Protein AF-A0AAU3GK73-F1 (afdb_monomer)

Sequence (481 aa):
MVTTTEILADLVRQVGGDRVHVDSIVPSGGDPHSYEPTPADADAVSRADVTFTNHLLLEEHALIKTIDSNARKGTPNVSLAEASETYGANVIPLVEDIGLDVIWLGLRVKGEGEERGATRSSDVQLSATDLEGPGELKGYLTESLGRPNVYFDSADGFTAKDTTSLPPAAHTHLNWAFTKPGVYKLTLEAKLKNAGAKAEPVGEGTFTFAVGVDPHTVAESGDTVLDDGHSDLTVNIDSGRISVFTDSRTEGAEQEEIPPGDVVIDVPNRALDKVPSGKQFSFLGKQGAEIYQLPQAVLGKHVHGEIDPHLWQDAENAKAYVQLIRDTLTKEDPEGAETYGANSRSYEGELDDVDAYMESRIGRIPSERRQLVTTHDAFGYLKDAYGVSIAGFVVPNPAQEPSADDVRKLTRTISNLKIPAVFMEPNLVQRATVLNQVAEDQNVQVCTLYGDAFDDDVRHYTDMMRHNADELLSCLGGEKK

Secondary structure (DSSP, 8-state):
-EESSHHHHHHHHHHHGGG---EESSPTT--TTTPPPPHHHHHHHHH-S-EEE--TT-S-HHHHHHHHHHSPTT--EEEHHHHGGGGT----B-------SS-EEEEEEES--GGGT--TT-EEEEEEEEEESSS-EEEEEE-TTS-EEEEEETTT---TTSEEEE-TTEEEE-EEEESSSEEEEEEEEEEEE-TTSPPEEEEEEEEEEEESS-HHHHS-TTPEEE-SSEEEEEEETTTTEEEEEE--SSTTPPPEEE-GGGEEEEE-GGGEEE--SSGGGGGG-STT-EEEEE--SSSS--EE-SB-S-GGGSHHHHHHHHHHHHHHHHHH-GGGHHHHHHHHHHHHHHHHHHHHHHHHHHTTS-GGG-EEEESSS--HHHHHHHT-EEEEES-SSTTSPPPHHHHHHHHHHHHHHT-SEEEE-GGGTTT-HHHHHHHHHTT-EEEE--SS---SS--SHHHHHHHHHHHHHHHTT----

Organism: NCBI:txid2903854

Foldseek 3Di:
DEEQFLQLQQLLCLLCPPVDDYDHQQDFLGQQLADAGDPVSLVVLLPDLEYEYCDQNRGPLNSVLSNVVRHDVPRYYHNLNVVLVVVVFDWDFDDDWDPDQWEFEKAEEEDQLVVVVHHQNKKKKKAWADKDDPFWKWWWAQFQVRFIDTQATPPVHTDPSNIDIAGHQKMWTTKIKTQDFDKMKIKMWIWIGHPPRDTHTLEIAIAIEGAQHDQVVVADDQADEATYAYWYQYQYRNNSATFIWGDDPDVPDDIDTHGRNRYYYYLHPVQKDFQDPDPSSCSSPDGGRIIRMDHNPAHRTDMGHRTQSQSLLQLVSSLSSLVVSLVVCCVSPVVCNVVSVVSSVVVNVLSVVLLVLLQVLLVLQPLLQLEEEEQEDQCPNVCVSRPGHHLYYQGNGLSGQHDPVSLVVLLCSCQVSVHQEYEYEPSSPVRVVSVVVSCVVSVHHYFYQHGRRDHPPGSHSSSNSNRNSNRSNVRSPGDPD

Structure (mmCIF, N/CA/C/O backbone):
data_AF-A0AAU3GK73-F1
#
_entry.id   AF-A0AAU3GK73-F1
#
loop_
_atom_site.group_PDB
_atom_site.id
_atom_site.type_symbol
_atom_site.label_atom_id
_atom_site.label_alt_id
_atom_site.label_comp_id
_atom_site.label_asym_id
_atom_site.label_entity_id
_atom_site.label_seq_id
_atom_site.pdbx_PDB_ins_code
_atom_site.Cartn_x
_atom_site.Cartn_y
_atom_site.Cartn_z
_atom_site.occupancy
_atom_site.B_iso_or_equiv
_atom_site.auth_seq_id
_atom_site.auth_comp_id
_atom_site.auth_asym_id
_atom_site.auth_atom_id
_atom_site.pdbx_PDB_model_num
ATOM 1 N N . MET A 1 1 ? -20.382 9.600 10.632 1.00 94.56 1 MET A N 1
ATOM 2 C CA . MET A 1 1 ? -18.933 9.365 10.446 1.00 94.56 1 MET A CA 1
ATOM 3 C C . MET A 1 1 ? -18.761 8.412 9.288 1.00 94.56 1 MET A C 1
ATOM 5 O O . MET A 1 1 ? -19.700 7.684 8.987 1.00 94.56 1 MET A O 1
ATOM 9 N N . VAL A 1 2 ? -17.601 8.427 8.646 1.00 97.19 2 VAL A N 1
ATOM 10 C CA . VAL A 1 2 ? -17.300 7.515 7.539 1.00 97.19 2 VAL A CA 1
ATOM 11 C C . VAL A 1 2 ? -15.963 6.831 7.803 1.00 97.19 2 VAL A C 1
ATOM 13 O O . VAL A 1 2 ? -15.025 7.491 8.246 1.00 97.19 2 VAL A O 1
ATOM 16 N N . THR A 1 3 ? -15.866 5.531 7.546 1.00 97.81 3 THR A N 1
ATOM 17 C CA . THR A 1 3 ? -14.591 4.806 7.510 1.00 97.81 3 THR A CA 1
ATOM 18 C C . THR A 1 3 ? -14.298 4.291 6.111 1.00 97.81 3 THR A C 1
ATOM 20 O O . THR A 1 3 ? -15.197 4.192 5.276 1.00 97.81 3 THR A O 1
ATOM 23 N N . THR A 1 4 ? -13.040 3.964 5.829 1.00 96.31 4 THR A N 1
ATOM 24 C CA . THR A 1 4 ? -12.680 3.329 4.557 1.00 96.31 4 THR A CA 1
ATOM 25 C C . THR A 1 4 ? -13.094 1.871 4.520 1.00 96.31 4 THR A C 1
ATOM 27 O O . THR A 1 4 ? -13.715 1.470 3.544 1.00 96.31 4 THR A O 1
ATOM 30 N N . THR A 1 5 ? -12.812 1.112 5.581 1.00 95.88 5 THR A N 1
ATOM 31 C CA . THR A 1 5 ? -13.109 -0.325 5.665 1.00 95.88 5 THR A CA 1
ATOM 32 C C . THR A 1 5 ? -14.116 -0.648 6.766 1.00 95.88 5 THR A C 1
ATOM 34 O O . THR A 1 5 ? -14.333 0.132 7.705 1.00 95.88 5 THR A O 1
ATOM 37 N N . GLU A 1 6 ? -14.732 -1.826 6.664 1.00 94.69 6 GLU A N 1
ATOM 38 C CA . GLU A 1 6 ? -15.705 -2.303 7.645 1.00 94.69 6 GLU A CA 1
ATOM 39 C C . GLU A 1 6 ? -15.070 -2.736 8.968 1.00 94.69 6 GLU A C 1
ATOM 41 O O . GLU A 1 6 ? -15.709 -2.583 10.007 1.00 94.69 6 GLU A O 1
ATOM 46 N N . ILE A 1 7 ? -13.806 -3.175 8.947 1.00 96.62 7 ILE A N 1
ATOM 47 C CA . ILE A 1 7 ? -13.021 -3.449 10.157 1.00 96.62 7 ILE A CA 1
ATOM 48 C C . ILE A 1 7 ? -12.905 -2.163 10.976 1.00 96.62 7 ILE A C 1
ATOM 50 O O . ILE A 1 7 ? -13.280 -2.131 12.146 1.00 96.62 7 ILE A O 1
ATOM 54 N N . LEU A 1 8 ? -12.494 -1.059 10.343 1.00 97.56 8 LEU A N 1
ATOM 55 C CA . LEU A 1 8 ? -12.432 0.238 11.019 1.00 97.56 8 LEU A CA 1
ATOM 56 C C . LEU A 1 8 ? -13.817 0.714 11.464 1.00 97.56 8 LEU A C 1
ATOM 58 O O . LEU A 1 8 ? -13.952 1.289 12.544 1.00 97.56 8 LEU A O 1
ATOM 62 N N . ALA A 1 9 ? -14.856 0.463 10.660 1.00 97.75 9 ALA A N 1
ATOM 63 C CA . ALA A 1 9 ? -16.225 0.795 11.036 1.00 97.75 9 ALA A CA 1
ATOM 64 C C . ALA A 1 9 ? -16.651 0.056 12.311 1.00 97.75 9 ALA A C 1
ATOM 66 O O . ALA A 1 9 ? -17.274 0.667 13.177 1.00 97.75 9 ALA A O 1
ATOM 67 N N . ASP A 1 10 ? -16.334 -1.236 12.434 1.00 98.00 10 ASP A N 1
ATOM 68 C CA . ASP A 1 10 ? -16.614 -2.031 13.631 1.00 98.00 10 ASP A CA 1
ATOM 69 C C . ASP A 1 10 ? -15.888 -1.461 14.850 1.00 98.00 10 ASP A C 1
ATOM 71 O O . ASP A 1 10 ? -16.556 -1.096 15.814 1.00 98.00 10 ASP A O 1
ATOM 75 N N . LEU A 1 11 ? -14.571 -1.236 14.774 1.00 98.50 11 LEU A N 1
ATOM 76 C CA . LEU A 1 11 ? -13.805 -0.634 15.876 1.00 98.50 11 LEU A CA 1
ATOM 77 C C . LEU A 1 11 ? -14.406 0.714 16.324 1.00 98.50 11 LEU A C 1
ATOM 79 O O . LEU A 1 11 ? -14.581 0.963 17.519 1.00 98.50 11 LEU A O 1
ATOM 83 N N . VAL A 1 12 ? -14.808 1.570 15.375 1.00 98.44 12 VAL A N 1
ATOM 84 C CA . VAL A 1 12 ? -15.477 2.847 15.679 1.00 98.44 12 VAL A CA 1
ATOM 85 C C . VAL A 1 12 ? -16.837 2.641 16.352 1.00 98.44 12 VAL A C 1
ATOM 87 O O . VAL A 1 12 ? -17.167 3.397 17.268 1.00 98.44 12 VAL A O 1
ATOM 90 N N . ARG A 1 13 ? -17.627 1.631 15.958 1.00 98.38 13 ARG A N 1
ATOM 91 C CA . ARG A 1 13 ? -18.902 1.300 16.630 1.00 98.38 13 ARG A CA 1
ATOM 92 C C . ARG A 1 13 ? -18.677 0.824 18.056 1.00 98.38 13 ARG A C 1
ATOM 94 O O . ARG A 1 13 ? -19.420 1.251 18.936 1.00 98.38 13 ARG A O 1
ATOM 101 N N . GLN A 1 14 ? -17.660 -0.004 18.288 1.00 98.50 14 GLN A N 1
ATOM 102 C CA . GLN A 1 14 ? -17.349 -0.526 19.621 1.00 98.50 14 GLN A CA 1
ATOM 103 C C . GLN A 1 14 ? -16.991 0.606 20.584 1.00 98.50 14 GLN A C 1
ATOM 105 O O . GLN A 1 14 ? -17.490 0.643 21.705 1.00 98.50 14 GLN A O 1
ATOM 110 N N . VAL A 1 15 ? -16.215 1.598 20.133 1.00 98.69 15 VAL A N 1
ATOM 111 C CA . VAL A 1 15 ? -15.881 2.772 20.955 1.00 98.69 15 VAL A CA 1
ATOM 112 C C . VAL A 1 15 ? -17.055 3.746 21.068 1.00 98.69 15 VAL A C 1
ATOM 114 O O . VAL A 1 15 ? -17.393 4.202 22.163 1.00 98.69 15 VAL A O 1
ATOM 117 N N . GLY A 1 16 ? -17.686 4.091 19.948 1.00 98.00 16 GLY A N 1
ATOM 118 C CA . GLY A 1 16 ? -18.682 5.157 19.879 1.00 98.00 16 GLY A CA 1
ATOM 119 C C . GLY A 1 16 ? -20.070 4.783 20.409 1.00 98.00 16 GLY A C 1
ATOM 120 O O . GLY A 1 16 ? -20.788 5.650 20.916 1.00 98.00 16 GLY A O 1
ATOM 121 N N . GLY A 1 17 ? -20.452 3.505 20.327 1.00 97.19 17 GLY A N 1
ATOM 122 C CA . GLY A 1 17 ? -21.776 3.008 20.709 1.00 97.19 17 GLY A CA 1
ATOM 123 C C . GLY A 1 17 ? -22.923 3.783 20.049 1.00 97.19 17 GLY A C 1
ATOM 124 O O . GLY A 1 17 ? -22.804 4.281 18.932 1.00 97.19 17 GLY A O 1
ATOM 125 N N . ASP A 1 18 ? -24.027 3.959 20.778 1.00 96.62 18 ASP A N 1
ATOM 126 C CA . ASP A 1 18 ? -25.231 4.655 20.290 1.00 96.62 18 ASP A CA 1
ATOM 127 C C . ASP A 1 18 ? -25.027 6.156 19.998 1.00 96.62 18 ASP A C 1
ATOM 129 O O . ASP A 1 18 ? -25.922 6.813 19.461 1.00 96.62 18 ASP A O 1
ATOM 133 N N . ARG A 1 19 ? -23.875 6.734 20.370 1.00 97.00 19 ARG A N 1
ATOM 134 C CA . ARG A 1 19 ? -23.575 8.151 20.111 1.00 97.00 19 ARG A CA 1
ATOM 135 C C . ARG A 1 19 ? -23.072 8.401 18.696 1.00 97.00 19 ARG A C 1
ATOM 137 O O . ARG A 1 19 ? -23.090 9.548 18.251 1.00 97.00 19 ARG A O 1
ATOM 144 N N . VAL A 1 20 ? -22.631 7.360 17.990 1.00 97.00 20 VAL A N 1
ATOM 145 C CA . VAL A 1 20 ? -22.072 7.494 16.646 1.00 97.00 20 VAL A CA 1
ATOM 146 C C . VAL A 1 20 ? -22.899 6.724 15.630 1.00 97.00 20 VAL A C 1
ATOM 148 O O . VAL A 1 20 ? -23.410 5.638 15.879 1.00 97.00 20 VAL A O 1
ATOM 151 N N . HIS A 1 21 ? -22.991 7.289 14.434 1.00 97.06 21 HIS A N 1
ATOM 152 C CA . HIS A 1 21 ? -23.411 6.564 13.247 1.00 97.06 21 HIS A CA 1
ATOM 153 C C . HIS A 1 21 ? -22.217 6.508 12.301 1.00 97.06 21 HIS A C 1
ATOM 155 O O . HIS A 1 21 ? -21.622 7.551 12.000 1.00 97.06 21 HIS A O 1
ATOM 161 N N . VAL A 1 22 ? -21.844 5.304 11.876 1.00 96.62 22 VAL A N 1
ATOM 162 C CA . VAL A 1 22 ? -20.654 5.072 11.060 1.00 96.62 22 VAL A CA 1
ATOM 163 C C . VAL A 1 22 ? -20.964 4.149 9.890 1.00 96.62 22 VAL A C 1
ATOM 165 O O . VAL A 1 22 ? -21.464 3.033 10.075 1.00 96.62 22 VAL A O 1
ATOM 168 N N . ASP A 1 23 ? -20.629 4.643 8.703 1.00 95.31 23 ASP A N 1
ATOM 169 C CA . ASP A 1 23 ? -20.749 3.947 7.427 1.00 95.31 23 ASP A CA 1
ATOM 170 C C . ASP A 1 23 ? -19.349 3.652 6.876 1.00 95.31 23 ASP A C 1
ATOM 172 O O . ASP A 1 23 ? -18.462 4.501 6.964 1.00 95.31 23 ASP A O 1
ATOM 176 N N . SER A 1 24 ? -19.155 2.465 6.301 1.00 96.31 24 SER A N 1
ATOM 177 C CA . SER A 1 24 ? -17.931 2.123 5.569 1.00 96.31 24 SER A CA 1
ATOM 178 C C . SER A 1 24 ? -18.104 2.458 4.090 1.00 96.31 24 SER A C 1
ATOM 180 O O . SER A 1 24 ? -19.154 2.148 3.526 1.00 96.31 24 SER A O 1
ATOM 182 N N . ILE A 1 25 ? -17.090 3.066 3.467 1.00 96.75 25 ILE A N 1
ATOM 183 C CA . ILE A 1 25 ? -17.058 3.316 2.016 1.00 96.75 25 ILE A CA 1
ATOM 184 C C . ILE A 1 25 ? -16.899 2.002 1.261 1.00 96.75 25 ILE A C 1
ATOM 186 O O . ILE A 1 25 ? -17.662 1.727 0.339 1.00 96.75 25 ILE A O 1
ATOM 190 N N . VAL A 1 26 ? -15.916 1.186 1.649 1.00 94.75 26 VAL A N 1
ATOM 191 C CA . VAL A 1 26 ? -15.781 -0.161 1.098 1.00 94.75 26 VAL A CA 1
ATOM 192 C C . VAL A 1 26 ? -16.933 -0.989 1.673 1.00 94.75 26 VAL A C 1
ATOM 194 O O . VAL A 1 26 ? -17.068 -1.071 2.901 1.00 94.75 26 VAL A O 1
ATOM 197 N N . PRO A 1 27 ? -17.812 -1.550 0.826 1.00 89.75 27 PRO A N 1
ATOM 198 C CA . PRO A 1 27 ? -18.947 -2.335 1.286 1.00 89.75 27 PRO A CA 1
ATOM 199 C C . PRO A 1 27 ? -18.472 -3.631 1.944 1.00 89.75 27 PRO A C 1
ATOM 201 O O . PRO A 1 27 ? -17.325 -4.037 1.782 1.00 89.75 27 PRO A O 1
ATOM 204 N N . SER A 1 28 ? -19.379 -4.302 2.652 1.00 85.94 28 SER A N 1
ATOM 205 C CA . SER A 1 28 ? -19.056 -5.569 3.308 1.00 85.94 28 SER A CA 1
ATOM 206 C C . SER A 1 28 ? -18.595 -6.635 2.314 1.00 85.94 28 SER A C 1
ATOM 208 O O . SER A 1 28 ? -19.201 -6.785 1.245 1.00 85.94 28 SER A O 1
ATOM 210 N N . GLY A 1 29 ? -17.499 -7.324 2.640 1.00 85.44 29 GLY A N 1
ATOM 211 C CA . GLY A 1 29 ? -16.817 -8.251 1.732 1.00 85.44 29 GLY A CA 1
ATOM 212 C C . GLY A 1 29 ? -16.122 -7.571 0.546 1.00 85.44 29 GLY A C 1
ATOM 213 O O . GLY A 1 29 ? -15.704 -8.246 -0.395 1.00 85.44 29 GLY A O 1
ATOM 214 N N . GLY A 1 30 ? -16.035 -6.240 0.538 1.00 87.94 30 GLY A N 1
ATOM 215 C CA . GLY A 1 30 ? -15.306 -5.469 -0.461 1.00 87.94 30 GLY A CA 1
ATOM 216 C C . GLY A 1 30 ? -13.803 -5.471 -0.194 1.00 87.94 30 GLY A C 1
ATOM 217 O O . GLY A 1 30 ? -13.357 -5.564 0.942 1.00 87.94 30 GLY A O 1
ATOM 218 N N . ASP A 1 31 ? -13.017 -5.355 -1.259 1.00 88.06 31 ASP A N 1
ATOM 219 C CA . ASP A 1 31 ? -11.556 -5.304 -1.199 1.00 88.06 31 ASP A CA 1
ATOM 220 C C . ASP A 1 31 ? -11.072 -3.836 -1.212 1.00 88.06 31 ASP A C 1
ATOM 222 O O . ASP A 1 31 ? -11.300 -3.142 -2.213 1.00 88.06 31 ASP A O 1
ATOM 226 N N . PRO A 1 32 ? -10.425 -3.338 -0.137 1.00 90.19 32 PRO A N 1
ATOM 227 C CA . PRO A 1 32 ? -9.965 -1.952 -0.064 1.00 90.19 32 PRO A CA 1
ATOM 228 C C . PRO A 1 32 ? -8.856 -1.622 -1.071 1.00 90.19 32 PRO A C 1
ATOM 230 O O . PRO A 1 32 ? -8.757 -0.464 -1.493 1.00 90.19 32 PRO A O 1
ATOM 233 N N . HIS A 1 33 ? -8.088 -2.621 -1.518 1.00 86.19 33 HIS A N 1
ATOM 234 C CA . HIS A 1 33 ? -6.985 -2.452 -2.468 1.00 86.19 33 HIS A CA 1
ATOM 235 C C . HIS A 1 33 ? -7.468 -2.155 -3.890 1.00 86.19 33 HIS A C 1
ATOM 237 O O . HIS A 1 33 ? -6.706 -1.661 -4.718 1.00 86.19 33 HIS A O 1
ATOM 243 N N . SER A 1 34 ? -8.730 -2.473 -4.203 1.00 83.06 34 SER A N 1
ATOM 244 C CA . SER A 1 34 ? -9.298 -2.322 -5.552 1.00 83.06 34 SER A CA 1
ATOM 245 C C . SER A 1 34 ? -10.604 -1.531 -5.620 1.00 83.06 34 SER A C 1
ATOM 247 O O . SER A 1 34 ? -11.157 -1.362 -6.710 1.00 83.06 34 SER A O 1
ATOM 249 N N . TYR A 1 35 ? -11.128 -1.044 -4.492 1.00 89.25 35 TYR A N 1
ATOM 250 C CA . TYR A 1 35 ? -12.422 -0.368 -4.476 1.00 89.25 35 TYR A CA 1
ATOM 251 C C . TYR A 1 35 ? -12.380 1.004 -5.167 1.00 89.25 35 TYR A C 1
ATOM 253 O O . TYR A 1 35 ? -11.657 1.914 -4.758 1.00 89.25 35 TYR A O 1
ATOM 261 N N . GLU A 1 36 ? -13.229 1.180 -6.182 1.00 89.62 36 GLU A N 1
ATOM 262 C CA . GLU A 1 36 ? -13.449 2.467 -6.841 1.00 89.62 36 GLU A CA 1
ATOM 263 C C . GLU A 1 36 ? -14.619 3.226 -6.185 1.00 89.62 36 GLU A C 1
ATOM 265 O O . GLU A 1 36 ? -15.759 2.755 -6.236 1.00 89.62 36 GLU A O 1
ATOM 270 N N . PRO A 1 37 ? -14.387 4.422 -5.612 1.00 93.00 37 PRO A N 1
ATOM 271 C CA . PRO A 1 37 ? -15.439 5.195 -4.960 1.00 93.00 37 PRO A CA 1
ATOM 272 C C . PRO A 1 37 ? -16.541 5.660 -5.911 1.00 93.00 37 PRO A C 1
ATOM 274 O O . PRO A 1 37 ? -16.298 6.126 -7.027 1.00 93.00 37 PRO A O 1
ATOM 277 N N . THR A 1 38 ? -17.774 5.629 -5.420 1.00 94.88 38 THR A N 1
ATOM 278 C CA . THR A 1 38 ? -18.965 6.085 -6.135 1.00 94.88 38 THR A CA 1
ATOM 279 C C . THR A 1 38 ? -19.319 7.542 -5.797 1.00 94.88 38 THR A C 1
ATOM 281 O O . THR A 1 38 ? -18.893 8.086 -4.775 1.00 94.88 38 THR A O 1
ATOM 284 N N . PRO A 1 39 ? -20.182 8.205 -6.594 1.00 95.38 39 PRO A N 1
ATOM 285 C CA . PRO A 1 39 ? -20.731 9.509 -6.217 1.00 95.38 39 PRO A CA 1
ATOM 286 C C . PRO A 1 39 ? -21.503 9.501 -4.888 1.00 95.38 39 PRO A C 1
ATOM 288 O O . PRO A 1 39 ? -21.573 10.533 -4.225 1.00 95.38 39 PRO A O 1
ATOM 291 N N . ALA A 1 40 ? -22.087 8.361 -4.501 1.00 95.25 40 ALA A N 1
ATOM 292 C CA . ALA A 1 40 ? -22.762 8.216 -3.213 1.00 95.25 40 ALA A CA 1
ATOM 293 C C . ALA A 1 40 ? -21.759 8.213 -2.050 1.00 95.25 40 ALA A C 1
ATOM 295 O O . ALA A 1 40 ? -22.039 8.809 -1.012 1.00 95.25 40 ALA A O 1
ATOM 296 N N . ASP A 1 41 ? -20.573 7.633 -2.252 1.00 96.44 41 ASP A N 1
ATOM 297 C CA . ASP A 1 41 ? -19.497 7.641 -1.256 1.00 96.44 41 ASP A CA 1
ATOM 298 C C . ASP A 1 41 ? -18.975 9.064 -1.036 1.00 96.44 41 ASP A C 1
ATOM 300 O O . ASP A 1 41 ? -18.861 9.521 0.100 1.00 96.44 41 ASP A O 1
ATOM 304 N N . ALA A 1 42 ? -18.757 9.819 -2.118 1.00 95.56 42 ALA A N 1
ATOM 305 C CA . ALA A 1 42 ? -18.387 11.234 -2.040 1.00 95.56 42 ALA A CA 1
ATOM 306 C C . ALA A 1 42 ? -19.434 12.071 -1.275 1.00 95.56 42 ALA A C 1
ATOM 308 O O . ALA A 1 42 ? -19.098 12.916 -0.442 1.00 95.56 42 ALA A O 1
ATOM 309 N N . ASP A 1 43 ? -20.717 11.810 -1.526 1.00 96.06 43 ASP A N 1
ATOM 310 C CA . ASP A 1 43 ? -21.837 12.452 -0.841 1.00 96.06 43 ASP A CA 1
ATOM 311 C C . ASP A 1 43 ? -21.909 12.065 0.652 1.00 96.06 43 ASP A C 1
ATOM 313 O O . ASP A 1 43 ? -22.129 12.934 1.502 1.00 96.06 43 ASP A O 1
ATOM 317 N N . ALA A 1 44 ? -21.640 10.803 0.999 1.00 96.12 44 ALA A N 1
ATOM 318 C CA . ALA A 1 44 ? -21.525 10.347 2.385 1.00 96.12 44 ALA A CA 1
ATOM 319 C C . ALA A 1 44 ? -20.366 11.037 3.123 1.00 96.12 44 ALA A C 1
ATOM 321 O O . ALA A 1 44 ? -20.574 11.592 4.206 1.00 96.12 44 ALA A O 1
ATOM 322 N N . VAL A 1 45 ? -19.180 11.100 2.507 1.00 96.88 45 VAL A N 1
ATOM 323 C CA . VAL A 1 45 ? -18.011 11.824 3.037 1.00 96.88 45 VAL A CA 1
ATOM 324 C C . VAL A 1 45 ? -18.345 13.298 3.281 1.00 96.88 45 VAL A C 1
ATOM 326 O O . VAL A 1 45 ? -18.015 13.838 4.336 1.00 96.88 45 VAL A O 1
ATOM 329 N N . SER A 1 46 ? -19.060 13.952 2.360 1.00 96.31 46 SER A N 1
ATOM 330 C CA . SER A 1 46 ? -19.414 15.375 2.495 1.00 96.31 46 SER A CA 1
ATOM 331 C C . SER A 1 46 ? -20.305 15.690 3.705 1.00 96.31 46 SER A C 1
ATOM 333 O O . SER A 1 46 ? -20.331 16.823 4.195 1.00 96.31 46 SER A O 1
ATOM 335 N N . ARG A 1 47 ? -21.024 14.684 4.214 1.00 95.50 47 ARG A N 1
ATOM 336 C CA . ARG A 1 47 ? -21.855 14.775 5.421 1.00 95.50 47 ARG A CA 1
ATOM 337 C C . ARG A 1 47 ? -21.144 14.320 6.689 1.00 95.50 47 ARG A C 1
ATOM 339 O O . ARG A 1 47 ? -21.686 14.529 7.770 1.00 95.50 47 ARG A O 1
ATOM 346 N N . ALA A 1 48 ? -19.975 13.695 6.583 1.00 96.88 48 ALA A N 1
ATOM 347 C CA . ALA A 1 48 ? -19.276 13.140 7.729 1.00 96.88 48 ALA A CA 1
ATOM 348 C C . ALA A 1 48 ? -18.762 14.246 8.664 1.00 96.88 48 ALA A C 1
ATOM 350 O O . ALA A 1 48 ? -18.296 15.302 8.225 1.00 96.88 48 ALA A O 1
ATOM 351 N N . ASP A 1 49 ? -18.862 14.006 9.969 1.00 95.88 49 ASP A N 1
ATOM 352 C CA . ASP A 1 49 ? -18.259 14.862 10.998 1.00 95.88 49 ASP A CA 1
ATOM 353 C C . ASP A 1 49 ? -16.811 14.454 11.303 1.00 95.88 49 ASP A C 1
ATOM 355 O O . ASP A 1 49 ? -16.007 15.307 11.652 1.00 95.88 49 ASP A O 1
ATOM 359 N N . VAL A 1 50 ? -16.477 13.175 11.089 1.00 97.19 50 VAL A N 1
ATOM 360 C CA . VAL A 1 50 ? -15.135 12.579 11.186 1.00 97.19 50 VAL A CA 1
ATOM 361 C C . VAL A 1 50 ? -15.010 11.502 10.110 1.00 97.19 50 VAL A C 1
ATOM 363 O O . VAL A 1 50 ? -15.983 10.770 9.863 1.00 97.19 50 VAL A O 1
ATOM 366 N N . THR A 1 51 ? -13.830 11.397 9.499 1.00 97.56 51 THR A N 1
ATOM 367 C CA . THR A 1 51 ? -13.451 10.282 8.626 1.00 97.56 51 THR A CA 1
ATOM 368 C C . THR A 1 51 ? -12.275 9.510 9.224 1.00 97.56 51 THR A C 1
ATOM 370 O O . THR A 1 51 ? -11.321 10.121 9.701 1.00 97.56 51 THR A O 1
ATOM 373 N N . PHE A 1 52 ? -12.338 8.178 9.206 1.00 97.62 52 PHE A N 1
ATOM 374 C CA . PHE A 1 52 ? -11.224 7.308 9.596 1.00 97.62 52 PHE A CA 1
ATOM 375 C C . PHE A 1 52 ? -10.768 6.479 8.399 1.00 97.62 52 PHE A C 1
ATOM 377 O O . PHE A 1 52 ? -11.577 5.846 7.722 1.00 97.62 52 PHE A O 1
ATOM 384 N N . THR A 1 53 ? -9.471 6.463 8.143 1.00 96.00 53 THR A N 1
ATOM 385 C CA . THR A 1 53 ? -8.852 5.663 7.082 1.00 96.00 53 THR A CA 1
ATOM 386 C C . THR A 1 53 ? -7.761 4.803 7.682 1.00 96.00 53 THR A C 1
ATOM 388 O O . THR A 1 53 ? -7.147 5.241 8.650 1.00 96.00 53 THR A O 1
ATOM 391 N N . ASN A 1 54 ? -7.457 3.649 7.102 1.00 93.69 54 ASN A N 1
ATOM 392 C CA . ASN A 1 54 ? -6.269 2.908 7.500 1.00 93.69 54 ASN A CA 1
ATOM 393 C C . ASN A 1 54 ? -5.026 3.683 7.069 1.00 93.69 54 ASN A C 1
ATOM 395 O O . ASN A 1 54 ? -4.191 4.004 7.907 1.00 93.69 54 ASN A O 1
ATOM 399 N N . HIS A 1 55 ? -5.012 4.103 5.800 1.00 86.75 55 HIS A N 1
ATOM 400 C CA . HIS A 1 55 ? -3.871 4.705 5.130 1.00 86.75 55 HIS A CA 1
ATOM 401 C C . HIS A 1 55 ? -2.689 3.730 4.990 1.00 86.75 55 HIS A C 1
ATOM 403 O O . HIS A 1 55 ? -2.904 2.518 4.964 1.00 86.75 55 HIS A O 1
ATOM 409 N N . LEU A 1 56 ? -1.470 4.256 4.800 1.00 83.56 56 LEU A N 1
ATOM 410 C CA . LEU A 1 56 ? -0.266 3.480 4.459 1.00 83.56 56 LEU A CA 1
ATOM 411 C C . LEU A 1 56 ? -0.432 2.670 3.163 1.00 83.56 56 LEU A C 1
ATOM 413 O O . LEU A 1 56 ? 0.079 1.568 3.018 1.00 83.56 56 LEU A O 1
ATOM 417 N N . LEU A 1 57 ? -1.168 3.251 2.209 1.00 84.56 57 LEU A N 1
ATOM 418 C CA . LEU A 1 57 ? -1.454 2.677 0.890 1.00 84.56 57 LEU A CA 1
ATOM 419 C C . LEU A 1 57 ? -2.230 1.350 0.904 1.00 84.56 57 LEU A C 1
ATOM 421 O O . LEU A 1 57 ? -2.222 0.647 -0.100 1.00 84.56 57 LEU A O 1
ATOM 425 N N . LEU A 1 58 ? -2.973 1.060 1.980 1.00 89.00 58 LEU A N 1
ATOM 426 C CA . LEU A 1 58 ? -3.988 0.002 1.957 1.00 89.00 58 LEU A CA 1
ATOM 427 C C . LEU A 1 58 ? -5.079 0.297 0.924 1.00 89.00 58 LEU A C 1
ATOM 429 O O . LEU A 1 58 ? -5.428 -0.529 0.089 1.00 89.00 58 LEU A O 1
ATOM 433 N N . GLU A 1 59 ? -5.684 1.479 1.032 1.00 91.00 59 GLU A N 1
ATOM 434 C CA . GLU A 1 59 ? -6.787 1.854 0.165 1.00 91.00 59 GLU A CA 1
ATOM 435 C C . GLU A 1 59 ? -6.278 2.333 -1.188 1.00 91.00 59 GLU A C 1
ATOM 437 O O . GLU A 1 59 ? -5.336 3.133 -1.252 1.00 91.00 59 GLU A O 1
ATOM 442 N N . GLU A 1 60 ? -6.972 1.955 -2.268 1.00 86.38 60 GLU A N 1
ATOM 443 C CA . GLU A 1 60 ? -6.617 2.486 -3.583 1.00 86.38 60 GLU A CA 1
ATOM 444 C C . GLU A 1 60 ? -6.655 4.019 -3.566 1.00 86.38 60 GLU A C 1
ATOM 446 O O . GLU A 1 60 ? -7.551 4.659 -3.003 1.00 86.38 60 GLU A O 1
ATOM 451 N N . HIS A 1 61 ? -5.672 4.642 -4.209 1.00 86.12 61 HIS A N 1
ATOM 452 C CA . HIS A 1 61 ? -5.402 6.071 -4.033 1.00 86.12 61 HIS A CA 1
ATOM 453 C C . HIS A 1 61 ? -6.595 6.980 -4.409 1.00 86.12 61 HIS A C 1
ATOM 455 O O . HIS A 1 61 ? -6.765 8.078 -3.868 1.00 86.12 61 HIS A O 1
ATOM 461 N N . ALA A 1 62 ? -7.473 6.519 -5.308 1.00 87.44 62 ALA A N 1
ATOM 462 C CA . ALA A 1 62 ? -8.722 7.199 -5.654 1.00 87.44 62 ALA A CA 1
ATOM 463 C C . ALA A 1 62 ? -9.686 7.344 -4.458 1.00 87.44 62 ALA A C 1
ATOM 465 O O . ALA A 1 62 ? -10.398 8.349 -4.353 1.00 87.44 62 ALA A O 1
ATOM 466 N N . LEU A 1 63 ? -9.688 6.376 -3.540 1.00 91.88 63 LEU A N 1
ATOM 467 C CA . LEU A 1 63 ? -10.467 6.388 -2.305 1.00 91.88 63 LEU A CA 1
ATOM 468 C C . LEU A 1 63 ? -9.969 7.473 -1.356 1.00 91.88 63 LEU A C 1
ATOM 470 O O . LEU A 1 63 ? -10.758 8.320 -0.928 1.00 91.88 63 LEU A O 1
ATOM 474 N N . ILE A 1 64 ? -8.656 7.540 -1.132 1.00 91.25 64 ILE A N 1
ATOM 475 C CA . ILE A 1 64 ? -8.036 8.596 -0.319 1.00 91.25 64 ILE A CA 1
ATOM 476 C C . ILE A 1 64 ? -8.338 9.984 -0.898 1.00 91.25 64 ILE A C 1
ATOM 478 O O . ILE A 1 64 ? -8.776 10.878 -0.171 1.00 91.25 64 ILE A O 1
ATOM 482 N N . LYS A 1 65 ? -8.216 10.156 -2.221 1.00 90.31 65 LYS A N 1
ATOM 483 C CA . LYS A 1 65 ? -8.594 11.405 -2.907 1.00 90.31 65 LYS A CA 1
ATOM 484 C C . LYS A 1 65 ? -10.061 11.762 -2.732 1.00 90.31 65 LYS A C 1
ATOM 486 O O . LYS A 1 65 ? -10.381 12.941 -2.577 1.00 90.31 65 LYS A O 1
ATOM 491 N N . THR A 1 66 ? -10.947 10.771 -2.780 1.00 93.75 66 THR A N 1
ATOM 492 C CA . THR A 1 66 ? -12.386 10.988 -2.605 1.00 93.75 66 THR A CA 1
ATOM 493 C C . THR A 1 66 ? -12.687 11.502 -1.206 1.00 93.75 66 THR A C 1
ATOM 495 O O . THR A 1 66 ? -13.448 12.461 -1.080 1.00 93.75 66 THR A O 1
ATOM 498 N N . ILE A 1 67 ? -12.051 10.943 -0.174 1.00 93.25 67 ILE A N 1
ATOM 499 C CA . ILE A 1 67 ? -12.200 11.431 1.199 1.00 93.25 67 ILE A CA 1
ATOM 500 C C . ILE A 1 67 ? -11.684 12.869 1.316 1.00 93.25 67 ILE A C 1
ATOM 502 O O . ILE A 1 67 ? -12.449 13.768 1.666 1.00 93.25 67 ILE A O 1
ATOM 506 N N . ASP A 1 68 ? -10.428 13.109 0.941 1.00 90.19 68 ASP A N 1
ATOM 507 C CA . ASP A 1 68 ? -9.775 14.412 1.123 1.00 90.19 68 ASP A CA 1
ATOM 508 C C . ASP A 1 68 ? -10.451 15.538 0.320 1.00 90.19 68 ASP A C 1
ATOM 510 O O . ASP A 1 68 ? -10.499 16.684 0.767 1.00 90.19 68 ASP A O 1
ATOM 514 N N . SER A 1 69 ? -11.000 15.226 -0.859 1.00 90.81 69 SER A N 1
ATOM 515 C CA . SER A 1 69 ? -11.634 16.227 -1.730 1.00 90.81 69 SER A CA 1
ATOM 516 C C . SER A 1 69 ? -13.068 16.574 -1.331 1.00 90.81 69 SER A C 1
ATOM 518 O O . SER A 1 69 ? -13.554 17.643 -1.703 1.00 90.81 69 SER A O 1
ATOM 520 N N . ASN A 1 70 ? -13.767 15.674 -0.631 1.00 94.25 70 ASN A N 1
ATOM 521 C CA . ASN A 1 70 ? -15.188 15.844 -0.307 1.00 94.25 70 ASN A CA 1
ATOM 522 C C . ASN A 1 70 ? -15.443 16.119 1.177 1.00 94.25 70 ASN A C 1
ATOM 524 O O . ASN A 1 70 ? -16.505 16.650 1.507 1.00 94.25 70 ASN A O 1
ATOM 528 N N . ALA A 1 71 ? -14.499 15.800 2.068 1.00 93.19 71 ALA A N 1
ATOM 529 C CA . ALA A 1 71 ? -14.622 16.120 3.483 1.00 93.19 71 ALA A CA 1
ATOM 530 C C . ALA A 1 71 ? -14.763 17.638 3.676 1.00 93.19 71 ALA A C 1
ATOM 532 O O . ALA A 1 71 ? -14.102 18.452 3.022 1.00 93.19 71 ALA A O 1
ATOM 533 N N . ARG A 1 72 ? -15.658 18.050 4.582 1.00 93.31 72 ARG A N 1
ATOM 534 C CA . ARG A 1 72 ? -15.850 19.475 4.874 1.00 93.31 72 ARG A CA 1
ATOM 535 C C . ARG A 1 72 ? -14.570 20.031 5.492 1.00 93.31 72 ARG A C 1
ATOM 537 O O . ARG A 1 72 ? -13.884 19.371 6.263 1.00 93.31 72 ARG A O 1
ATOM 544 N N . LYS A 1 73 ? -14.251 21.290 5.190 1.00 87.81 73 LYS A N 1
ATOM 545 C CA . LYS A 1 73 ? -13.075 21.944 5.775 1.00 87.81 73 LYS A CA 1
ATOM 546 C C . LYS A 1 73 ? -13.153 21.906 7.306 1.00 87.81 73 LYS A C 1
ATOM 548 O O . LYS A 1 73 ? -14.099 22.439 7.880 1.00 87.81 73 LYS A O 1
ATOM 553 N N . GLY A 1 74 ? -12.123 21.348 7.938 1.00 87.12 74 GLY A N 1
ATOM 554 C CA . GLY A 1 74 ? -12.045 21.196 9.392 1.00 87.12 74 GLY A CA 1
ATOM 555 C C . GLY A 1 74 ? -12.609 19.877 9.924 1.00 87.12 74 GLY A C 1
ATOM 556 O O . GLY A 1 74 ? -12.423 19.618 11.105 1.00 87.12 74 GLY A O 1
ATOM 557 N N . THR A 1 75 ? -13.235 19.044 9.085 1.00 92.94 75 THR A N 1
ATOM 558 C CA . THR A 1 75 ? -13.538 17.646 9.421 1.00 92.94 75 THR A CA 1
ATOM 559 C C . THR A 1 75 ? -12.223 16.897 9.650 1.00 92.94 75 THR A C 1
ATOM 561 O O . THR A 1 75 ? -11.382 16.895 8.745 1.00 92.94 75 THR A O 1
ATOM 564 N N . PRO A 1 76 ? -12.009 16.273 10.822 1.00 92.50 76 PRO A N 1
ATOM 565 C CA . PRO A 1 76 ? -10.843 15.432 11.040 1.00 92.50 76 PRO A CA 1
ATOM 566 C C . PRO A 1 76 ? -10.868 14.231 10.102 1.00 92.50 76 PRO A C 1
ATOM 568 O O . PRO A 1 76 ? -11.884 13.538 10.001 1.00 92.50 76 PRO A O 1
ATOM 571 N N . ASN A 1 77 ? -9.730 13.988 9.457 1.00 91.25 77 ASN A N 1
ATOM 572 C CA . ASN A 1 77 ? -9.478 12.790 8.678 1.00 91.25 77 ASN A CA 1
ATOM 573 C C . ASN A 1 77 ? -8.306 12.029 9.300 1.00 91.25 77 ASN A C 1
ATOM 575 O O . ASN A 1 77 ? -7.160 12.453 9.171 1.00 91.25 77 ASN A O 1
ATOM 579 N N . VAL A 1 78 ? -8.609 10.966 10.042 1.00 93.75 78 VAL A N 1
ATOM 580 C CA . VAL A 1 78 ? -7.644 10.271 10.899 1.00 93.75 78 VAL A CA 1
ATOM 581 C C . VAL A 1 78 ? -7.122 9.015 10.206 1.00 93.75 78 VAL A C 1
ATOM 583 O O . VAL A 1 78 ? -7.886 8.105 9.889 1.00 93.75 78 VAL A O 1
ATOM 586 N N . SER A 1 79 ? -5.808 8.987 9.995 1.00 91.56 79 SER A N 1
ATOM 587 C CA . SER A 1 79 ? -5.018 7.857 9.501 1.00 91.56 79 SER A CA 1
ATOM 588 C C . SER A 1 79 ? -4.720 6.905 10.662 1.00 91.56 79 SER A C 1
ATOM 590 O O . SER A 1 79 ? -3.861 7.201 11.487 1.00 91.56 79 SER A O 1
ATOM 592 N N . LEU A 1 80 ? -5.492 5.826 10.810 1.00 94.62 80 LEU A N 1
ATOM 593 C CA . LEU A 1 80 ? -5.398 4.951 11.979 1.00 94.62 80 LEU A CA 1
ATOM 594 C C . LEU A 1 80 ? -4.080 4.183 12.016 1.00 94.62 80 LEU A C 1
ATOM 596 O O . LEU A 1 80 ? -3.465 4.165 13.075 1.00 94.62 80 LEU A O 1
ATOM 600 N N . ALA A 1 81 ? -3.619 3.622 10.894 1.00 89.38 81 ALA A N 1
ATOM 601 C CA . ALA A 1 81 ? -2.387 2.838 10.881 1.00 89.38 81 ALA A CA 1
ATOM 602 C C . ALA A 1 81 ? -1.178 3.686 11.273 1.00 89.38 81 ALA A C 1
ATOM 604 O O . ALA A 1 81 ? -0.503 3.404 12.256 1.00 89.38 81 ALA A O 1
ATOM 605 N N . GLU A 1 82 ? -0.994 4.798 10.573 1.00 82.50 82 GLU A N 1
ATOM 606 C CA . GLU A 1 82 ? 0.109 5.733 10.780 1.00 82.50 82 GLU A CA 1
ATOM 607 C C . GLU A 1 82 ? 0.085 6.373 12.177 1.00 82.50 82 GLU A C 1
ATOM 609 O O . GLU A 1 82 ? 1.078 6.368 12.899 1.00 82.50 82 GLU A O 1
ATOM 614 N N . ALA A 1 83 ? -1.065 6.900 12.615 1.00 87.38 83 ALA A N 1
ATOM 615 C CA . ALA A 1 83 ? -1.121 7.625 13.883 1.00 87.38 83 ALA A CA 1
ATOM 616 C C . ALA A 1 83 ? -1.118 6.699 15.112 1.00 87.38 83 ALA A C 1
ATOM 618 O O . ALA A 1 83 ? -0.840 7.163 16.225 1.00 87.38 83 ALA A O 1
ATOM 619 N N . SER A 1 84 ? -1.405 5.404 14.940 1.00 90.31 84 SER A N 1
ATOM 620 C CA . SER A 1 84 ? -1.422 4.430 16.038 1.00 90.31 84 SER A CA 1
ATOM 621 C C . SER A 1 84 ? -0.048 4.168 16.658 1.00 90.31 84 SER A C 1
ATOM 623 O O . SER A 1 84 ? 0.015 3.774 17.823 1.00 90.31 84 SER A O 1
ATOM 625 N N . GLU A 1 85 ? 1.053 4.484 15.968 1.00 83.50 85 GLU A N 1
ATOM 626 C CA . GLU A 1 85 ? 2.406 4.429 16.543 1.00 83.50 85 GLU A CA 1
ATOM 627 C C . GLU A 1 85 ? 2.516 5.272 17.822 1.00 83.50 85 GLU A C 1
ATOM 629 O O . GLU A 1 85 ? 3.122 4.864 18.814 1.00 83.50 85 GLU A O 1
ATOM 634 N N . THR A 1 86 ? 1.844 6.429 17.853 1.00 85.00 86 THR A N 1
ATOM 635 C CA . THR A 1 86 ? 1.818 7.311 19.036 1.00 85.00 86 THR A CA 1
ATOM 636 C C . THR A 1 86 ? 1.073 6.706 20.230 1.00 85.00 86 THR A C 1
ATOM 638 O O . THR A 1 86 ? 1.226 7.176 21.360 1.00 85.00 86 THR A O 1
ATOM 641 N N . TYR A 1 87 ? 0.316 5.637 19.985 1.00 91.62 87 TYR A N 1
ATOM 642 C CA . TYR A 1 87 ? -0.401 4.825 20.963 1.00 91.62 87 TYR A CA 1
ATOM 643 C C . TYR A 1 87 ? 0.292 3.477 21.225 1.00 91.62 87 TYR A C 1
ATOM 645 O O . TYR A 1 87 ? -0.251 2.637 21.938 1.00 91.62 87 TYR A O 1
ATOM 653 N N . GLY A 1 88 ? 1.513 3.291 20.712 1.00 86.94 88 GLY A N 1
ATOM 654 C CA . GLY A 1 88 ? 2.339 2.112 20.956 1.00 86.94 88 GLY A CA 1
ATOM 655 C C . GLY A 1 88 ? 2.115 0.957 19.985 1.00 86.94 88 GLY A C 1
ATOM 656 O O . GLY A 1 88 ? 2.562 -0.145 20.294 1.00 86.94 88 GLY A O 1
ATOM 657 N N . ALA A 1 89 ? 1.455 1.189 18.843 1.00 90.69 89 ALA A N 1
ATOM 658 C CA . ALA A 1 89 ? 1.379 0.179 17.794 1.00 90.69 89 ALA A CA 1
ATOM 659 C C . ALA A 1 89 ? 2.785 -0.222 17.324 1.00 90.69 89 ALA A C 1
ATOM 661 O O . ALA A 1 89 ? 3.652 0.627 17.100 1.00 90.69 89 ALA A O 1
ATOM 662 N N . ASN A 1 90 ? 2.999 -1.525 17.179 1.00 90.50 90 ASN A N 1
ATOM 663 C CA . ASN A 1 90 ? 4.164 -2.078 16.514 1.00 90.50 90 ASN A CA 1
ATOM 664 C C . ASN A 1 90 ? 4.006 -1.914 15.000 1.00 90.50 90 ASN A C 1
ATOM 666 O O . ASN A 1 90 ? 2.911 -2.103 14.468 1.00 90.50 90 ASN A O 1
ATOM 670 N N . VAL A 1 91 ? 5.100 -1.610 14.303 1.00 85.38 91 VAL A N 1
ATOM 671 C CA . VAL A 1 91 ? 5.098 -1.352 12.861 1.00 85.38 91 VAL A CA 1
ATOM 672 C C . VAL A 1 91 ? 6.175 -2.170 12.164 1.00 85.38 91 VAL A C 1
ATOM 674 O O . VAL A 1 91 ? 7.330 -2.181 12.589 1.00 85.38 91 VAL A O 1
ATOM 677 N N . ILE A 1 92 ? 5.780 -2.873 11.100 1.00 80.19 92 ILE A N 1
ATOM 678 C CA . ILE A 1 92 ? 6.653 -3.741 10.315 1.00 80.19 92 ILE A CA 1
ATOM 679 C C . ILE A 1 92 ? 6.998 -3.015 9.008 1.00 80.19 92 ILE A C 1
ATOM 681 O O . ILE A 1 92 ? 6.089 -2.682 8.240 1.00 80.19 92 ILE A O 1
ATOM 685 N N . PRO A 1 93 ? 8.289 -2.761 8.726 1.00 70.44 93 PRO A N 1
ATOM 686 C CA . PRO A 1 93 ? 8.693 -2.239 7.431 1.00 70.44 93 PRO A CA 1
ATOM 687 C C . PRO A 1 93 ? 8.481 -3.303 6.349 1.00 70.44 93 PRO A C 1
ATOM 689 O O . PRO A 1 93 ? 8.761 -4.486 6.566 1.00 70.44 93 PRO A O 1
ATOM 692 N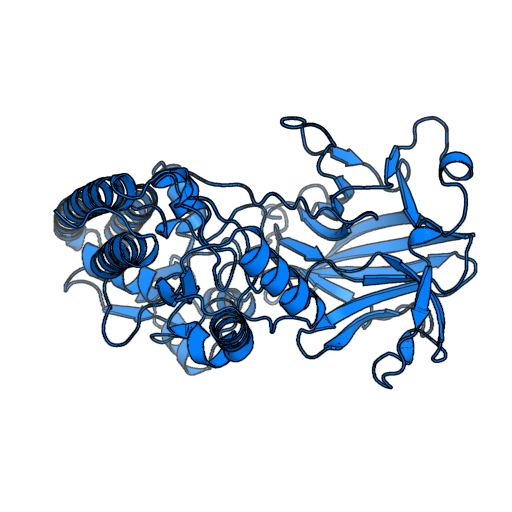 N . LEU A 1 94 ? 8.036 -2.884 5.166 1.00 65.44 94 LEU A N 1
ATOM 693 C CA . LEU A 1 94 ? 7.970 -3.765 4.002 1.00 65.44 94 LEU A CA 1
ATOM 694 C C . LEU A 1 94 ? 9.392 -4.034 3.503 1.00 65.44 94 LEU A C 1
ATOM 696 O O . LEU A 1 94 ? 10.089 -3.123 3.060 1.00 65.44 94 LEU A O 1
ATOM 700 N N . VAL A 1 95 ? 9.828 -5.293 3.598 1.00 60.50 95 VAL A N 1
ATOM 701 C CA . VAL A 1 95 ? 11.126 -5.744 3.081 1.00 60.50 95 VAL A CA 1
ATOM 702 C C . VAL A 1 95 ? 10.914 -6.458 1.755 1.00 60.50 95 VAL A C 1
ATOM 704 O O . VAL A 1 95 ? 10.263 -7.498 1.680 1.00 60.50 95 VAL A O 1
ATOM 707 N N . GLU A 1 96 ? 11.517 -5.902 0.715 1.00 59.50 96 GLU A N 1
ATOM 708 C CA . GLU A 1 96 ? 11.340 -6.300 -0.675 1.00 59.50 96 GLU A CA 1
ATOM 709 C C . GLU A 1 96 ? 12.531 -7.127 -1.194 1.00 59.50 96 GLU A C 1
ATOM 711 O O . GLU A 1 96 ? 13.196 -6.770 -2.162 1.00 59.50 96 GLU A O 1
ATOM 716 N N . ASP A 1 97 ? 12.819 -8.267 -0.556 1.00 55.69 97 ASP A N 1
ATOM 717 C CA . ASP A 1 97 ? 13.847 -9.202 -1.040 1.00 55.69 97 ASP A CA 1
ATOM 718 C C . ASP A 1 97 ? 13.234 -10.241 -1.984 1.00 55.69 97 ASP A C 1
ATOM 720 O O . ASP A 1 97 ? 12.795 -11.330 -1.594 1.00 55.69 97 ASP A O 1
ATOM 724 N N . ILE A 1 98 ? 13.183 -9.888 -3.264 1.00 55.38 98 ILE A N 1
ATOM 725 C CA . ILE A 1 98 ? 12.852 -10.844 -4.309 1.00 55.38 98 ILE A CA 1
ATOM 726 C C . ILE A 1 98 ? 14.170 -11.364 -4.853 1.00 55.38 98 ILE A C 1
ATOM 728 O O . ILE A 1 98 ? 14.900 -10.620 -5.497 1.00 55.38 98 ILE A O 1
ATOM 732 N N . GLY A 1 99 ? 14.441 -12.656 -4.635 1.00 52.28 99 GLY A N 1
ATOM 733 C CA . GLY A 1 99 ? 15.603 -13.384 -5.163 1.00 52.28 99 GLY A CA 1
ATOM 734 C C . GLY A 1 99 ? 15.608 -13.504 -6.693 1.00 52.28 99 GLY A C 1
ATOM 735 O O . GLY A 1 99 ? 15.620 -14.609 -7.243 1.00 52.28 99 GLY A O 1
ATOM 736 N N . LEU A 1 100 ? 15.525 -12.370 -7.383 1.00 59.38 100 LEU A N 1
ATOM 737 C CA . LEU A 1 100 ? 15.763 -12.223 -8.799 1.00 59.38 100 LEU A CA 1
ATOM 738 C C . LEU A 1 100 ? 17.252 -12.367 -9.041 1.00 59.38 100 LEU A C 1
ATOM 740 O O . LEU A 1 100 ? 18.087 -11.888 -8.278 1.00 59.38 100 LEU A O 1
ATOM 744 N N . ASP A 1 101 ? 17.584 -12.978 -10.171 1.00 66.25 101 ASP A N 1
ATOM 745 C CA . ASP A 1 101 ? 18.973 -12.994 -10.572 1.00 66.25 101 ASP A CA 1
ATOM 746 C C . ASP A 1 101 ? 19.423 -11.559 -10.896 1.00 66.25 101 ASP A C 1
ATOM 748 O O . ASP A 1 101 ? 20.582 -11.240 -10.674 1.00 66.25 101 ASP A O 1
ATOM 752 N N . VAL A 1 102 ? 18.589 -10.705 -11.520 1.00 81.75 102 VAL A N 1
ATOM 753 C CA . VAL A 1 102 ? 18.889 -9.302 -11.935 1.00 81.75 102 VAL A CA 1
ATOM 754 C C . VAL A 1 102 ? 18.370 -8.286 -10.919 1.00 81.75 102 VAL A C 1
ATOM 756 O O . VAL A 1 102 ? 17.460 -8.615 -10.168 1.00 81.75 102 VAL A O 1
ATOM 759 N N . ILE A 1 103 ? 18.890 -7.054 -10.955 1.00 86.38 103 ILE A N 1
ATOM 760 C CA . ILE A 1 103 ? 18.349 -5.950 -10.155 1.00 86.38 103 ILE A CA 1
ATOM 761 C C . ILE A 1 103 ? 16.842 -5.777 -10.389 1.00 86.38 103 ILE A C 1
ATOM 763 O O . ILE A 1 103 ? 16.359 -5.772 -11.530 1.00 86.38 103 ILE A O 1
ATOM 767 N N . TRP A 1 104 ? 16.108 -5.633 -9.291 1.00 86.44 104 TRP A N 1
ATOM 768 C CA . TRP A 1 104 ? 14.703 -5.280 -9.286 1.00 86.44 104 TRP A CA 1
ATOM 769 C C . TRP A 1 104 ? 14.578 -3.761 -9.177 1.00 86.44 104 TRP A C 1
ATOM 771 O O . TRP A 1 104 ? 14.832 -3.185 -8.120 1.00 86.44 104 TRP A O 1
ATOM 781 N N . LEU A 1 105 ? 14.270 -3.116 -10.307 1.00 91.19 105 LEU A N 1
ATOM 782 C CA . LEU A 1 105 ? 14.311 -1.662 -10.433 1.00 91.19 105 LEU A CA 1
ATOM 783 C C . LEU A 1 105 ? 12.908 -1.040 -10.477 1.00 91.19 105 LEU A C 1
ATOM 785 O O . LEU A 1 105 ? 12.140 -1.292 -11.414 1.00 91.19 105 LEU A O 1
ATOM 789 N N . GLY A 1 106 ? 12.632 -0.145 -9.533 1.00 92.31 106 GLY A N 1
ATOM 790 C CA . GLY A 1 106 ? 11.377 0.590 -9.422 1.00 92.31 106 GLY A CA 1
ATOM 791 C C . GLY A 1 106 ? 11.505 2.108 -9.566 1.00 92.31 106 GLY A C 1
ATOM 792 O O . GLY A 1 106 ? 12.532 2.664 -9.971 1.00 92.31 106 GLY A O 1
ATOM 793 N N . LEU A 1 107 ? 10.399 2.783 -9.268 1.00 94.38 107 LEU A N 1
ATOM 794 C CA . LEU A 1 107 ? 10.269 4.230 -9.122 1.00 94.38 107 LEU A CA 1
ATOM 795 C C . LEU A 1 107 ? 9.765 4.525 -7.712 1.00 94.38 107 LEU A C 1
ATOM 797 O O . LEU A 1 107 ? 8.784 3.914 -7.295 1.00 94.38 107 LEU A O 1
ATOM 801 N N . ARG A 1 108 ? 10.341 5.519 -7.032 1.00 93.12 108 ARG A N 1
ATOM 802 C CA . ARG A 1 108 ? 9.959 5.902 -5.663 1.00 93.12 108 ARG A CA 1
ATOM 803 C C . ARG A 1 108 ? 9.733 7.397 -5.511 1.00 93.12 108 ARG A C 1
ATOM 805 O O . ARG A 1 108 ? 10.414 8.233 -6.108 1.00 93.12 108 ARG A O 1
ATOM 812 N N . VAL A 1 109 ? 8.803 7.722 -4.628 1.00 94.38 109 VAL A N 1
ATOM 813 C CA . VAL A 1 109 ? 8.603 9.038 -4.037 1.00 94.38 109 VAL A CA 1
ATOM 814 C C . VAL A 1 109 ? 8.916 8.923 -2.554 1.00 94.38 109 VAL A C 1
ATOM 816 O O . VAL A 1 109 ? 8.209 8.241 -1.821 1.00 94.38 109 VAL A O 1
ATOM 819 N N . LYS A 1 110 ? 9.969 9.604 -2.111 1.00 91.94 110 LYS A N 1
ATOM 820 C CA . LYS A 1 110 ? 10.361 9.674 -0.705 1.00 91.94 110 LYS A CA 1
ATOM 821 C C . LYS A 1 110 ? 9.949 11.007 -0.093 1.00 91.94 110 LYS A C 1
ATOM 823 O O . LYS A 1 110 ? 10.101 12.051 -0.731 1.00 91.94 110 LYS A O 1
ATOM 828 N N . GLY A 1 111 ? 9.517 10.963 1.161 1.00 88.56 111 GLY A N 1
ATOM 829 C CA . GLY A 1 111 ? 9.099 12.139 1.914 1.00 88.56 111 GLY A CA 1
ATOM 830 C C . GLY A 1 111 ? 7.615 12.454 1.767 1.00 88.56 111 GLY A C 1
ATOM 831 O O . GLY A 1 111 ? 6.949 11.990 0.835 1.00 88.56 111 GLY A O 1
ATOM 832 N N . GLU A 1 112 ? 7.116 13.258 2.701 1.00 85.50 112 GLU A N 1
ATOM 833 C CA . GLU A 1 112 ? 5.699 13.628 2.802 1.00 85.50 112 GLU A CA 1
ATOM 834 C C . GLU A 1 112 ? 5.386 14.940 2.080 1.00 85.50 112 GLU A C 1
ATOM 836 O O . GLU A 1 112 ? 4.259 15.147 1.633 1.00 85.50 112 GLU A O 1
ATOM 841 N N . GLY A 1 113 ? 6.383 15.811 1.894 1.00 88.75 113 GLY A N 1
ATOM 842 C CA . GLY A 1 113 ? 6.272 17.060 1.146 1.00 88.75 113 GLY A CA 1
ATOM 843 C C . GLY A 1 113 ? 5.484 18.152 1.869 1.00 88.75 113 GLY A C 1
ATOM 844 O O . GLY A 1 113 ? 4.979 19.063 1.203 1.00 88.75 113 GLY A O 1
ATOM 845 N N . GLU A 1 114 ? 5.364 18.091 3.200 1.00 89.12 114 GLU A N 1
ATOM 846 C CA . GLU A 1 114 ? 4.540 19.014 3.995 1.00 89.12 114 GLU A CA 1
ATOM 847 C C . GLU A 1 114 ? 4.890 20.490 3.735 1.00 89.12 114 GLU A C 1
ATOM 849 O O . GLU A 1 114 ? 4.004 21.328 3.543 1.00 89.12 114 GLU A O 1
ATOM 854 N N . GLU A 1 115 ? 6.185 20.821 3.633 1.00 90.31 115 GLU A N 1
ATOM 855 C CA . GLU A 1 115 ? 6.654 22.188 3.346 1.00 90.31 115 GLU A CA 1
ATOM 856 C C . GLU A 1 115 ? 6.225 22.695 1.958 1.00 90.31 115 GLU A C 1
ATOM 858 O O . GLU A 1 115 ? 6.145 23.903 1.719 1.00 90.31 115 GLU A O 1
ATOM 863 N N . ARG A 1 116 ? 5.905 21.776 1.041 1.00 89.69 116 ARG A N 1
ATOM 864 C CA . ARG A 1 116 ? 5.380 22.057 -0.304 1.00 89.69 116 ARG A CA 1
ATOM 865 C C . ARG A 1 116 ? 3.852 21.977 -0.361 1.00 89.69 116 ARG A C 1
ATOM 867 O O . ARG A 1 116 ? 3.265 22.013 -1.444 1.00 89.69 116 ARG A O 1
ATOM 874 N N . GLY A 1 117 ? 3.200 21.869 0.798 1.00 90.12 117 GLY A N 1
ATOM 875 C CA . GLY A 1 117 ? 1.756 21.702 0.920 1.00 90.12 117 GLY A CA 1
ATOM 876 C C . GLY A 1 117 ? 1.250 20.387 0.335 1.00 90.12 117 GLY A C 1
ATOM 877 O O . GLY A 1 117 ? 0.067 20.312 -0.008 1.00 90.12 117 GLY A O 1
ATOM 878 N N . ALA A 1 118 ? 2.135 19.398 0.169 1.00 91.06 118 ALA A N 1
ATOM 879 C CA . ALA A 1 118 ? 1.720 18.063 -0.203 1.00 91.06 118 ALA A CA 1
ATOM 880 C C . ALA A 1 118 ? 0.866 17.467 0.913 1.00 91.06 118 ALA A C 1
ATOM 882 O O . ALA A 1 118 ? 0.982 17.790 2.094 1.00 91.06 118 ALA A O 1
ATOM 883 N N . THR A 1 119 ? -0.036 16.607 0.488 1.00 88.81 119 THR A N 1
ATOM 884 C CA . THR A 1 119 ? -0.906 15.816 1.343 1.00 88.81 119 THR A CA 1
ATOM 885 C C . THR A 1 119 ? -0.893 14.399 0.809 1.00 88.81 119 THR A C 1
ATOM 887 O O . THR A 1 119 ? -0.581 14.163 -0.360 1.00 88.81 119 THR A O 1
ATOM 890 N N . ARG A 1 120 ? -1.369 13.458 1.610 1.00 84.44 120 ARG A N 1
ATOM 891 C CA . ARG A 1 120 ? -1.586 12.068 1.204 1.00 84.44 120 ARG A CA 1
ATOM 892 C C . ARG A 1 120 ? -2.472 11.837 -0.038 1.00 84.44 120 ARG A C 1
ATOM 894 O O . ARG A 1 120 ? -2.517 10.731 -0.565 1.00 84.44 120 ARG A O 1
ATOM 901 N N . SER A 1 121 ? -3.191 12.856 -0.512 1.00 88.06 121 SER A N 1
ATOM 902 C CA . SER A 1 121 ? -3.987 12.850 -1.755 1.00 88.06 121 SER A CA 1
ATOM 903 C C . SER A 1 121 ? -3.290 13.508 -2.952 1.00 88.06 121 SER A C 1
ATOM 905 O O . SER A 1 121 ? -3.879 13.605 -4.033 1.00 88.06 121 SER A O 1
ATOM 907 N N . SER A 1 122 ? -2.063 13.992 -2.769 1.00 93.12 122 SER A N 1
ATOM 908 C CA . SER A 1 122 ? -1.271 14.623 -3.824 1.00 93.12 122 SER A CA 1
ATOM 909 C C . SER A 1 122 ? -0.717 13.587 -4.801 1.00 93.12 122 SER A C 1
ATOM 911 O O . SER A 1 122 ? -0.513 12.432 -4.445 1.00 93.12 122 SER A O 1
ATOM 913 N N . ASP A 1 123 ? -0.466 14.008 -6.041 1.00 94.00 123 ASP A N 1
ATOM 914 C CA . ASP A 1 123 ? 0.205 13.190 -7.053 1.00 94.00 123 ASP A CA 1
ATOM 915 C C . ASP A 1 123 ? 1.629 13.699 -7.265 1.00 94.00 123 ASP A C 1
ATOM 917 O O . ASP A 1 123 ? 1.828 14.884 -7.539 1.00 94.00 123 ASP A O 1
ATOM 921 N N . VAL A 1 124 ? 2.615 12.810 -7.246 1.00 96.19 124 VAL A N 1
ATOM 922 C CA . VAL A 1 124 ? 3.969 13.106 -7.714 1.00 96.19 124 VAL A CA 1
ATOM 923 C C . VAL A 1 124 ? 4.144 12.481 -9.089 1.00 96.19 124 VAL A C 1
ATOM 925 O O . VAL A 1 124 ? 4.146 11.265 -9.264 1.00 96.19 124 VAL A O 1
ATOM 928 N N . GLN A 1 125 ? 4.226 13.347 -10.090 1.00 96.75 125 GLN A N 1
ATOM 929 C CA . GLN A 1 125 ? 4.351 12.995 -11.494 1.00 96.75 125 GLN A CA 1
ATOM 930 C C . GLN A 1 125 ? 5.817 12.762 -11.835 1.00 96.75 125 GLN A C 1
ATOM 932 O O . GLN A 1 125 ? 6.606 13.702 -11.777 1.00 96.75 125 GLN A O 1
ATOM 937 N N . LEU A 1 126 ? 6.162 11.542 -12.232 1.00 97.06 126 LEU A N 1
ATOM 938 C CA . LEU A 1 126 ? 7.489 11.160 -12.707 1.00 97.06 126 LEU A CA 1
ATOM 939 C C . LEU A 1 126 ? 7.441 11.038 -14.225 1.00 97.06 126 LEU A C 1
ATOM 941 O O . LEU A 1 126 ? 6.694 10.213 -14.751 1.00 97.06 126 LEU A O 1
ATOM 945 N N . SER A 1 127 ? 8.196 11.886 -14.920 1.00 97.69 127 SER A N 1
ATOM 946 C CA . SER A 1 127 ? 8.214 11.949 -16.383 1.00 97.69 127 SER A CA 1
ATOM 947 C C . SER A 1 127 ? 9.593 11.619 -16.923 1.00 97.69 127 SER A C 1
ATOM 949 O O . SER A 1 127 ? 10.570 12.209 -16.468 1.00 97.69 127 SER A O 1
ATOM 951 N N . ALA A 1 128 ? 9.672 10.746 -17.923 1.00 97.62 128 ALA A N 1
ATOM 952 C CA . ALA A 1 128 ? 10.871 10.652 -18.746 1.00 97.62 128 ALA A CA 1
ATOM 953 C C . ALA A 1 128 ? 10.904 11.845 -19.707 1.00 97.62 128 ALA A C 1
ATOM 955 O O . ALA A 1 128 ? 9.895 12.151 -20.343 1.00 97.62 128 ALA A O 1
ATOM 956 N N . THR A 1 129 ? 12.030 12.554 -19.774 1.00 97.44 129 THR A N 1
ATOM 957 C CA . THR A 1 129 ? 12.144 13.807 -20.542 1.00 97.44 129 THR A CA 1
ATOM 958 C C . THR A 1 129 ? 13.243 13.777 -21.594 1.00 97.44 129 THR A C 1
ATOM 960 O O . THR A 1 129 ? 13.115 14.472 -22.603 1.00 97.44 129 THR A O 1
ATOM 963 N N . ASP A 1 130 ? 14.280 12.960 -21.406 1.00 97.81 130 ASP A N 1
ATOM 964 C CA . ASP A 1 130 ? 15.355 12.776 -22.379 1.00 97.81 130 ASP A CA 1
ATOM 965 C C . ASP A 1 130 ? 15.994 11.383 -22.284 1.00 97.81 130 ASP A C 1
ATOM 967 O O . ASP A 1 130 ? 15.955 10.733 -21.236 1.00 97.81 130 ASP A O 1
ATOM 971 N N . LEU A 1 131 ? 16.562 10.914 -23.398 1.00 98.31 131 LEU A N 1
ATOM 972 C CA . LEU A 1 131 ? 17.291 9.649 -23.473 1.00 98.31 131 LEU A CA 1
ATOM 973 C C . LEU A 1 131 ? 18.442 9.762 -24.471 1.00 98.31 131 LEU A C 1
ATOM 975 O O . LEU A 1 131 ? 18.228 9.884 -25.679 1.00 98.31 131 LEU A O 1
ATOM 979 N N . GLU A 1 132 ? 19.662 9.579 -23.979 1.00 98.12 132 GLU A N 1
ATOM 980 C CA . GLU A 1 132 ? 20.827 9.306 -24.816 1.00 98.12 132 GLU A CA 1
ATOM 981 C C . GLU A 1 132 ? 21.119 7.803 -24.801 1.00 98.12 132 GLU A C 1
ATOM 983 O O . GLU A 1 132 ? 21.128 7.178 -23.743 1.00 98.12 132 GLU A O 1
ATOM 988 N N . GLY A 1 133 ? 21.389 7.196 -25.957 1.00 97.44 133 GLY A N 1
ATOM 989 C CA . GLY A 1 133 ? 21.755 5.783 -26.010 1.00 97.44 133 GLY A CA 1
ATOM 990 C C . GLY A 1 133 ? 21.776 5.192 -27.421 1.00 97.44 133 GLY A C 1
ATOM 991 O O . GLY A 1 133 ? 21.392 5.844 -28.394 1.00 97.44 133 GLY A O 1
ATOM 992 N N . PRO A 1 134 ? 22.247 3.942 -27.572 1.00 97.31 134 PRO A N 1
ATOM 993 C CA . PRO A 1 134 ? 22.357 3.271 -28.869 1.00 97.31 134 PRO A CA 1
ATOM 994 C C . PRO A 1 134 ? 21.012 2.778 -29.434 1.00 97.31 134 PRO A C 1
ATOM 996 O O . PRO A 1 134 ? 20.932 2.435 -30.625 1.00 97.31 134 PRO A O 1
ATOM 999 N N . GLY A 1 135 ? 19.968 2.704 -28.609 1.00 96.62 135 GLY A N 1
ATOM 1000 C CA . GLY A 1 135 ? 18.652 2.178 -28.958 1.00 96.62 135 GLY A CA 1
ATOM 1001 C C . GLY A 1 135 ? 17.517 2.879 -28.215 1.00 96.62 135 GLY A C 1
ATOM 1002 O O . GLY A 1 135 ? 17.684 3.964 -27.674 1.00 96.62 135 GLY A O 1
ATOM 1003 N N . GLU A 1 136 ? 16.358 2.238 -28.225 1.00 97.81 136 GLU A N 1
ATOM 1004 C CA . GLU A 1 136 ? 15.146 2.646 -27.513 1.00 97.81 136 GLU A CA 1
ATOM 1005 C C . GLU A 1 136 ? 15.072 2.018 -26.111 1.00 97.81 136 GLU A C 1
ATOM 1007 O O . GLU A 1 136 ? 15.535 0.883 -25.928 1.00 97.81 136 GLU A O 1
ATOM 1012 N N . LEU A 1 137 ? 14.439 2.742 -25.181 1.00 97.81 137 LEU A N 1
ATOM 1013 C CA . LEU A 1 137 ? 14.073 2.340 -23.821 1.00 97.81 137 LEU A CA 1
ATOM 1014 C C . LEU A 1 137 ? 12.547 2.342 -23.681 1.00 97.81 137 LEU A C 1
ATOM 1016 O O . LEU A 1 137 ? 11.887 3.300 -24.095 1.00 97.81 137 LEU A O 1
ATOM 1020 N N . LYS A 1 138 ? 11.994 1.297 -23.059 1.00 97.50 138 LYS A N 1
ATOM 1021 C CA . LYS A 1 138 ? 10.588 1.234 -22.638 1.00 97.50 138 LYS A CA 1
ATOM 1022 C C . LYS A 1 138 ? 10.498 0.941 -21.146 1.00 97.50 138 LYS A C 1
ATOM 1024 O O . LYS A 1 138 ? 11.064 -0.050 -20.693 1.00 97.50 138 LYS A O 1
ATOM 1029 N N . GLY A 1 139 ? 9.755 1.763 -20.417 1.00 96.25 139 GLY A N 1
ATOM 1030 C CA . GLY A 1 139 ? 9.318 1.476 -19.053 1.00 96.25 139 GLY A CA 1
ATOM 1031 C C . GLY A 1 139 ? 7.846 1.093 -19.084 1.00 96.25 139 GLY A C 1
ATOM 1032 O O . GLY A 1 139 ? 7.030 1.875 -19.571 1.00 96.25 139 GLY A O 1
ATOM 1033 N N . TYR A 1 140 ? 7.483 -0.105 -18.637 1.00 93.00 140 TYR A N 1
ATOM 1034 C CA . TYR A 1 140 ? 6.091 -0.546 -18.692 1.00 93.00 140 TYR A CA 1
ATOM 1035 C C . TYR A 1 140 ? 5.743 -1.538 -17.595 1.00 93.00 140 TYR A C 1
ATOM 1037 O O . TYR A 1 140 ? 6.538 -2.392 -17.203 1.00 93.00 140 TYR A O 1
ATOM 1045 N N . LEU A 1 141 ? 4.495 -1.471 -17.164 1.00 84.69 141 LEU A N 1
ATOM 1046 C CA . LEU A 1 141 ? 3.923 -2.426 -16.243 1.00 84.69 141 LEU A CA 1
ATOM 1047 C C . LEU A 1 141 ? 3.145 -3.482 -17.024 1.00 84.69 141 LEU A C 1
ATOM 1049 O O . LEU A 1 141 ? 2.397 -3.152 -17.939 1.00 84.69 141 LEU A O 1
ATOM 1053 N N . THR A 1 142 ? 3.288 -4.755 -16.683 1.00 72.75 142 THR A N 1
ATOM 1054 C CA . THR A 1 142 ? 2.374 -5.791 -17.178 1.00 72.75 142 THR A CA 1
ATOM 1055 C C . THR A 1 142 ? 1.254 -5.954 -16.165 1.00 72.75 142 THR A C 1
ATOM 1057 O O . THR A 1 142 ? 1.498 -6.401 -15.047 1.00 72.75 142 THR A O 1
ATOM 1060 N N . GLU A 1 143 ? 0.039 -5.559 -16.544 1.00 63.59 143 GLU A N 1
ATOM 1061 C CA . GLU A 1 143 ? -1.164 -5.819 -15.760 1.00 63.59 143 GLU A CA 1
ATOM 1062 C C . GLU A 1 143 ? -1.373 -7.327 -15.631 1.00 63.59 143 GLU A C 1
ATOM 1064 O O . GLU A 1 143 ? -0.941 -8.119 -16.471 1.00 63.59 143 GLU A O 1
ATOM 1069 N N . SER A 1 144 ? -2.118 -7.723 -14.618 1.00 50.56 144 SER A N 1
ATOM 1070 C CA . SER A 1 144 ? -2.302 -9.114 -14.235 1.00 50.56 144 SER A CA 1
ATOM 1071 C C . SER A 1 144 ? -2.903 -10.019 -15.323 1.00 50.56 144 SER A C 1
ATOM 1073 O O . SER A 1 144 ? -2.543 -11.186 -15.438 1.00 50.56 144 SER A O 1
ATOM 1075 N N . LEU A 1 145 ? -3.732 -9.472 -16.223 1.00 51.47 145 LEU A N 1
ATOM 1076 C CA . LEU A 1 145 ? -4.237 -10.185 -17.413 1.00 51.47 145 LEU A CA 1
ATOM 1077 C C . LEU A 1 145 ? -3.225 -10.237 -18.580 1.00 51.47 145 LEU A C 1
ATOM 1079 O O . LEU A 1 145 ? -3.588 -10.522 -19.725 1.00 51.47 145 LEU A O 1
ATOM 1083 N N . GLY A 1 146 ? -1.955 -9.921 -18.319 1.00 60.78 146 GLY A N 1
ATOM 1084 C CA . GLY A 1 146 ? -0.873 -9.883 -19.300 1.00 60.78 146 GLY A CA 1
ATOM 1085 C C . GLY A 1 146 ? -0.938 -8.688 -20.255 1.00 60.78 146 GLY A C 1
ATOM 1086 O O . GLY A 1 146 ? -0.301 -8.714 -21.315 1.00 60.78 146 GLY A O 1
ATOM 1087 N N . ARG A 1 147 ? -1.741 -7.663 -19.933 1.00 73.25 147 ARG A N 1
ATOM 1088 C CA . ARG A 1 147 ? -1.867 -6.451 -20.748 1.00 73.25 147 ARG A CA 1
ATOM 1089 C C . ARG A 1 147 ? -0.808 -5.430 -20.317 1.00 73.25 147 ARG A C 1
ATOM 1091 O O . ARG A 1 147 ? -0.799 -5.036 -19.159 1.00 73.25 147 ARG A O 1
ATOM 1098 N N . PRO A 1 148 ? 0.062 -4.969 -21.220 1.00 83.88 148 PRO A N 1
ATOM 1099 C CA . PRO A 1 148 ? 1.055 -3.964 -20.886 1.00 83.88 148 PRO A CA 1
ATOM 1100 C C . PRO A 1 148 ? 0.416 -2.575 -20.776 1.00 83.88 148 PRO A C 1
ATOM 1102 O O . PRO A 1 148 ? -0.385 -2.179 -21.626 1.00 83.88 148 PRO A O 1
ATOM 1105 N N . ASN A 1 149 ? 0.817 -1.837 -19.750 1.00 87.88 149 ASN A N 1
ATOM 1106 C CA . ASN A 1 149 ? 0.576 -0.420 -19.550 1.00 87.88 149 ASN A CA 1
ATOM 1107 C C . ASN A 1 149 ? 1.924 0.310 -19.639 1.00 87.88 149 ASN A C 1
ATOM 1109 O O . ASN A 1 149 ? 2.792 0.140 -18.784 1.00 87.88 149 ASN A O 1
ATOM 1113 N N . VAL A 1 150 ? 2.130 1.057 -20.721 1.00 93.31 150 VAL A N 1
ATOM 1114 C CA . VAL A 1 150 ? 3.414 1.701 -21.026 1.00 93.31 150 VAL A CA 1
ATOM 1115 C C . VAL A 1 150 ? 3.503 3.028 -20.283 1.00 93.31 150 VAL A C 1
ATOM 1117 O O . VAL A 1 150 ? 2.621 3.869 -20.435 1.00 93.31 150 VAL A O 1
ATOM 1120 N N . TYR A 1 151 ? 4.557 3.199 -19.487 1.00 93.56 151 TYR A N 1
ATOM 1121 C CA . TYR A 1 151 ? 4.833 4.431 -18.747 1.00 93.56 151 TYR A CA 1
ATOM 1122 C C . TYR A 1 151 ? 5.806 5.331 -19.488 1.00 93.56 151 TYR A C 1
ATOM 1124 O O . TYR A 1 151 ? 5.599 6.535 -19.496 1.00 93.56 151 TYR A O 1
ATOM 1132 N N . PHE A 1 152 ? 6.842 4.756 -20.101 1.00 96.81 152 PHE A N 1
ATOM 1133 C CA . PHE A 1 152 ? 7.855 5.489 -20.855 1.00 96.81 152 PHE A CA 1
ATOM 1134 C C . PHE A 1 152 ? 8.089 4.802 -22.194 1.00 96.81 152 PHE A C 1
ATOM 1136 O O . PHE A 1 152 ? 8.355 3.595 -22.233 1.00 96.81 152 PHE A O 1
ATOM 1143 N N . ASP A 1 153 ? 8.029 5.568 -23.276 1.00 96.56 153 ASP A N 1
ATOM 1144 C CA . ASP A 1 153 ? 8.324 5.121 -24.626 1.00 96.56 153 ASP A CA 1
ATOM 1145 C C . ASP A 1 153 ? 9.292 6.103 -25.305 1.00 96.56 153 ASP A C 1
ATOM 1147 O O . ASP A 1 153 ? 8.933 7.164 -25.799 1.00 96.56 153 ASP A O 1
ATOM 1151 N N . SER A 1 154 ? 10.573 5.741 -25.386 1.00 97.00 154 SER A N 1
ATOM 1152 C CA . SER A 1 154 ? 11.548 6.633 -26.023 1.00 97.00 154 SER A CA 1
ATOM 1153 C C . SER A 1 154 ? 11.463 6.660 -27.559 1.00 97.00 154 SER A C 1
ATOM 1155 O O . SER A 1 154 ? 12.207 7.404 -28.196 1.00 97.00 154 SER A O 1
ATOM 1157 N N . ALA A 1 155 ? 10.656 5.798 -28.186 1.00 94.00 155 ALA A N 1
ATOM 1158 C CA . ALA A 1 155 ? 10.611 5.625 -29.640 1.00 94.00 155 ALA A CA 1
ATOM 1159 C C . ALA A 1 155 ? 9.614 6.566 -30.321 1.00 94.00 155 ALA A C 1
ATOM 1161 O O . ALA A 1 155 ? 9.808 6.911 -31.490 1.00 94.00 155 ALA A O 1
ATOM 1162 N N . ASP A 1 156 ? 8.557 6.978 -29.617 1.00 91.00 156 ASP A N 1
ATOM 1163 C CA . ASP A 1 156 ? 7.649 8.036 -30.073 1.00 91.00 156 ASP A CA 1
ATOM 1164 C C . ASP A 1 156 ? 8.027 9.433 -29.544 1.00 91.00 156 ASP A C 1
ATOM 1166 O O . ASP A 1 156 ? 7.454 10.433 -29.989 1.00 91.00 156 ASP A O 1
ATOM 1170 N N . GLY A 1 157 ? 9.085 9.495 -28.729 1.00 91.31 157 GLY A N 1
ATOM 1171 C CA . GLY A 1 157 ? 9.656 10.707 -28.155 1.00 91.31 157 GLY A CA 1
ATOM 1172 C C . GLY A 1 157 ? 8.900 11.149 -26.906 1.00 91.31 157 GLY A C 1
ATOM 1173 O O . GLY A 1 157 ? 7.693 10.973 -26.807 1.00 91.31 157 GLY A O 1
ATOM 1174 N N . PHE A 1 158 ? 9.601 11.781 -25.964 1.00 94.25 158 PHE A N 1
ATOM 1175 C CA . PHE A 1 158 ? 9.008 12.088 -24.666 1.00 94.25 158 PHE A CA 1
ATOM 1176 C C . PHE A 1 158 ? 7.975 13.216 -24.723 1.00 94.25 158 PHE A C 1
ATOM 1178 O O . PHE A 1 158 ? 8.239 14.344 -25.154 1.00 94.25 158 PHE A O 1
ATOM 1185 N N . THR A 1 159 ? 6.771 12.900 -24.258 1.00 92.44 159 THR A N 1
ATOM 1186 C CA . THR A 1 159 ? 5.626 13.804 -24.155 1.00 92.44 159 THR A CA 1
ATOM 1187 C C . THR A 1 159 ? 4.956 13.669 -22.786 1.00 92.44 159 THR A C 1
ATOM 1189 O O . THR A 1 159 ? 5.393 12.920 -21.926 1.00 92.44 159 THR A O 1
ATOM 1192 N N . ALA A 1 160 ? 3.826 14.350 -22.575 1.00 87.75 160 ALA A N 1
ATOM 1193 C CA . ALA A 1 160 ? 3.028 14.186 -21.355 1.00 87.75 160 ALA A CA 1
ATOM 1194 C C . ALA A 1 160 ? 2.417 12.776 -21.176 1.00 87.75 160 ALA A C 1
ATOM 1196 O O . ALA A 1 160 ? 1.759 12.532 -20.168 1.00 87.75 160 ALA A O 1
ATOM 1197 N N . LYS A 1 161 ? 2.548 11.879 -22.167 1.00 90.56 161 LYS A N 1
ATOM 1198 C CA . LYS A 1 161 ? 2.167 10.465 -22.029 1.00 90.56 161 LYS A CA 1
ATOM 1199 C C . LYS A 1 161 ? 3.230 9.651 -21.301 1.00 90.56 161 LYS A C 1
ATOM 1201 O O . LYS A 1 161 ? 2.885 8.629 -20.724 1.00 90.56 161 LYS A O 1
ATOM 1206 N N . ASP A 1 162 ? 4.469 10.131 -21.297 1.00 95.06 162 ASP A N 1
ATOM 1207 C CA . ASP A 1 162 ? 5.624 9.485 -20.678 1.00 95.06 162 ASP A CA 1
ATOM 1208 C C . ASP A 1 162 ? 5.742 9.858 -19.199 1.00 95.06 162 ASP A C 1
ATOM 1210 O O . ASP A 1 162 ? 6.827 10.109 -18.674 1.00 95.06 162 ASP A O 1
ATOM 1214 N N . THR A 1 163 ? 4.585 9.975 -18.550 1.00 94.94 163 THR A N 1
ATOM 1215 C CA . THR A 1 163 ? 4.423 10.440 -17.182 1.00 94.94 163 THR A CA 1
ATOM 1216 C C . THR A 1 163 ? 3.595 9.420 -16.422 1.00 94.94 163 THR A C 1
ATOM 1218 O O . THR A 1 163 ? 2.441 9.161 -16.766 1.00 94.94 163 THR A O 1
ATOM 1221 N N . THR A 1 164 ? 4.154 8.902 -15.335 1.00 93.75 164 THR A N 1
ATOM 1222 C CA . THR A 1 164 ? 3.412 8.133 -14.333 1.00 93.75 164 THR A CA 1
ATOM 1223 C C . THR A 1 164 ? 3.207 8.971 -13.073 1.00 93.75 164 THR A C 1
ATOM 1225 O O . THR A 1 164 ? 3.803 10.039 -12.919 1.00 93.75 164 THR A O 1
ATOM 1228 N N . SER A 1 165 ? 2.309 8.552 -12.186 1.00 92.50 165 SER A N 1
ATOM 1229 C CA . SER A 1 165 ? 2.041 9.248 -10.924 1.00 92.50 165 SER A CA 1
ATOM 1230 C C . SER A 1 165 ? 2.075 8.278 -9.758 1.00 92.50 165 SER A C 1
ATOM 1232 O O . SER A 1 165 ? 1.474 7.206 -9.823 1.00 92.50 165 SER A O 1
ATOM 1234 N N . LEU A 1 166 ? 2.758 8.696 -8.698 1.00 91.81 166 LEU A N 1
ATOM 1235 C CA . LEU A 1 166 ? 2.822 8.002 -7.422 1.00 91.81 166 LEU A CA 1
ATOM 1236 C C . LEU A 1 166 ? 2.345 8.937 -6.302 1.00 91.81 166 LEU A C 1
ATOM 1238 O O . LEU A 1 166 ? 2.591 10.145 -6.379 1.00 91.81 166 LEU A O 1
ATOM 1242 N N . PRO A 1 167 ? 1.662 8.413 -5.273 1.00 90.69 167 PRO A N 1
ATOM 1243 C CA . PRO A 1 167 ? 1.426 9.156 -4.038 1.00 90.69 167 PRO A CA 1
ATOM 1244 C C . PRO A 1 167 ? 2.753 9.535 -3.343 1.00 90.69 167 PRO A C 1
ATOM 1246 O O . PRO A 1 167 ? 3.788 8.934 -3.640 1.00 90.69 167 PRO A O 1
ATOM 1249 N N . PRO A 1 168 ? 2.753 10.505 -2.410 1.00 90.75 168 PRO A N 1
ATOM 1250 C CA . PRO A 1 168 ? 3.839 10.665 -1.443 1.00 90.75 168 PRO A CA 1
ATOM 1251 C C . PRO A 1 168 ? 4.142 9.361 -0.696 1.00 90.75 168 PRO A C 1
ATOM 1253 O O . PRO A 1 168 ? 3.230 8.564 -0.479 1.00 90.75 168 PRO A O 1
ATOM 1256 N N . ALA A 1 169 ? 5.408 9.172 -0.307 1.00 86.88 169 ALA A N 1
ATOM 1257 C CA . ALA A 1 169 ? 5.892 7.988 0.416 1.00 86.88 169 ALA A CA 1
ATOM 1258 C C . ALA A 1 169 ? 5.491 6.641 -0.229 1.00 86.88 169 ALA A C 1
ATOM 1260 O O . ALA A 1 169 ? 5.114 5.694 0.460 1.00 86.88 169 ALA A O 1
ATOM 1261 N N . ALA A 1 170 ? 5.543 6.569 -1.560 1.00 87.44 170 ALA A N 1
ATOM 1262 C CA . ALA A 1 170 ? 5.116 5.411 -2.335 1.00 87.44 170 ALA A CA 1
ATOM 1263 C C . ALA A 1 170 ? 6.183 5.003 -3.343 1.00 87.44 170 ALA A C 1
ATOM 1265 O O . ALA A 1 170 ? 6.875 5.856 -3.909 1.00 87.44 170 ALA A O 1
ATOM 1266 N N . HIS A 1 171 ? 6.236 3.722 -3.677 1.00 89.00 171 HIS A N 1
ATOM 1267 C CA . HIS A 1 171 ? 7.034 3.245 -4.800 1.00 89.00 171 HIS A CA 1
ATOM 1268 C C . HIS A 1 171 ? 6.300 2.187 -5.614 1.00 89.00 171 HIS A C 1
ATOM 1270 O O . HIS A 1 171 ? 5.227 1.714 -5.244 1.00 89.00 171 HIS A O 1
ATOM 1276 N N . THR A 1 172 ? 6.823 1.903 -6.803 1.00 86.44 172 THR A N 1
ATOM 1277 C CA . THR A 1 172 ? 6.265 0.910 -7.719 1.00 86.44 172 THR A CA 1
ATOM 1278 C C . THR A 1 172 ? 7.341 0.286 -8.578 1.00 86.44 172 THR A C 1
ATOM 1280 O O . THR A 1 172 ? 8.296 0.945 -8.984 1.00 86.44 172 THR A O 1
ATOM 1283 N N . HIS A 1 173 ? 7.110 -0.962 -8.959 1.00 84.88 173 HIS A N 1
ATOM 1284 C CA . HIS A 1 173 ? 8.018 -1.734 -9.788 1.00 84.88 173 HIS A CA 1
ATOM 1285 C C . HIS A 1 173 ? 7.475 -1.931 -11.197 1.00 84.88 173 HIS A C 1
ATOM 1287 O O . HIS A 1 173 ? 6.280 -2.152 -11.398 1.00 84.88 173 HIS A O 1
ATOM 1293 N N . LEU A 1 174 ? 8.358 -1.866 -12.192 1.00 88.19 174 LEU A N 1
ATOM 1294 C CA . LEU A 1 174 ? 7.995 -2.011 -13.602 1.00 88.19 174 LEU A CA 1
ATOM 1295 C C . LEU A 1 174 ? 9.070 -2.768 -14.389 1.00 88.19 174 LEU A C 1
ATOM 1297 O O . LEU A 1 174 ? 10.171 -3.014 -13.907 1.00 88.19 174 LEU A O 1
ATOM 1301 N N . ASN A 1 175 ? 8.744 -3.142 -15.625 1.00 90.62 175 ASN A N 1
ATOM 1302 C CA . ASN A 1 175 ? 9.716 -3.689 -16.562 1.00 90.62 175 ASN A CA 1
ATOM 1303 C C . ASN A 1 175 ? 10.472 -2.551 -17.247 1.00 90.62 175 ASN A C 1
ATOM 1305 O O . ASN A 1 175 ? 9.852 -1.617 -17.765 1.00 90.62 175 ASN A O 1
ATOM 1309 N N . TRP A 1 176 ? 11.787 -2.702 -17.359 1.00 96.62 176 TRP A N 1
ATOM 1310 C CA . TRP A 1 176 ? 12.654 -1.814 -18.129 1.00 96.62 176 TRP A CA 1
ATOM 1311 C C . TRP A 1 176 ? 13.252 -2.585 -19.295 1.00 96.62 176 TRP A C 1
ATOM 1313 O O . TRP A 1 176 ? 14.023 -3.515 -19.076 1.00 96.62 176 TRP A O 1
ATOM 1323 N N . ALA A 1 177 ? 12.903 -2.221 -20.528 1.00 97.00 177 ALA A N 1
ATOM 1324 C CA . ALA A 1 177 ? 13.360 -2.901 -21.735 1.00 97.00 177 ALA A CA 1
ATOM 1325 C C . ALA A 1 177 ? 14.223 -1.989 -22.614 1.00 97.00 177 ALA A C 1
ATOM 1327 O O . ALA A 1 177 ? 13.835 -0.865 -22.929 1.00 97.00 177 ALA A O 1
ATOM 1328 N N . PHE A 1 178 ? 15.359 -2.514 -23.071 1.00 98.31 178 PHE A N 1
ATOM 1329 C CA . PHE A 1 178 ? 16.332 -1.829 -23.918 1.00 98.31 178 PHE A CA 1
ATOM 1330 C C . PHE A 1 178 ? 16.566 -2.626 -25.199 1.00 98.31 178 PHE A C 1
ATOM 1332 O O . PHE A 1 178 ? 16.755 -3.842 -25.179 1.00 98.31 178 PHE A O 1
ATOM 1339 N N . THR A 1 179 ? 16.588 -1.944 -26.339 1.00 97.00 179 THR A N 1
ATOM 1340 C CA . THR A 1 179 ? 16.622 -2.622 -27.653 1.00 97.00 179 THR A CA 1
ATOM 1341 C C . THR A 1 179 ? 18.025 -2.938 -28.177 1.00 97.00 179 THR A C 1
ATOM 1343 O O . THR A 1 179 ? 18.160 -3.709 -29.128 1.00 97.00 179 THR A O 1
ATOM 1346 N N . LYS A 1 180 ? 19.081 -2.338 -27.611 1.00 97.38 180 LYS A N 1
ATOM 1347 C CA . LYS A 1 180 ? 20.483 -2.569 -28.015 1.00 97.38 180 LYS A CA 1
ATOM 1348 C C . LYS A 1 180 ? 21.440 -2.497 -26.825 1.00 97.38 180 LYS A C 1
ATOM 1350 O O . LYS A 1 180 ? 21.170 -1.712 -25.918 1.00 97.38 180 LYS A O 1
ATOM 1355 N N . PRO A 1 181 ? 22.581 -3.204 -26.864 1.00 97.62 181 PRO A N 1
ATOM 1356 C CA . PRO A 1 181 ? 23.622 -3.037 -25.860 1.00 97.62 181 PRO A CA 1
ATOM 1357 C C . PRO A 1 181 ? 24.359 -1.698 -26.017 1.00 97.62 181 PRO A C 1
ATOM 1359 O O . PRO A 1 181 ? 24.528 -1.191 -27.130 1.00 97.62 181 PRO A O 1
ATOM 1362 N N . GLY A 1 182 ? 24.832 -1.159 -24.898 1.00 98.12 182 GLY A N 1
ATOM 1363 C CA . GLY A 1 182 ? 25.640 0.050 -24.764 1.00 98.12 182 GLY A CA 1
ATOM 1364 C C . GLY A 1 182 ? 25.223 0.881 -23.551 1.00 98.12 182 GLY A C 1
ATOM 1365 O O . GLY A 1 182 ? 24.493 0.409 -22.684 1.00 98.12 182 GLY A O 1
ATOM 1366 N N . VAL A 1 183 ? 25.710 2.119 -23.483 1.00 98.62 183 VAL A N 1
ATOM 1367 C CA . VAL A 1 183 ? 25.427 3.030 -22.366 1.00 98.62 183 VAL A CA 1
ATOM 1368 C C . VAL A 1 183 ? 24.198 3.870 -22.688 1.00 98.62 183 VAL A C 1
ATOM 1370 O O . VAL A 1 183 ? 24.153 4.488 -23.755 1.00 98.62 183 VAL A O 1
ATOM 1373 N N . TYR A 1 184 ? 23.235 3.897 -21.770 1.00 98.69 184 TYR A N 1
ATOM 1374 C CA . TYR A 1 184 ? 22.065 4.769 -21.840 1.00 98.69 184 TYR A CA 1
ATOM 1375 C C . TYR A 1 184 ? 22.101 5.791 -20.708 1.00 98.69 184 TYR A C 1
ATOM 1377 O O . TYR A 1 184 ? 22.538 5.474 -19.604 1.00 98.69 184 TYR A O 1
ATOM 1385 N N . LYS A 1 185 ? 21.609 6.998 -20.980 1.00 98.50 185 LYS A N 1
ATOM 1386 C CA . LYS A 1 185 ? 21.385 8.052 -19.992 1.00 98.50 185 LYS A CA 1
ATOM 1387 C C . LYS A 1 185 ? 19.938 8.505 -20.084 1.00 98.50 185 LYS A C 1
ATOM 1389 O O . LYS A 1 185 ? 19.564 9.110 -21.083 1.00 98.50 185 LYS A O 1
ATOM 1394 N N . LEU A 1 186 ? 19.135 8.167 -19.080 1.00 98.44 186 LEU A N 1
ATOM 1395 C CA . LEU A 1 186 ? 17.715 8.511 -19.002 1.00 98.44 186 LEU A CA 1
ATOM 1396 C C . LEU A 1 186 ? 17.529 9.684 -18.044 1.00 98.44 186 LEU A C 1
ATOM 1398 O O . LEU A 1 186 ? 17.871 9.562 -16.868 1.00 98.44 186 LEU A O 1
ATOM 1402 N N . THR A 1 187 ? 16.952 10.785 -18.519 1.00 98.38 187 THR A N 1
ATOM 1403 C CA . THR A 1 187 ? 16.571 11.915 -17.666 1.00 98.38 187 THR A CA 1
ATOM 1404 C C . THR A 1 187 ? 15.129 11.769 -17.207 1.00 98.38 187 THR A C 1
ATOM 1406 O O . THR A 1 187 ? 14.217 11.612 -18.024 1.00 98.38 187 THR A O 1
ATOM 1409 N N . LEU A 1 188 ? 14.934 11.835 -15.890 1.00 97.88 188 LEU A N 1
ATOM 1410 C CA . LEU A 1 188 ? 13.629 11.886 -15.245 1.00 97.88 188 LEU A CA 1
ATOM 1411 C C . LEU A 1 188 ? 13.418 13.255 -14.592 1.00 97.88 188 LEU A C 1
ATOM 1413 O O . LEU A 1 188 ? 14.308 13.778 -13.921 1.00 97.88 188 LEU A O 1
ATOM 1417 N N . GLU A 1 189 ? 12.217 13.802 -14.748 1.00 97.62 189 GLU A N 1
ATOM 1418 C CA . GLU A 1 189 ? 11.740 14.999 -14.055 1.00 97.62 189 GLU A CA 1
ATOM 1419 C C . GLU A 1 189 ? 10.563 14.630 -13.144 1.00 97.62 189 GLU A C 1
ATOM 1421 O O . GLU A 1 189 ? 9.639 13.921 -13.553 1.00 97.62 189 GLU A O 1
ATOM 1426 N N . ALA A 1 190 ? 10.567 15.158 -11.923 1.00 97.69 190 ALA A N 1
ATOM 1427 C CA . ALA A 1 190 ? 9.490 15.005 -10.961 1.00 97.69 190 ALA A CA 1
ATOM 1428 C C . ALA A 1 190 ? 8.728 16.319 -10.749 1.00 97.69 190 ALA A C 1
ATOM 1430 O O . ALA A 1 190 ? 9.330 17.378 -10.540 1.00 97.69 190 ALA A O 1
ATOM 1431 N N . LYS A 1 191 ? 7.394 16.250 -10.733 1.00 97.31 191 LYS A N 1
ATOM 1432 C CA . LYS A 1 191 ? 6.508 17.374 -10.393 1.00 97.31 191 LYS A CA 1
ATOM 1433 C C . LYS A 1 191 ? 5.497 16.978 -9.319 1.00 97.31 191 LYS A C 1
ATOM 1435 O O . LYS A 1 191 ? 4.832 15.960 -9.455 1.00 97.31 191 LYS A O 1
ATOM 1440 N N . LEU A 1 192 ? 5.317 17.806 -8.296 1.00 96.75 192 LEU A N 1
ATOM 1441 C CA . LEU A 1 192 ? 4.290 17.641 -7.268 1.00 96.75 192 LEU A CA 1
ATOM 1442 C C . LEU A 1 192 ? 3.002 18.332 -7.716 1.00 96.75 192 LEU A C 1
ATOM 1444 O O . LEU A 1 192 ? 3.010 19.508 -8.077 1.00 96.75 192 LEU A O 1
ATOM 1448 N N . LYS A 1 193 ? 1.881 17.623 -7.671 1.00 94.81 193 LYS A N 1
ATOM 1449 C CA . LYS A 1 193 ? 0.555 18.130 -8.009 1.00 94.81 193 LYS A CA 1
ATOM 1450 C C . LYS A 1 193 ? -0.389 17.936 -6.825 1.00 94.81 193 LYS A C 1
ATOM 1452 O O . LYS A 1 193 ? -1.014 16.889 -6.670 1.00 94.81 193 LYS A O 1
ATOM 1457 N N . ASN A 1 194 ? -0.536 18.997 -6.038 1.00 91.56 194 ASN A N 1
ATOM 1458 C CA . ASN A 1 194 ? -1.503 19.051 -4.944 1.00 91.56 194 ASN A CA 1
ATOM 1459 C C . ASN A 1 194 ? -2.941 19.149 -5.486 1.00 91.56 194 ASN A C 1
ATOM 1461 O O . ASN A 1 194 ? -3.182 19.631 -6.603 1.00 91.56 194 ASN A O 1
ATOM 1465 N N . ALA A 1 195 ? -3.919 18.718 -4.686 1.00 81.75 195 ALA A N 1
ATOM 1466 C CA . ALA A 1 195 ? -5.330 18.729 -5.069 1.00 81.75 195 ALA A CA 1
ATOM 1467 C C . ALA A 1 195 ? -5.801 20.134 -5.503 1.00 81.75 195 ALA A C 1
ATOM 1469 O O . ALA A 1 195 ? -5.646 21.122 -4.788 1.00 81.75 195 ALA A O 1
ATOM 1470 N N . GLY A 1 196 ? -6.372 20.235 -6.710 1.00 77.94 196 GLY A N 1
ATOM 1471 C CA . GLY A 1 196 ? -6.859 21.503 -7.273 1.00 77.94 196 GLY A CA 1
ATOM 1472 C C . GLY A 1 196 ? -5.772 22.506 -7.695 1.00 77.94 196 GLY A C 1
ATOM 1473 O O . GLY A 1 196 ? -6.113 23.598 -8.157 1.00 77.94 196 GLY A O 1
ATOM 1474 N N . ALA A 1 197 ? -4.487 22.154 -7.581 1.00 87.38 197 ALA A N 1
ATOM 1475 C CA . ALA A 1 197 ? -3.353 22.995 -7.955 1.00 87.38 197 ALA A CA 1
ATOM 1476 C C . ALA A 1 197 ? -2.730 22.585 -9.304 1.00 87.38 197 ALA A C 1
ATOM 1478 O O . ALA A 1 197 ? -3.040 21.543 -9.891 1.00 87.38 197 ALA A O 1
ATOM 1479 N N . LYS A 1 198 ? -1.844 23.443 -9.823 1.00 90.12 198 LYS A N 1
ATOM 1480 C CA . LYS A 1 198 ? -0.974 23.093 -10.954 1.00 90.12 198 LYS A CA 1
ATOM 1481 C C . LYS A 1 198 ? 0.202 22.261 -10.447 1.00 90.12 198 LYS A C 1
ATOM 1483 O O . LYS A 1 198 ? 0.615 22.434 -9.310 1.00 90.12 198 LYS A O 1
ATOM 1488 N N . ALA A 1 199 ? 0.734 21.396 -11.306 1.00 94.12 199 ALA A N 1
ATOM 1489 C CA . ALA A 1 199 ? 1.934 20.632 -10.992 1.00 94.12 199 ALA A CA 1
ATOM 1490 C C . ALA A 1 199 ? 3.162 21.561 -10.925 1.00 94.12 199 ALA A C 1
ATOM 1492 O O . ALA A 1 199 ? 3.371 22.369 -11.836 1.00 94.12 199 ALA A O 1
ATOM 1493 N N . GLU A 1 200 ? 3.960 21.436 -9.868 1.00 95.25 200 GLU A N 1
ATOM 1494 C CA . GLU A 1 200 ? 5.153 22.239 -9.594 1.00 95.25 200 GLU A CA 1
ATOM 1495 C C . GLU A 1 200 ? 6.420 21.369 -9.649 1.00 95.25 200 GLU A C 1
ATOM 1497 O O . GLU A 1 200 ? 6.403 20.259 -9.119 1.00 95.25 200 GLU A O 1
ATOM 1502 N N . PRO A 1 201 ? 7.521 21.832 -10.270 1.00 95.88 201 PRO A N 1
ATOM 1503 C CA . PRO A 1 201 ? 8.776 21.081 -10.313 1.00 95.88 201 PRO A CA 1
ATOM 1504 C C . PRO A 1 201 ? 9.329 20.763 -8.922 1.00 95.88 201 PRO A C 1
ATOM 1506 O O . PRO A 1 201 ? 9.399 21.633 -8.051 1.00 95.88 201 PRO A O 1
ATOM 1509 N N . VAL A 1 202 ? 9.766 19.519 -8.743 1.00 95.38 202 VAL A N 1
ATOM 1510 C CA . VAL A 1 202 ? 10.416 19.039 -7.520 1.00 95.38 202 VAL A CA 1
ATOM 1511 C C . VAL A 1 202 ? 11.903 18.826 -7.756 1.00 95.38 202 VAL A C 1
ATOM 1513 O O . VAL A 1 202 ? 12.706 19.377 -7.008 1.00 95.38 202 VAL A O 1
ATOM 1516 N N . GLY A 1 203 ? 12.257 18.060 -8.788 1.00 94.12 203 GLY A N 1
ATOM 1517 C CA . GLY A 1 203 ? 13.635 17.678 -9.074 1.00 94.12 203 GLY A CA 1
ATOM 1518 C C . GLY A 1 203 ? 13.790 17.059 -10.460 1.00 94.12 203 GLY A C 1
ATOM 1519 O O . GLY A 1 203 ? 12.808 16.674 -11.093 1.00 94.12 203 GLY A O 1
ATOM 1520 N N . GLU A 1 204 ? 15.033 16.976 -10.919 1.00 96.75 204 GLU A N 1
ATOM 1521 C CA . GLU A 1 204 ? 15.427 16.376 -12.194 1.00 96.75 204 GLU A CA 1
ATOM 1522 C C . GLU A 1 204 ? 16.756 15.634 -11.999 1.00 96.75 204 GLU A C 1
ATOM 1524 O O . GLU A 1 204 ? 17.607 16.074 -11.219 1.00 96.75 204 GLU A O 1
ATOM 1529 N N . GLY A 1 205 ? 16.930 14.503 -12.679 1.00 96.75 205 GLY A N 1
ATOM 1530 C CA . GLY A 1 205 ? 18.135 13.689 -12.585 1.00 96.75 205 GLY A CA 1
ATOM 1531 C C . GLY A 1 205 ? 18.305 12.779 -13.794 1.00 96.75 205 GLY A C 1
ATOM 1532 O O . GLY A 1 205 ? 17.326 12.329 -14.384 1.00 96.75 205 GLY A O 1
ATOM 1533 N N . THR A 1 206 ? 19.560 12.508 -14.150 1.00 98.25 206 THR A N 1
ATOM 1534 C CA . THR A 1 206 ? 19.918 11.644 -15.280 1.00 98.25 206 THR A CA 1
ATOM 1535 C C . THR A 1 206 ? 20.603 10.387 -14.772 1.00 98.25 206 THR A C 1
ATOM 1537 O O . THR A 1 206 ? 21.678 10.473 -14.186 1.00 98.25 206 THR A O 1
ATOM 1540 N N . PHE A 1 207 ? 19.994 9.232 -15.022 1.00 98.06 207 PHE A N 1
ATOM 1541 C CA . PHE A 1 207 ? 20.473 7.924 -14.584 1.00 98.06 207 PHE A CA 1
ATOM 1542 C C . PHE A 1 207 ? 21.221 7.205 -15.701 1.00 98.06 207 PHE A C 1
ATOM 1544 O O . PHE A 1 207 ? 20.773 7.203 -16.851 1.00 98.06 207 PHE A O 1
ATOM 1551 N N . THR A 1 208 ? 22.340 6.568 -15.356 1.00 98.50 208 THR A N 1
ATOM 1552 C CA . THR A 1 208 ? 23.179 5.836 -16.311 1.00 98.50 208 THR A CA 1
ATOM 1553 C C . THR A 1 208 ? 22.922 4.333 -16.225 1.00 98.50 208 THR A C 1
ATOM 1555 O O . THR A 1 208 ? 23.039 3.740 -15.155 1.00 98.50 208 THR A O 1
ATOM 1558 N N . PHE A 1 209 ? 22.637 3.708 -17.368 1.00 98.50 209 PHE A N 1
ATOM 1559 C CA . PHE A 1 209 ? 22.473 2.260 -17.504 1.00 98.50 209 PHE A CA 1
ATOM 1560 C C . PHE A 1 209 ? 23.589 1.668 -18.368 1.00 98.50 209 PHE A C 1
ATOM 1562 O O . PHE A 1 209 ? 23.842 2.140 -19.483 1.00 98.50 209 PHE A O 1
ATOM 1569 N N . ALA A 1 210 ? 24.216 0.597 -17.888 1.00 98.12 210 ALA A N 1
ATOM 1570 C CA . ALA A 1 210 ? 25.177 -0.211 -18.629 1.00 98.12 210 ALA A CA 1
ATOM 1571 C C . ALA A 1 210 ? 24.476 -1.455 -19.199 1.00 98.12 210 ALA A C 1
ATOM 1573 O O . ALA A 1 210 ? 24.324 -2.466 -18.525 1.00 98.12 210 ALA A O 1
ATOM 1574 N N . VAL A 1 211 ? 24.026 -1.389 -20.455 1.00 98.38 211 VAL A N 1
ATOM 1575 C CA . VAL A 1 211 ? 23.218 -2.454 -21.066 1.00 98.38 211 VAL A CA 1
ATOM 1576 C C . VAL A 1 211 ? 24.083 -3.421 -21.860 1.00 98.38 211 VAL A C 1
ATOM 1578 O O . VAL A 1 211 ? 24.638 -3.060 -22.896 1.00 98.38 211 VAL A O 1
ATOM 1581 N N . GLY A 1 212 ? 24.199 -4.667 -21.405 1.00 93.25 212 GLY A N 1
ATOM 1582 C CA . GLY A 1 212 ? 24.956 -5.726 -22.082 1.00 93.25 212 GLY A CA 1
ATOM 1583 C C . GLY A 1 212 ? 26.464 -5.462 -22.209 1.00 93.25 212 GLY A C 1
ATOM 1584 O O . GLY A 1 212 ? 27.152 -6.186 -22.935 1.00 93.25 212 GLY A O 1
ATOM 1585 N N . VAL A 1 213 ? 26.973 -4.439 -21.521 1.00 96.62 213 VAL A N 1
ATOM 1586 C CA . VAL A 1 213 ? 28.382 -4.023 -21.467 1.00 96.62 213 VAL A CA 1
ATOM 1587 C C . VAL A 1 213 ? 28.894 -4.123 -20.032 1.00 96.62 213 VAL A C 1
ATOM 1589 O O . VAL A 1 213 ? 28.103 -4.270 -19.113 1.00 96.62 213 VAL A O 1
ATOM 1592 N N . ASP A 1 214 ? 30.211 -4.069 -19.834 1.00 94.31 214 ASP A N 1
ATOM 1593 C CA . ASP A 1 214 ? 30.805 -4.132 -18.494 1.00 94.31 214 ASP A CA 1
ATOM 1594 C C . ASP A 1 214 ? 30.538 -2.819 -17.725 1.00 94.31 214 ASP A C 1
ATOM 1596 O O . ASP A 1 214 ? 31.097 -1.782 -18.118 1.00 94.31 214 ASP A O 1
ATOM 1600 N N . PRO A 1 215 ? 29.725 -2.827 -16.648 1.00 93.88 215 PRO A N 1
ATOM 1601 C CA . PRO A 1 215 ? 29.390 -1.616 -15.901 1.00 93.88 215 PRO A CA 1
ATOM 1602 C C . PRO A 1 215 ? 30.623 -0.960 -15.272 1.00 93.88 215 PRO A C 1
ATOM 1604 O O . PRO A 1 215 ? 30.676 0.264 -15.180 1.00 93.88 215 PRO A O 1
ATOM 1607 N N . HIS A 1 216 ? 31.674 -1.719 -14.943 1.00 93.12 216 HIS A N 1
ATOM 1608 C CA . HIS A 1 216 ? 32.912 -1.174 -14.373 1.00 93.12 216 HIS A CA 1
ATOM 1609 C C . HIS A 1 216 ? 33.772 -0.412 -15.387 1.00 93.12 216 HIS A C 1
ATOM 1611 O O . HIS A 1 216 ? 34.712 0.281 -15.003 1.00 93.12 216 HIS A O 1
ATOM 1617 N N . THR A 1 217 ? 33.477 -0.538 -16.684 1.00 94.00 217 THR A N 1
ATOM 1618 C CA . THR A 1 217 ? 34.097 0.296 -17.728 1.00 94.00 217 THR A CA 1
ATOM 1619 C C . THR A 1 217 ? 33.331 1.590 -17.988 1.00 94.00 217 THR A C 1
ATOM 1621 O O . THR A 1 217 ? 33.862 2.487 -18.643 1.00 94.00 217 THR A O 1
ATOM 1624 N N . VAL A 1 218 ? 32.091 1.668 -17.499 1.00 94.12 218 VAL A N 1
ATOM 1625 C CA . VAL A 1 218 ? 31.213 2.841 -17.581 1.00 94.12 218 VAL A CA 1
ATOM 1626 C C . VAL A 1 218 ? 31.352 3.693 -16.322 1.00 94.12 218 VAL A C 1
ATOM 1628 O O . VAL A 1 218 ? 31.414 4.912 -16.433 1.00 94.12 218 VAL A O 1
ATOM 1631 N N . ALA A 1 219 ? 31.429 3.040 -15.161 1.00 92.44 219 ALA A N 1
ATOM 1632 C CA . ALA A 1 219 ? 31.616 3.651 -13.853 1.00 92.44 219 ALA A CA 1
ATOM 1633 C C . ALA A 1 219 ? 32.965 4.379 -13.737 1.00 92.44 219 ALA A C 1
ATOM 1635 O O . ALA A 1 219 ? 34.019 3.850 -14.114 1.00 92.44 219 ALA A O 1
ATOM 1636 N N . GLU A 1 220 ? 32.942 5.584 -13.175 1.00 91.12 220 GLU A N 1
ATOM 1637 C CA . GLU A 1 220 ? 34.129 6.314 -12.752 1.00 91.12 220 GLU A CA 1
ATOM 1638 C C . GLU A 1 220 ? 34.627 5.822 -11.379 1.00 91.12 220 GLU A C 1
ATOM 1640 O O . GLU A 1 220 ? 33.989 5.049 -10.662 1.00 91.12 220 GLU A O 1
ATOM 1645 N N . SER A 1 221 ? 35.842 6.230 -11.003 1.00 84.38 221 SER A N 1
ATOM 1646 C CA . SER A 1 221 ? 36.439 5.827 -9.727 1.00 84.38 221 SER A CA 1
ATOM 1647 C C . SER A 1 221 ? 35.672 6.435 -8.551 1.00 84.38 221 SER A C 1
ATOM 1649 O O . SER A 1 221 ? 35.907 7.593 -8.210 1.00 84.38 221 SER A O 1
ATOM 1651 N N . GLY A 1 222 ? 34.878 5.618 -7.865 1.00 83.88 222 GLY A N 1
ATOM 1652 C CA . GLY A 1 222 ? 34.058 6.032 -6.724 1.00 83.88 222 GLY A CA 1
ATOM 1653 C C . GLY A 1 222 ? 32.565 5.822 -6.956 1.00 83.88 222 GLY A C 1
ATOM 1654 O O . GLY A 1 222 ? 31.820 5.837 -5.981 1.00 83.88 222 GLY A O 1
ATOM 1655 N N . ASP A 1 223 ? 32.161 5.562 -8.201 1.00 91.25 223 ASP A N 1
ATOM 1656 C CA . ASP A 1 223 ? 30.777 5.253 -8.533 1.00 91.25 223 ASP A CA 1
ATOM 1657 C C . ASP A 1 223 ? 30.367 3.896 -7.962 1.00 91.25 223 ASP A C 1
ATOM 1659 O O . ASP A 1 223 ? 31.154 2.940 -7.902 1.00 91.25 223 ASP A O 1
ATOM 1663 N N . THR A 1 224 ? 29.094 3.800 -7.601 1.00 92.88 224 THR A N 1
ATOM 1664 C CA . THR A 1 224 ? 28.472 2.545 -7.190 1.00 92.88 224 THR A CA 1
ATOM 1665 C C . THR A 1 224 ? 27.885 1.835 -8.403 1.00 92.88 224 THR A C 1
ATOM 1667 O O . THR A 1 224 ? 27.113 2.412 -9.167 1.00 92.88 224 THR A O 1
ATOM 1670 N N . VAL A 1 225 ? 28.237 0.562 -8.581 1.00 93.38 225 VAL A N 1
ATOM 1671 C CA . VAL A 1 225 ? 27.592 -0.314 -9.566 1.00 93.38 225 VAL A CA 1
ATOM 1672 C C . VAL A 1 225 ? 26.480 -1.086 -8.869 1.00 93.38 225 VAL A C 1
ATOM 1674 O O . VAL A 1 225 ? 26.748 -1.766 -7.879 1.00 93.38 225 VAL A O 1
ATOM 1677 N N . LEU A 1 226 ? 25.260 -0.972 -9.393 1.00 91.56 226 LEU A N 1
ATOM 1678 C CA . LEU A 1 226 ? 24.087 -1.702 -8.916 1.00 91.56 226 LEU A CA 1
ATOM 1679 C C . LEU A 1 226 ? 23.778 -2.852 -9.880 1.00 91.56 226 LEU A C 1
ATOM 1681 O O . LEU A 1 226 ? 23.363 -2.606 -11.014 1.00 91.56 226 LEU A O 1
ATOM 1685 N N . ASP A 1 227 ? 24.014 -4.090 -9.447 1.00 86.69 227 ASP A N 1
ATOM 1686 C CA . ASP A 1 227 ? 23.939 -5.306 -10.270 1.00 86.69 227 ASP A CA 1
ATOM 1687 C C . ASP A 1 227 ? 23.011 -6.409 -9.721 1.00 86.69 227 ASP A C 1
ATOM 1689 O O . ASP A 1 227 ? 22.692 -7.370 -10.439 1.00 86.69 227 ASP A O 1
ATOM 1693 N N . ASP A 1 228 ? 22.533 -6.252 -8.488 1.00 80.06 228 ASP A N 1
ATOM 1694 C CA . ASP A 1 228 ? 21.594 -7.132 -7.798 1.00 80.06 228 ASP A CA 1
ATOM 1695 C C . ASP A 1 228 ? 20.696 -6.354 -6.816 1.00 8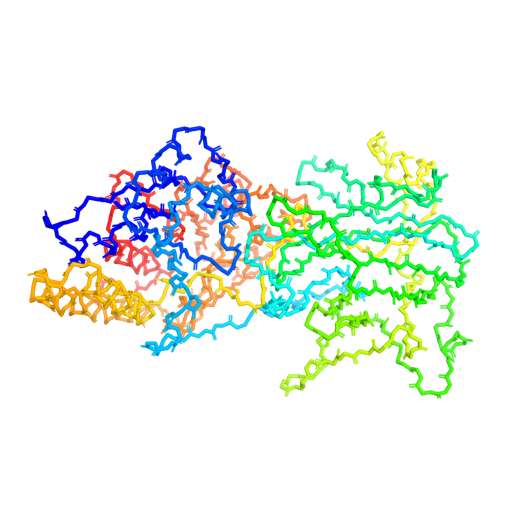0.06 228 ASP A C 1
ATOM 1697 O O . ASP A 1 228 ? 20.812 -5.137 -6.670 1.00 80.06 228 ASP A O 1
ATOM 1701 N N . GLY A 1 229 ? 19.761 -7.064 -6.179 1.00 79.06 229 GLY A N 1
ATOM 1702 C CA . GLY A 1 229 ? 18.917 -6.521 -5.116 1.00 79.06 229 GLY A CA 1
ATOM 1703 C C . GLY A 1 229 ? 17.759 -5.647 -5.596 1.00 79.06 229 GLY A C 1
ATOM 1704 O O . GLY A 1 229 ? 17.317 -5.729 -6.745 1.00 79.06 229 GLY A O 1
ATOM 1705 N N . HIS A 1 230 ? 17.254 -4.840 -4.667 1.00 85.06 230 HIS A N 1
ATOM 1706 C CA . HIS A 1 230 ? 16.104 -3.963 -4.829 1.00 85.06 230 HIS A CA 1
ATOM 1707 C C . HIS A 1 230 ? 16.560 -2.501 -4.839 1.00 85.06 230 HIS A C 1
ATOM 1709 O O . HIS A 1 230 ? 17.270 -2.043 -3.936 1.00 85.06 230 HIS A O 1
ATOM 1715 N N . SER A 1 231 ? 16.190 -1.765 -5.884 1.00 89.44 231 SER A N 1
ATOM 1716 C CA . SER A 1 231 ? 16.521 -0.349 -6.003 1.00 89.44 231 SER A CA 1
ATOM 1717 C C . SER A 1 231 ? 15.418 0.440 -6.693 1.00 89.44 231 SER A C 1
ATOM 1719 O O . SER A 1 231 ? 14.785 -0.039 -7.627 1.00 89.44 231 SER A O 1
ATOM 1721 N N . ASP A 1 232 ? 15.266 1.702 -6.312 1.00 93.25 232 ASP A N 1
ATOM 1722 C CA . ASP A 1 232 ? 14.279 2.610 -6.881 1.00 93.25 232 ASP A CA 1
ATOM 1723 C C . ASP A 1 232 ? 14.923 3.889 -7.415 1.00 93.25 232 ASP A C 1
ATOM 1725 O O . ASP A 1 232 ? 15.681 4.571 -6.714 1.00 93.25 232 ASP A O 1
ATOM 1729 N N . LEU A 1 233 ? 14.535 4.300 -8.625 1.00 96.19 233 LEU A N 1
ATOM 1730 C CA . LEU A 1 233 ? 14.787 5.666 -9.085 1.00 96.19 233 LEU A CA 1
ATOM 1731 C C . LEU A 1 233 ? 13.863 6.607 -8.306 1.00 96.19 233 LEU A C 1
ATOM 1733 O O . LEU A 1 233 ? 12.643 6.597 -8.478 1.00 96.19 233 LEU A O 1
ATOM 1737 N N . THR A 1 234 ? 14.450 7.402 -7.422 1.00 96.12 234 THR A N 1
ATOM 1738 C CA . THR A 1 234 ? 13.744 8.080 -6.337 1.00 96.12 234 THR A CA 1
ATOM 1739 C C . THR A 1 234 ? 13.720 9.584 -6.539 1.00 96.12 234 THR A C 1
ATOM 1741 O O . THR A 1 234 ? 14.756 10.202 -6.779 1.00 96.12 234 THR A O 1
ATOM 1744 N N . VAL A 1 235 ? 12.550 10.200 -6.364 1.00 96.75 235 VAL A N 1
ATOM 1745 C CA . VAL A 1 235 ? 12.444 11.626 -6.038 1.00 96.75 235 VAL A CA 1
ATOM 1746 C C . VAL A 1 235 ? 12.160 11.785 -4.552 1.00 96.75 235 VAL A C 1
ATOM 1748 O O . VAL A 1 235 ? 11.187 11.247 -4.036 1.00 96.75 235 VAL A O 1
ATOM 1751 N N . ASN A 1 236 ? 12.978 12.570 -3.861 1.00 95.12 236 ASN A N 1
ATOM 1752 C CA . ASN A 1 236 ? 12.714 12.997 -2.498 1.00 95.12 236 ASN A CA 1
ATOM 1753 C C . ASN A 1 236 ? 12.024 14.370 -2.536 1.00 95.12 236 ASN A C 1
ATOM 1755 O O . ASN A 1 236 ? 12.651 15.378 -2.880 1.00 95.12 236 ASN A O 1
ATOM 1759 N N . ILE A 1 237 ? 10.725 14.416 -2.227 1.00 94.75 237 ILE A N 1
ATOM 1760 C CA . ILE A 1 237 ? 9.914 15.634 -2.363 1.00 94.75 237 ILE A CA 1
ATOM 1761 C C . ILE A 1 237 ? 10.192 16.667 -1.268 1.00 94.75 237 ILE A C 1
ATOM 1763 O O . ILE A 1 237 ? 10.011 17.858 -1.517 1.00 94.75 237 ILE A O 1
ATOM 1767 N N . ASP A 1 238 ? 10.724 16.258 -0.117 1.00 92.25 238 ASP A N 1
ATOM 1768 C CA . ASP A 1 238 ? 11.131 17.186 0.943 1.00 92.25 238 ASP A CA 1
ATOM 1769 C C . ASP A 1 238 ? 12.396 17.950 0.536 1.00 92.25 238 ASP A C 1
ATOM 1771 O O . ASP A 1 238 ? 12.438 19.181 0.533 1.00 92.25 238 ASP A O 1
ATOM 1775 N N . SER A 1 239 ? 13.421 17.227 0.083 1.00 92.50 239 SER A N 1
ATOM 1776 C CA . SER A 1 239 ? 14.704 17.820 -0.314 1.00 92.50 239 SER A CA 1
ATOM 1777 C C . SER A 1 239 ? 14.733 18.360 -1.750 1.00 92.50 239 SER A C 1
ATOM 1779 O O . SER A 1 239 ? 15.600 19.168 -2.084 1.00 92.50 239 SER A O 1
ATOM 1781 N N . GLY A 1 240 ? 13.811 17.925 -2.615 1.00 92.38 240 GLY A N 1
ATOM 1782 C CA . GLY A 1 240 ? 13.824 18.219 -4.053 1.00 92.38 240 GLY A CA 1
ATOM 1783 C C . GLY A 1 240 ? 14.916 17.485 -4.840 1.00 92.38 240 GLY A C 1
ATOM 1784 O O . GLY A 1 240 ? 15.254 17.892 -5.952 1.00 92.38 240 GLY A O 1
ATOM 1785 N N . ARG A 1 241 ? 15.523 16.440 -4.267 1.00 93.50 241 ARG A N 1
ATOM 1786 C CA . ARG A 1 241 ? 16.610 15.683 -4.903 1.00 93.50 241 ARG A CA 1
ATOM 1787 C C . ARG A 1 241 ? 16.072 14.461 -5.637 1.00 93.50 241 ARG A C 1
ATOM 1789 O O . ARG A 1 241 ? 15.110 13.843 -5.195 1.00 93.50 241 ARG A O 1
ATOM 1796 N N . ILE A 1 242 ? 16.736 14.104 -6.733 1.00 95.94 242 ILE A N 1
ATOM 1797 C CA . ILE A 1 242 ? 16.593 12.801 -7.384 1.00 95.94 242 ILE A CA 1
ATOM 1798 C C . ILE A 1 242 ? 17.838 11.966 -7.064 1.00 95.94 242 ILE A C 1
ATOM 1800 O O . ILE A 1 242 ? 18.947 12.506 -7.064 1.00 95.94 242 ILE A O 1
ATOM 1804 N N . SER A 1 243 ? 17.649 10.684 -6.759 1.00 96.38 243 SER A N 1
ATOM 1805 C CA . SER A 1 243 ? 18.681 9.711 -6.369 1.00 96.38 243 SER A CA 1
ATOM 1806 C C . SER A 1 243 ? 18.255 8.291 -6.753 1.00 96.38 243 SER A C 1
ATOM 1808 O O . SER A 1 243 ? 17.126 8.072 -7.185 1.00 96.38 243 SER A O 1
ATOM 1810 N N . VAL A 1 244 ? 19.160 7.322 -6.636 1.00 94.81 244 VAL A N 1
ATOM 1811 C CA . VAL A 1 244 ? 18.792 5.909 -6.517 1.00 94.81 244 VAL A CA 1
ATOM 1812 C C . VAL A 1 244 ? 18.725 5.572 -5.034 1.00 94.81 244 VAL A C 1
ATOM 1814 O O . VAL A 1 244 ? 19.645 5.905 -4.289 1.00 94.81 244 VAL A O 1
ATOM 1817 N N . PHE A 1 245 ? 17.639 4.938 -4.616 1.00 90.50 245 PHE A N 1
ATOM 1818 C CA . PHE A 1 245 ? 17.474 4.398 -3.274 1.00 90.50 245 PHE A CA 1
ATOM 1819 C C . PHE A 1 245 ? 17.650 2.887 -3.339 1.00 90.50 245 PHE A C 1
ATOM 1821 O O . PHE A 1 245 ? 17.013 2.253 -4.175 1.00 90.50 245 PHE A O 1
ATOM 1828 N N . THR A 1 246 ? 18.522 2.316 -2.513 1.00 85.00 246 THR A N 1
ATOM 1829 C CA . THR A 1 246 ? 18.799 0.874 -2.524 1.00 85.00 246 THR A CA 1
ATOM 1830 C C . THR A 1 246 ? 18.794 0.306 -1.115 1.00 85.00 246 THR A C 1
ATOM 1832 O O . THR A 1 246 ? 19.356 0.899 -0.187 1.00 85.00 246 THR A O 1
ATOM 1835 N N . ASP A 1 247 ? 18.209 -0.882 -0.974 1.00 70.44 247 ASP A N 1
ATOM 1836 C CA . ASP A 1 247 ? 18.379 -1.694 0.225 1.00 70.44 247 ASP A CA 1
ATOM 1837 C C . ASP A 1 247 ? 19.793 -2.288 0.188 1.00 70.44 247 ASP A C 1
ATOM 1839 O O . ASP A 1 247 ? 20.230 -2.849 -0.821 1.00 70.44 247 ASP A O 1
ATOM 1843 N N . SER A 1 248 ? 20.576 -2.093 1.249 1.00 54.75 248 SER A N 1
ATOM 1844 C CA . SER A 1 248 ? 21.961 -2.563 1.250 1.00 54.75 248 SER A CA 1
ATOM 1845 C C . SER A 1 248 ? 22.031 -4.088 1.435 1.00 54.75 248 SER A C 1
ATOM 1847 O O . SER A 1 248 ? 21.236 -4.693 2.150 1.00 54.75 248 SER A O 1
ATOM 1849 N N . ARG A 1 249 ? 23.040 -4.723 0.821 1.00 49.34 249 ARG A N 1
ATOM 1850 C CA . ARG A 1 249 ? 23.260 -6.189 0.760 1.00 49.34 249 ARG A CA 1
ATOM 1851 C C . ARG A 1 249 ? 23.475 -6.909 2.108 1.00 49.34 249 ARG A C 1
ATOM 1853 O O . ARG A 1 249 ? 23.832 -8.085 2.116 1.00 49.34 249 ARG A O 1
ATOM 1860 N N . THR A 1 250 ? 23.352 -6.226 3.247 1.00 39.38 250 THR A N 1
ATOM 1861 C CA . THR A 1 250 ? 23.702 -6.777 4.567 1.00 39.38 250 THR A CA 1
ATOM 1862 C C . THR A 1 250 ? 22.518 -6.661 5.519 1.00 39.38 250 THR A C 1
ATOM 1864 O O . THR A 1 250 ? 22.025 -5.558 5.737 1.00 39.38 250 THR A O 1
ATOM 1867 N N . GLU A 1 251 ? 22.096 -7.775 6.131 1.00 36.06 251 GLU A N 1
ATOM 1868 C CA . GLU A 1 251 ? 21.115 -7.761 7.227 1.00 36.06 251 GLU A CA 1
ATOM 1869 C C . GLU A 1 251 ? 21.511 -6.707 8.278 1.00 36.06 251 GLU A C 1
ATOM 1871 O O . GLU A 1 251 ? 22.572 -6.801 8.904 1.00 36.06 251 GLU A O 1
ATOM 1876 N N . GLY A 1 252 ? 20.659 -5.693 8.452 1.00 40.31 252 GLY A N 1
ATOM 1877 C CA . GLY A 1 252 ? 20.849 -4.614 9.425 1.00 40.31 252 GLY A CA 1
ATOM 1878 C C . GLY A 1 252 ? 21.693 -3.418 8.966 1.00 40.31 252 GLY A C 1
ATOM 1879 O O . GLY A 1 252 ? 22.042 -2.597 9.813 1.00 40.31 252 GLY A O 1
ATOM 1880 N N . ALA A 1 253 ? 22.042 -3.296 7.681 1.00 46.44 253 ALA A N 1
ATOM 1881 C CA . ALA A 1 253 ? 22.721 -2.111 7.155 1.00 46.44 253 ALA A CA 1
ATOM 1882 C C . ALA A 1 253 ? 21.734 -1.076 6.572 1.00 46.44 253 ALA A C 1
ATOM 1884 O O . ALA A 1 253 ? 20.714 -1.426 5.983 1.00 46.44 253 ALA A O 1
ATOM 1885 N N . GLU A 1 254 ? 22.046 0.207 6.792 1.00 52.97 254 GLU A N 1
ATOM 1886 C CA . GLU A 1 254 ? 21.194 1.359 6.469 1.00 52.97 254 GLU A CA 1
ATOM 1887 C C . GLU A 1 254 ? 20.901 1.460 4.961 1.00 52.97 254 GLU A C 1
ATOM 1889 O O . GLU A 1 254 ? 21.756 1.169 4.125 1.00 52.97 254 GLU A O 1
ATOM 1894 N N . GLN A 1 255 ? 19.681 1.884 4.627 1.00 65.88 255 GLN A N 1
ATOM 1895 C CA . GLN A 1 255 ? 19.268 2.217 3.263 1.00 65.88 255 GLN A CA 1
ATOM 1896 C C . GLN A 1 255 ? 20.116 3.375 2.720 1.00 65.88 255 GLN A C 1
ATOM 1898 O O . GLN A 1 255 ? 20.339 4.364 3.425 1.00 65.88 255 GLN A O 1
ATOM 1903 N N . GLU A 1 256 ? 20.573 3.275 1.469 1.00 80.12 256 GLU A N 1
ATOM 1904 C CA . GLU A 1 256 ? 21.498 4.250 0.879 1.00 80.12 256 GLU A CA 1
ATOM 1905 C C . GLU A 1 256 ? 20.831 5.066 -0.240 1.00 80.12 256 GLU A C 1
ATOM 1907 O O . GLU A 1 256 ? 20.191 4.518 -1.138 1.00 80.12 256 GLU A O 1
ATOM 1912 N N . GLU A 1 257 ? 20.991 6.395 -0.193 1.00 89.19 257 GLU A N 1
ATOM 1913 C CA . GLU A 1 257 ? 20.615 7.311 -1.276 1.00 89.19 257 GLU A CA 1
ATOM 1914 C C . GLU A 1 257 ? 21.853 7.728 -2.074 1.00 89.19 257 GLU A C 1
ATOM 1916 O O . GLU A 1 257 ? 22.685 8.504 -1.593 1.00 89.19 257 GLU A O 1
ATOM 1921 N N . ILE A 1 258 ? 21.934 7.281 -3.324 1.00 93.31 258 ILE A N 1
ATOM 1922 C CA . ILE A 1 258 ? 23.076 7.527 -4.206 1.00 93.31 258 ILE A CA 1
ATOM 1923 C C . ILE A 1 258 ? 22.675 8.542 -5.288 1.00 93.31 258 ILE A C 1
ATOM 1925 O O . ILE A 1 258 ? 21.680 8.334 -5.988 1.00 93.31 258 ILE A O 1
ATOM 1929 N N . PRO A 1 259 ? 23.388 9.669 -5.458 1.00 95.00 259 PRO A N 1
ATOM 1930 C CA . PRO A 1 259 ? 23.096 10.622 -6.527 1.00 95.00 259 PRO A CA 1
ATOM 1931 C C . PRO A 1 259 ? 23.188 9.979 -7.926 1.00 95.00 259 PRO A C 1
ATOM 1933 O O . PRO A 1 259 ? 24.065 9.148 -8.144 1.00 95.00 259 PRO A O 1
ATOM 1936 N N . PRO A 1 260 ? 22.381 10.406 -8.921 1.00 94.62 260 PRO A N 1
ATOM 1937 C CA . PRO A 1 260 ? 22.368 9.787 -10.253 1.00 94.62 260 PRO A CA 1
ATOM 1938 C C . PRO A 1 260 ? 23.711 9.855 -10.999 1.00 94.62 260 PRO A C 1
ATOM 1940 O O . PRO A 1 260 ? 23.961 9.053 -11.893 1.00 94.62 260 PRO A O 1
ATOM 1943 N N . GLY A 1 261 ? 24.566 10.822 -10.644 1.00 92.69 261 GLY A N 1
ATOM 1944 C CA . GLY A 1 261 ? 25.905 10.978 -11.215 1.00 92.69 261 GLY A CA 1
ATOM 1945 C C . GLY A 1 261 ? 26.965 10.043 -10.631 1.00 92.69 261 GLY A C 1
ATOM 1946 O O . GLY A 1 261 ? 28.000 9.894 -11.264 1.00 92.69 261 GLY A O 1
ATOM 1947 N N . ASP A 1 262 ? 26.691 9.412 -9.486 1.00 95.00 262 ASP A N 1
ATOM 1948 C CA . ASP A 1 262 ? 27.641 8.570 -8.743 1.00 95.00 262 ASP A CA 1
ATOM 1949 C C . ASP A 1 262 ? 27.235 7.079 -8.809 1.00 95.00 262 ASP A C 1
ATOM 1951 O O . ASP A 1 262 ? 27.657 6.261 -7.987 1.00 95.00 262 ASP A O 1
ATOM 1955 N N . VAL A 1 263 ? 26.352 6.715 -9.748 1.00 95.69 263 VAL A N 1
ATOM 1956 C CA . VAL A 1 263 ? 25.760 5.376 -9.851 1.00 95.69 263 VAL A CA 1
ATOM 1957 C C . VAL A 1 263 ? 25.623 4.907 -11.297 1.00 95.69 263 VAL A C 1
ATOM 1959 O O . VAL A 1 263 ? 25.212 5.654 -12.189 1.00 95.69 263 VAL A O 1
ATOM 1962 N N . VAL A 1 264 ? 25.922 3.628 -11.518 1.00 97.44 264 VAL A N 1
ATOM 1963 C CA . VAL A 1 264 ? 25.695 2.922 -12.781 1.00 97.44 264 VAL A CA 1
ATOM 1964 C C . VAL A 1 264 ? 24.817 1.705 -12.519 1.00 97.44 264 VAL A C 1
ATOM 1966 O O . VAL A 1 264 ? 25.171 0.830 -11.731 1.00 97.44 264 VAL A O 1
ATOM 1969 N N . ILE A 1 265 ? 23.681 1.638 -13.210 1.00 97.25 265 ILE A N 1
ATOM 1970 C CA . ILE A 1 265 ? 22.731 0.526 -13.123 1.00 97.25 265 ILE A CA 1
ATOM 1971 C C . ILE A 1 265 ? 23.117 -0.523 -14.170 1.00 97.25 265 ILE A C 1
ATOM 1973 O O . ILE A 1 265 ? 23.122 -0.232 -15.372 1.00 97.25 265 ILE A O 1
ATOM 1977 N N . ASP A 1 266 ? 23.458 -1.734 -13.738 1.00 96.31 266 ASP A N 1
ATOM 1978 C CA . ASP A 1 266 ? 23.800 -2.836 -14.636 1.00 96.31 266 ASP A CA 1
ATOM 1979 C C . ASP A 1 266 ? 22.536 -3.473 -15.230 1.00 96.31 266 ASP A C 1
ATOM 1981 O O . ASP A 1 266 ? 21.591 -3.840 -14.530 1.00 96.31 266 ASP A O 1
ATOM 1985 N N . VAL A 1 267 ? 22.534 -3.644 -16.552 1.00 96.12 267 VAL A N 1
ATOM 1986 C CA . VAL A 1 267 ? 21.543 -4.449 -17.273 1.00 96.12 267 VAL A CA 1
ATOM 1987 C C . VAL A 1 267 ? 22.312 -5.559 -17.996 1.00 96.12 267 VAL A C 1
ATOM 1989 O O . VAL A 1 267 ? 22.661 -5.428 -19.177 1.00 96.12 267 VAL A O 1
ATOM 1992 N N . PRO A 1 268 ? 22.623 -6.662 -17.298 1.00 89.81 268 PRO A N 1
ATOM 1993 C CA . PRO A 1 268 ? 23.616 -7.625 -17.757 1.00 89.81 268 PRO A CA 1
ATOM 1994 C C . PRO A 1 268 ? 23.124 -8.459 -18.945 1.00 89.81 268 PRO A C 1
ATOM 1996 O O . PRO A 1 268 ? 21.933 -8.565 -19.218 1.00 89.81 268 PRO A O 1
ATOM 1999 N N . ASN A 1 269 ? 24.027 -9.173 -19.630 1.00 86.94 269 ASN A N 1
ATOM 2000 C CA . ASN A 1 269 ? 23.656 -10.062 -20.750 1.00 86.94 269 ASN A CA 1
ATOM 2001 C C . ASN A 1 269 ? 22.693 -11.204 -20.369 1.00 86.94 269 ASN A C 1
ATOM 2003 O O . ASN A 1 269 ? 22.062 -11.792 -21.239 1.00 86.94 269 ASN A O 1
ATOM 2007 N N . ARG A 1 270 ? 22.558 -11.520 -19.080 1.00 82.94 270 ARG A N 1
ATOM 2008 C CA . ARG A 1 270 ? 21.548 -12.461 -18.563 1.00 82.94 270 ARG A CA 1
ATOM 2009 C C . ARG A 1 270 ? 20.132 -11.871 -18.506 1.00 82.94 270 ARG A C 1
ATOM 2011 O O . ARG A 1 270 ? 19.184 -12.637 -18.428 1.00 82.94 270 ARG A O 1
ATOM 2018 N N . ALA A 1 271 ? 19.998 -10.547 -18.602 1.00 84.12 271 ALA A N 1
ATOM 2019 C CA . ALA A 1 271 ? 18.730 -9.852 -18.817 1.00 84.12 271 ALA A CA 1
ATOM 2020 C C . ALA A 1 271 ? 18.253 -9.943 -20.283 1.00 84.12 271 ALA A C 1
ATOM 2022 O O . ALA A 1 271 ? 17.209 -9.398 -20.625 1.00 84.12 271 ALA A O 1
ATOM 2023 N N . LEU A 1 272 ? 19.024 -10.577 -21.178 1.00 86.50 272 LEU A N 1
ATOM 2024 C CA . LEU A 1 272 ? 18.650 -10.734 -22.579 1.00 86.50 272 LEU A CA 1
ATOM 2025 C C . LEU A 1 272 ? 17.430 -11.656 -22.712 1.00 86.50 272 LEU A C 1
ATOM 2027 O O . LEU A 1 272 ? 17.481 -12.835 -22.362 1.00 86.50 272 LEU A O 1
ATOM 2031 N N . ASP A 1 273 ? 16.366 -11.126 -23.296 1.00 84.88 273 ASP A N 1
ATOM 2032 C CA . ASP A 1 273 ? 15.113 -11.815 -23.574 1.00 84.88 273 ASP A CA 1
ATOM 2033 C C . ASP A 1 273 ? 14.639 -11.506 -25.007 1.00 84.88 273 ASP A C 1
ATOM 2035 O O . ASP A 1 273 ? 15.312 -10.830 -25.795 1.00 84.88 273 ASP A O 1
ATOM 2039 N N . LYS A 1 274 ? 13.482 -12.041 -25.393 1.00 83.44 274 LYS A N 1
ATOM 2040 C CA . LYS A 1 274 ? 12.862 -11.837 -26.698 1.00 83.44 274 LYS A CA 1
ATOM 2041 C C . LYS A 1 274 ? 11.512 -11.167 -26.563 1.00 83.44 274 LYS A C 1
ATOM 2043 O O . LYS A 1 274 ? 10.692 -11.556 -25.739 1.00 83.44 274 LYS A O 1
ATOM 2048 N N . VAL A 1 275 ? 11.225 -10.253 -27.488 1.00 86.12 275 VAL A N 1
ATOM 2049 C CA . VAL A 1 275 ? 9.901 -9.635 -27.608 1.00 86.12 275 VAL A CA 1
ATOM 2050 C C . VAL A 1 275 ? 8.823 -10.726 -27.720 1.00 86.12 275 VAL A C 1
ATOM 2052 O O . VAL A 1 275 ? 8.879 -11.535 -28.664 1.00 86.12 275 VAL A O 1
ATOM 2055 N N . PRO A 1 276 ? 7.828 -10.750 -26.810 1.00 80.50 276 PRO A N 1
ATOM 2056 C CA . PRO A 1 276 ? 6.770 -11.749 -26.825 1.00 80.50 276 PRO A CA 1
ATOM 2057 C C . PRO A 1 276 ? 5.962 -11.762 -28.129 1.00 80.50 276 PRO A C 1
ATOM 2059 O O . PRO A 1 276 ? 5.878 -10.788 -28.874 1.00 80.50 276 PRO A O 1
ATOM 2062 N N . SER A 1 277 ? 5.316 -12.896 -28.403 1.00 77.00 277 SER A N 1
ATOM 2063 C CA . SER A 1 277 ? 4.502 -13.088 -29.616 1.00 77.00 277 SER A CA 1
ATOM 2064 C C . SER A 1 277 ? 3.138 -12.393 -29.598 1.00 77.00 277 SER A C 1
ATOM 2066 O O . SER A 1 277 ? 2.501 -12.259 -30.645 1.00 77.00 277 SER A O 1
ATOM 2068 N N . GLY A 1 278 ? 2.681 -11.955 -28.424 1.00 77.50 278 GLY A N 1
ATOM 2069 C CA . GLY A 1 278 ? 1.413 -11.255 -28.268 1.00 77.50 278 GLY A CA 1
ATOM 2070 C C . GLY A 1 278 ? 1.440 -9.896 -28.960 1.00 77.50 278 GLY A C 1
ATOM 2071 O O . GLY A 1 278 ? 2.371 -9.117 -28.773 1.00 77.50 278 GLY A O 1
ATOM 2072 N N . LYS A 1 279 ? 0.394 -9.575 -29.733 1.00 84.75 279 LYS A N 1
ATOM 2073 C CA . LYS A 1 279 ? 0.278 -8.269 -30.409 1.00 84.75 279 LYS A CA 1
ATOM 2074 C C . LYS A 1 279 ? 0.348 -7.095 -29.435 1.00 84.75 279 LYS A C 1
ATOM 2076 O O . LYS A 1 279 ? 0.798 -6.028 -29.823 1.00 84.75 279 LYS A O 1
ATOM 2081 N N . GLN A 1 280 ? -0.079 -7.296 -28.193 1.00 82.94 280 GLN A N 1
ATOM 2082 C CA . GLN A 1 280 ? -0.009 -6.286 -27.147 1.00 82.94 280 GLN A CA 1
ATOM 2083 C C . GLN A 1 280 ? 1.430 -5.869 -26.801 1.00 82.94 280 GLN A C 1
ATOM 2085 O O . GLN A 1 280 ? 1.620 -4.762 -26.325 1.00 82.94 280 GLN A O 1
ATOM 2090 N N . PHE A 1 281 ? 2.440 -6.692 -27.109 1.00 88.56 281 PHE A N 1
ATOM 2091 C CA . PHE A 1 281 ? 3.858 -6.399 -26.870 1.00 88.56 281 PHE A CA 1
ATOM 2092 C C . PHE A 1 281 ? 4.579 -5.794 -28.081 1.00 88.56 281 PHE A C 1
ATOM 2094 O O . PHE A 1 281 ? 5.795 -5.626 -28.057 1.00 88.56 281 PHE A O 1
ATOM 2101 N N . SER A 1 282 ? 3.861 -5.430 -29.149 1.00 90.19 282 SER A N 1
ATOM 2102 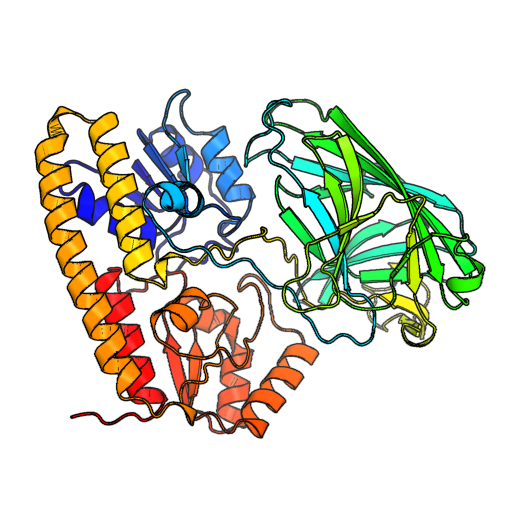C CA . SER A 1 282 ? 4.492 -4.877 -30.356 1.00 90.19 282 SER A CA 1
ATOM 2103 C C . SER A 1 282 ? 5.206 -3.541 -30.128 1.00 90.19 282 SER A C 1
ATOM 2105 O O . SER A 1 282 ? 6.013 -3.141 -30.962 1.00 90.19 282 SER A O 1
ATOM 2107 N N . PHE A 1 283 ? 4.912 -2.845 -29.024 1.00 92.88 283 PHE A N 1
ATOM 2108 C CA . PHE A 1 283 ? 5.606 -1.614 -28.632 1.00 92.88 283 PHE A CA 1
ATOM 2109 C C . PHE A 1 283 ? 7.074 -1.861 -28.230 1.00 92.88 283 PHE A C 1
ATOM 2111 O O . PHE A 1 283 ? 7.881 -0.942 -28.317 1.00 92.88 283 PHE A O 1
ATOM 2118 N N . LEU A 1 284 ? 7.441 -3.099 -27.867 1.00 91.50 284 LEU A N 1
ATOM 2119 C CA . LEU A 1 284 ? 8.827 -3.511 -27.591 1.00 91.50 284 LEU A CA 1
ATOM 2120 C C . LEU A 1 284 ? 9.639 -3.777 -28.871 1.00 91.50 284 LEU A C 1
ATOM 2122 O O . LEU A 1 284 ? 10.842 -4.013 -28.810 1.00 91.50 284 LEU A O 1
ATOM 2126 N N . GLY A 1 285 ? 8.985 -3.777 -30.036 1.00 91.75 285 GLY A N 1
ATOM 2127 C CA . GLY A 1 285 ? 9.606 -4.025 -31.331 1.00 91.75 285 GLY A CA 1
ATOM 2128 C C . GLY A 1 285 ? 9.025 -5.238 -32.057 1.00 91.75 285 GLY A C 1
ATOM 2129 O O . GLY A 1 285 ? 7.872 -5.635 -31.880 1.00 91.75 285 GLY A O 1
ATOM 2130 N N . LYS A 1 286 ? 9.823 -5.824 -32.955 1.00 92.62 286 LYS A N 1
ATOM 2131 C CA . LYS A 1 286 ? 9.394 -6.992 -33.738 1.00 92.62 286 LYS A CA 1
ATOM 2132 C C . LYS A 1 286 ? 9.332 -8.225 -32.843 1.00 92.62 286 LYS A C 1
ATOM 2134 O O . LYS A 1 286 ? 10.283 -8.495 -32.122 1.00 92.62 286 LYS A O 1
ATOM 2139 N N . GLN A 1 287 ? 8.273 -9.020 -32.982 1.00 88.56 287 GLN A N 1
ATOM 2140 C CA . GLN A 1 287 ? 8.162 -10.330 -32.337 1.00 88.56 287 GLN A CA 1
ATOM 2141 C C . GLN A 1 287 ? 9.457 -11.144 -32.490 1.00 88.56 287 GLN A C 1
ATOM 2143 O O . GLN A 1 287 ? 9.950 -11.337 -33.606 1.00 88.56 287 GLN A O 1
ATOM 2148 N N . GLY A 1 288 ? 9.967 -11.659 -31.371 1.00 83.50 288 GLY A N 1
ATOM 2149 C CA . GLY A 1 288 ? 11.168 -12.487 -31.324 1.00 83.50 288 GLY A CA 1
ATOM 2150 C C . GLY A 1 288 ? 12.491 -11.734 -31.489 1.00 83.50 288 GLY A C 1
ATOM 2151 O O . GLY A 1 288 ? 13.531 -12.392 -31.479 1.00 83.50 288 GLY A O 1
ATOM 2152 N N . ALA A 1 289 ? 12.473 -10.405 -31.653 1.00 93.44 289 ALA A N 1
ATOM 2153 C CA . ALA A 1 289 ? 13.681 -9.589 -31.572 1.00 93.44 289 ALA A CA 1
ATOM 2154 C C . ALA A 1 289 ? 14.257 -9.634 -30.154 1.00 93.44 289 ALA A C 1
ATOM 2156 O O . ALA A 1 289 ? 13.510 -9.785 -29.190 1.00 93.44 289 ALA A O 1
ATOM 2157 N N . GLU A 1 290 ? 15.577 -9.519 -30.050 1.00 92.19 290 GLU A N 1
ATOM 2158 C CA . GLU A 1 290 ? 16.278 -9.494 -28.768 1.00 92.19 290 GLU A CA 1
ATOM 2159 C C . GLU A 1 290 ? 16.110 -8.133 -28.087 1.00 92.19 290 GLU A C 1
ATOM 2161 O O . GLU A 1 290 ? 16.202 -7.091 -28.740 1.00 92.19 290 GLU A O 1
ATOM 2166 N N . ILE A 1 291 ? 15.867 -8.169 -26.781 1.00 95.06 291 ILE A N 1
ATOM 2167 C CA . ILE A 1 291 ? 15.797 -7.015 -25.882 1.00 95.06 291 ILE A CA 1
ATOM 2168 C C . ILE A 1 291 ? 16.535 -7.357 -24.589 1.00 95.06 291 ILE A C 1
ATOM 2170 O O . ILE A 1 291 ? 16.604 -8.518 -24.206 1.00 95.06 291 ILE A O 1
ATOM 2174 N N . TYR A 1 292 ? 17.068 -6.360 -23.902 1.00 94.75 292 TYR A N 1
ATOM 2175 C CA . TYR A 1 292 ? 17.577 -6.507 -22.542 1.00 94.75 292 TYR A 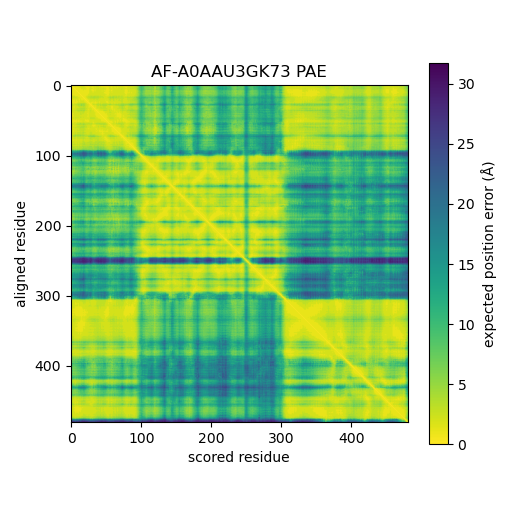CA 1
ATOM 2176 C C . TYR A 1 292 ? 16.493 -6.018 -21.594 1.00 94.75 292 TYR A C 1
ATOM 2178 O O . TYR A 1 292 ? 16.070 -4.873 -21.729 1.00 94.75 292 TYR A O 1
ATOM 2186 N N . GLN A 1 293 ? 16.015 -6.866 -20.688 1.00 91.56 293 GLN A N 1
ATOM 2187 C CA . GLN A 1 293 ? 14.892 -6.544 -19.821 1.00 91.56 293 GLN A CA 1
ATOM 2188 C C . GLN A 1 293 ? 15.217 -6.782 -18.348 1.00 91.56 293 GLN A C 1
ATOM 2190 O O . GLN A 1 293 ? 15.481 -7.912 -17.942 1.00 91.56 293 GLN A O 1
ATOM 2195 N N . LEU A 1 294 ? 15.117 -5.723 -17.544 1.00 91.44 294 LEU A N 1
ATOM 2196 C CA . LEU A 1 294 ? 14.929 -5.856 -16.102 1.00 91.44 294 LEU A CA 1
ATOM 2197 C C . LEU A 1 294 ? 13.432 -6.103 -15.869 1.00 91.44 294 LEU A C 1
ATOM 2199 O O . LEU A 1 294 ? 12.623 -5.244 -16.235 1.00 91.44 294 LEU A O 1
ATOM 2203 N N . PRO A 1 295 ? 13.031 -7.287 -15.384 1.00 82.62 295 PRO A N 1
ATOM 2204 C CA . PRO A 1 295 ? 11.632 -7.635 -15.248 1.00 82.62 295 PRO A CA 1
ATOM 2205 C C . PRO A 1 295 ? 11.035 -6.989 -13.999 1.00 82.62 295 PRO A C 1
ATOM 2207 O O . PRO A 1 295 ? 11.688 -6.881 -12.961 1.00 82.62 295 PRO A O 1
ATOM 2210 N N . GLN A 1 296 ? 9.748 -6.662 -14.071 1.00 77.25 296 GLN A N 1
ATOM 2211 C CA . GLN A 1 296 ? 8.965 -6.521 -12.852 1.00 77.25 296 GLN A CA 1
ATOM 2212 C C . GLN A 1 296 ? 8.859 -7.901 -12.189 1.00 77.25 296 GLN A C 1
ATOM 2214 O O . GLN A 1 296 ? 8.597 -8.903 -12.861 1.00 77.25 296 GLN A O 1
ATOM 2219 N N . ALA A 1 297 ? 9.041 -7.971 -10.876 1.00 66.19 297 ALA A N 1
ATOM 2220 C CA . ALA A 1 297 ? 8.874 -9.224 -10.152 1.00 66.19 297 ALA A CA 1
ATOM 2221 C C . ALA A 1 297 ? 7.406 -9.595 -9.895 1.00 66.19 297 ALA A C 1
ATOM 2223 O O . ALA A 1 297 ? 7.087 -10.774 -9.745 1.00 66.19 297 ALA A O 1
ATOM 2224 N N . VAL A 1 298 ? 6.533 -8.585 -9.849 1.00 59.66 298 VAL A N 1
ATOM 2225 C CA . VAL A 1 298 ? 5.123 -8.684 -9.459 1.00 59.66 298 VAL A CA 1
ATOM 2226 C C . VAL A 1 298 ? 4.244 -8.229 -10.628 1.00 59.66 298 VAL A C 1
ATOM 2228 O O . VAL A 1 298 ? 4.512 -7.185 -11.226 1.00 59.66 298 VAL A O 1
ATOM 2231 N N . LEU A 1 299 ? 3.226 -9.016 -11.011 1.00 50.09 299 LEU A N 1
ATOM 2232 C CA . LEU A 1 299 ? 2.311 -8.666 -12.107 1.00 50.09 299 LEU A CA 1
ATOM 2233 C C . LEU A 1 299 ? 1.101 -7.850 -11.656 1.00 50.09 299 LEU A C 1
ATOM 2235 O O . LEU A 1 299 ? 0.214 -8.371 -10.999 1.00 50.09 299 LEU A O 1
ATOM 2239 N N . GLY A 1 300 ? 0.952 -6.646 -12.196 1.00 49.94 300 GLY A N 1
ATOM 2240 C CA . GLY A 1 300 ? -0.112 -5.720 -11.825 1.00 49.94 300 GLY A CA 1
ATOM 2241 C C . GLY A 1 300 ? 0.474 -4.436 -11.265 1.00 49.94 300 GLY A C 1
ATOM 2242 O O . GLY A 1 300 ? 1.664 -4.364 -10.969 1.00 49.94 300 GLY A O 1
ATOM 2243 N N . LYS A 1 301 ? -0.349 -3.387 -11.187 1.00 56.97 301 LYS A N 1
ATOM 2244 C CA . LYS A 1 301 ? 0.067 -2.139 -10.547 1.00 56.97 301 LYS A CA 1
ATOM 2245 C C . LYS A 1 301 ? 0.285 -2.433 -9.068 1.00 56.97 301 LYS A C 1
ATOM 2247 O O . LYS A 1 301 ? -0.681 -2.661 -8.348 1.00 56.97 301 LYS 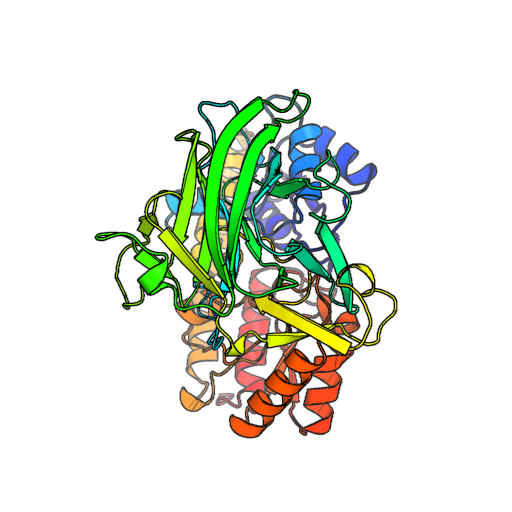A O 1
ATOM 2252 N N . HIS A 1 302 ? 1.546 -2.461 -8.654 1.00 60.34 302 HIS A N 1
ATOM 2253 C CA . HIS A 1 302 ? 1.941 -2.674 -7.271 1.00 60.34 302 HIS A CA 1
ATOM 2254 C C . HIS A 1 302 ? 2.507 -1.363 -6.745 1.00 60.34 302 HIS A C 1
ATOM 2256 O O . HIS A 1 302 ? 3.608 -0.970 -7.127 1.00 60.34 302 HIS A O 1
ATOM 2262 N N . VAL A 1 303 ? 1.689 -0.636 -5.989 1.00 58.84 303 VAL A N 1
ATOM 2263 C CA . VAL A 1 303 ? 2.093 0.586 -5.299 1.00 58.84 303 VAL A CA 1
ATOM 2264 C C . VAL A 1 303 ? 1.854 0.340 -3.826 1.00 58.84 303 VAL A C 1
ATOM 2266 O O . VAL A 1 303 ? 0.721 0.062 -3.447 1.00 58.84 303 VAL A O 1
ATOM 2269 N N . HIS A 1 304 ? 2.897 0.437 -3.021 1.00 69.44 304 HIS A N 1
ATOM 2270 C CA . HIS A 1 304 ? 2.785 0.358 -1.570 1.00 69.44 304 HIS A CA 1
ATOM 2271 C C . HIS A 1 304 ? 3.756 1.337 -0.920 1.00 69.44 304 HIS A C 1
ATOM 2273 O O . HIS A 1 304 ? 4.536 2.012 -1.601 1.00 69.44 304 HIS A O 1
ATOM 2279 N N . GLY A 1 305 ? 3.614 1.474 0.396 1.00 64.06 305 GLY A N 1
ATOM 2280 C CA . GLY A 1 305 ? 4.454 2.342 1.205 1.00 64.06 305 GLY A CA 1
ATOM 2281 C C . GLY A 1 305 ? 5.690 1.615 1.713 1.00 64.06 305 GLY A C 1
ATOM 2282 O O . GLY A 1 305 ? 6.014 0.506 1.287 1.00 64.06 305 GLY A O 1
ATOM 2283 N N . GLU A 1 306 ? 6.360 2.247 2.670 1.00 69.12 306 GLU A N 1
ATOM 2284 C CA . GLU A 1 306 ? 7.503 1.669 3.390 1.00 69.12 306 GLU A CA 1
ATOM 2285 C C . GLU A 1 306 ? 7.070 0.726 4.526 1.00 69.12 306 GLU A C 1
ATOM 2287 O O . GLU A 1 306 ? 7.890 -0.007 5.073 1.00 69.12 306 GLU A O 1
ATOM 2292 N N . ILE A 1 307 ? 5.782 0.736 4.874 1.00 79.00 307 ILE A N 1
ATOM 2293 C CA . ILE A 1 307 ? 5.199 0.050 6.027 1.00 79.00 307 ILE A CA 1
ATOM 2294 C C . ILE A 1 307 ? 4.069 -0.868 5.555 1.00 79.00 307 ILE A C 1
ATOM 2296 O O . ILE A 1 307 ? 3.269 -0.470 4.705 1.00 79.00 307 ILE A O 1
ATOM 2300 N N . ASP A 1 308 ? 3.993 -2.072 6.127 1.00 83.31 308 ASP A N 1
ATOM 2301 C CA . ASP A 1 308 ? 2.882 -3.000 5.903 1.00 83.31 308 ASP A CA 1
ATOM 2302 C C . ASP A 1 308 ? 1.597 -2.384 6.489 1.00 83.31 308 ASP A C 1
ATOM 2304 O O . ASP A 1 308 ? 1.577 -2.049 7.673 1.00 83.31 308 ASP A O 1
ATOM 2308 N N . PRO A 1 309 ? 0.517 -2.195 5.709 1.00 90.69 309 PRO A N 1
ATOM 2309 C CA . PRO A 1 309 ? -0.680 -1.536 6.211 1.00 90.69 309 PRO A CA 1
ATOM 2310 C C . PRO A 1 309 ? -1.577 -2.406 7.109 1.00 90.69 309 PRO A C 1
ATOM 2312 O O . PRO A 1 309 ? -2.512 -1.865 7.708 1.00 90.69 309 PRO A O 1
ATOM 2315 N N . HIS A 1 310 ? -1.347 -3.719 7.216 1.00 94.25 310 HIS A N 1
ATOM 2316 C CA . HIS A 1 310 ? -2.282 -4.682 7.820 1.00 94.25 310 HIS A CA 1
ATOM 2317 C C . HIS A 1 310 ? -2.142 -4.813 9.349 1.00 94.25 310 HIS A C 1
ATOM 2319 O O . HIS A 1 310 ? -2.228 -5.908 9.913 1.00 94.25 310 HIS A O 1
ATOM 2325 N N . LEU A 1 311 ? -1.937 -3.688 10.047 1.00 95.12 311 LEU A N 1
ATOM 2326 C CA . LEU A 1 311 ? -1.605 -3.645 11.481 1.00 95.12 311 LEU A CA 1
ATOM 2327 C C . LEU A 1 311 ? -2.639 -4.360 12.356 1.00 95.12 311 LEU A C 1
ATOM 2329 O O . LEU A 1 311 ? -2.274 -4.928 13.380 1.00 95.12 311 LEU A O 1
ATOM 2333 N N . TRP A 1 312 ? -3.918 -4.354 11.964 1.00 96.94 312 TRP A N 1
ATOM 2334 C CA . TRP A 1 312 ? -5.002 -4.974 12.735 1.00 96.94 312 TRP A CA 1
ATOM 2335 C C . TRP A 1 312 ? -4.894 -6.500 12.824 1.00 96.94 312 TRP A C 1
ATOM 2337 O O . TRP A 1 312 ? -5.626 -7.105 13.598 1.00 96.94 312 TRP A O 1
ATOM 2347 N N . GLN A 1 313 ? -4.008 -7.151 12.069 1.00 97.12 313 GLN A N 1
ATOM 2348 C CA . GLN A 1 313 ? -3.743 -8.584 12.239 1.00 97.12 313 GLN A CA 1
ATOM 2349 C C . GLN A 1 313 ? -3.022 -8.909 13.567 1.00 97.12 313 GLN A C 1
ATOM 2351 O O . GLN A 1 313 ? -2.863 -10.082 13.906 1.00 97.12 313 GLN A O 1
ATOM 2356 N N . ASP A 1 314 ? -2.634 -7.885 14.334 1.00 97.62 314 ASP A N 1
ATOM 2357 C CA . ASP A 1 314 ? -2.205 -7.947 15.733 1.00 97.62 314 ASP A CA 1
ATOM 2358 C C . ASP A 1 314 ? -3.252 -7.253 16.636 1.00 97.62 314 ASP A C 1
ATOM 2360 O O . ASP A 1 314 ? -3.635 -6.098 16.413 1.00 97.62 314 ASP A O 1
ATOM 2364 N N . ALA A 1 315 ? -3.733 -7.959 17.664 1.00 97.81 315 ALA A N 1
ATOM 2365 C CA . ALA A 1 315 ? -4.741 -7.443 18.589 1.00 97.81 315 ALA A CA 1
ATOM 2366 C C . ALA A 1 315 ? -4.224 -6.285 19.467 1.00 97.81 315 ALA A C 1
ATOM 2368 O O . ALA A 1 315 ? -5.008 -5.401 19.830 1.00 97.81 315 ALA A O 1
ATOM 2369 N N . GLU A 1 316 ? -2.922 -6.223 19.767 1.00 97.06 316 GLU A N 1
ATOM 2370 C CA . GLU A 1 316 ? -2.318 -5.086 20.476 1.00 97.06 316 GLU A CA 1
ATOM 2371 C C . GLU A 1 316 ? -2.300 -3.826 19.600 1.00 97.06 316 GLU A C 1
ATOM 2373 O O . GLU A 1 316 ? -2.639 -2.731 20.057 1.00 97.06 316 GLU A O 1
ATOM 2378 N N . ASN A 1 317 ? -2.034 -3.973 18.302 1.00 98.12 317 ASN A N 1
ATOM 2379 C CA . ASN A 1 317 ? -2.174 -2.872 17.349 1.00 98.12 317 ASN A CA 1
ATOM 2380 C C . ASN A 1 317 ? -3.632 -2.406 17.216 1.00 98.12 317 ASN A C 1
ATOM 2382 O O . ASN A 1 317 ? -3.907 -1.202 17.171 1.00 98.12 317 ASN A O 1
ATOM 2386 N N . ALA A 1 318 ? -4.597 -3.331 17.233 1.00 98.19 318 ALA A N 1
ATOM 2387 C CA . ALA A 1 318 ? -6.015 -2.971 17.260 1.00 98.19 318 ALA A CA 1
ATOM 2388 C C . ALA A 1 318 ? -6.399 -2.188 18.535 1.00 98.19 318 ALA A C 1
ATOM 2390 O O . ALA A 1 318 ? -7.224 -1.270 18.469 1.00 98.19 318 ALA A O 1
ATOM 2391 N N . LYS A 1 319 ? -5.769 -2.464 19.688 1.00 98.31 319 LYS A N 1
ATOM 2392 C CA . LYS A 1 319 ? -5.943 -1.649 20.907 1.00 98.31 319 LYS A CA 1
ATOM 2393 C C . LYS A 1 319 ? -5.436 -0.221 20.707 1.00 98.31 319 LYS A C 1
ATOM 2395 O O . LYS A 1 319 ? -6.119 0.722 21.112 1.00 98.31 319 LYS A O 1
ATOM 2400 N N . ALA A 1 320 ? -4.303 -0.037 20.031 1.00 97.94 320 ALA A N 1
ATOM 2401 C CA . ALA A 1 320 ? -3.807 1.294 19.678 1.00 97.94 320 ALA A CA 1
ATOM 2402 C C . ALA A 1 320 ? -4.801 2.056 18.775 1.00 97.94 320 ALA A C 1
ATOM 2404 O O . ALA A 1 320 ? -5.084 3.233 19.024 1.00 97.94 320 ALA A O 1
ATOM 2405 N N . TYR A 1 321 ? -5.429 1.379 17.800 1.00 98.50 321 TYR A N 1
ATOM 2406 C CA . TYR A 1 321 ? -6.504 1.966 16.981 1.00 98.50 321 TYR A CA 1
ATOM 2407 C C . TYR A 1 321 ? -7.687 2.411 17.850 1.00 98.50 321 TYR A C 1
ATOM 2409 O O . TYR A 1 321 ? -8.174 3.534 17.713 1.00 98.50 321 TYR A O 1
ATOM 2417 N N . VAL A 1 322 ? -8.138 1.559 18.773 1.00 98.75 322 VAL A N 1
ATOM 2418 C CA . VAL A 1 322 ? -9.256 1.840 19.689 1.00 98.75 322 VAL A CA 1
ATOM 2419 C C . VAL A 1 322 ? -8.988 3.070 20.559 1.00 98.75 322 VAL A C 1
ATOM 2421 O O . VAL A 1 322 ? -9.865 3.927 20.706 1.00 98.75 322 VAL A O 1
ATOM 2424 N N . GLN A 1 323 ? -7.772 3.211 21.087 1.00 98.50 323 GLN A N 1
ATOM 2425 C CA . GLN A 1 323 ? -7.385 4.362 21.905 1.00 98.50 323 GLN A CA 1
ATOM 2426 C C . GLN A 1 323 ? -7.343 5.665 21.093 1.00 98.50 323 GLN A C 1
ATOM 2428 O O . GLN A 1 323 ? -7.859 6.690 21.551 1.00 98.50 323 GLN A O 1
ATOM 2433 N N . LEU A 1 324 ? -6.806 5.619 19.871 1.00 98.19 324 LEU A N 1
ATOM 2434 C CA . LEU A 1 324 ? -6.804 6.754 18.947 1.00 98.19 324 LEU A CA 1
ATOM 2435 C C . LEU A 1 324 ? -8.228 7.166 18.539 1.00 98.19 324 LEU A C 1
ATOM 2437 O O . LEU A 1 324 ? -8.562 8.357 18.531 1.00 98.19 324 LEU A O 1
ATOM 2441 N N . ILE A 1 325 ? -9.098 6.194 18.247 1.00 98.69 325 ILE A N 1
ATOM 2442 C CA . ILE A 1 325 ? -10.519 6.437 17.967 1.00 98.69 325 ILE A CA 1
ATOM 2443 C C . ILE A 1 325 ? -11.175 7.106 19.178 1.00 98.69 325 ILE A C 1
ATOM 2445 O O . ILE A 1 325 ? -11.809 8.148 19.018 1.00 98.69 325 ILE A O 1
ATOM 2449 N N . ARG A 1 326 ? -11.000 6.569 20.393 1.00 98.69 326 ARG A N 1
ATOM 2450 C CA . ARG A 1 326 ? -11.558 7.138 21.635 1.00 98.69 326 ARG A CA 1
ATOM 2451 C C . ARG A 1 326 ? -11.171 8.599 21.810 1.00 98.69 326 ARG A C 1
ATOM 2453 O O . ARG A 1 326 ? -12.036 9.424 22.118 1.00 98.69 326 ARG A O 1
ATOM 2460 N N . ASP A 1 327 ? -9.896 8.921 21.642 1.00 98.31 327 ASP A N 1
ATOM 2461 C CA . ASP A 1 327 ? -9.395 10.278 21.854 1.00 98.31 327 ASP A CA 1
ATOM 2462 C C . ASP A 1 327 ? -9.901 11.233 20.768 1.00 98.31 327 ASP A C 1
ATOM 2464 O O . ASP A 1 327 ? -10.303 12.360 21.072 1.00 98.31 327 ASP A O 1
ATOM 2468 N N . THR A 1 328 ? -9.991 10.755 19.524 1.00 97.94 328 THR A N 1
ATOM 2469 C CA . THR A 1 328 ? -10.612 11.494 18.418 1.00 97.94 328 THR A CA 1
ATOM 2470 C C . THR A 1 328 ? -12.083 11.784 18.713 1.00 97.94 328 THR A C 1
ATOM 2472 O O . THR A 1 328 ? -12.506 12.937 18.675 1.00 97.94 328 THR A O 1
ATOM 2475 N N . LEU A 1 329 ? -12.867 10.768 19.078 1.00 98.31 329 LEU A N 1
ATOM 2476 C CA . LEU A 1 329 ? -14.287 10.927 19.400 1.00 98.31 329 LEU A CA 1
ATOM 2477 C C . LEU A 1 329 ? -14.505 11.838 20.612 1.00 98.31 329 LEU A C 1
ATOM 2479 O O . LEU A 1 329 ? -15.408 12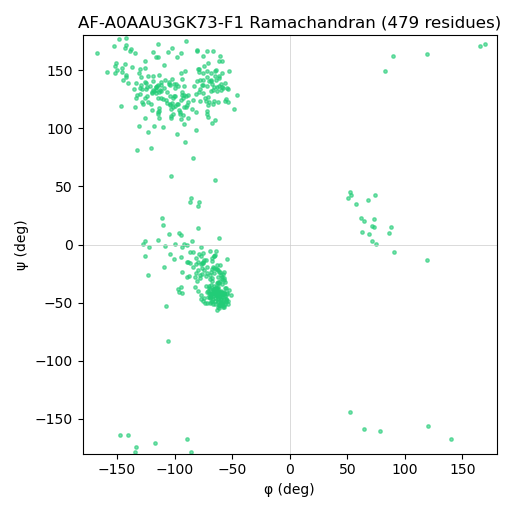.666 20.604 1.00 98.31 329 LEU A O 1
ATOM 2483 N N . THR A 1 330 ? -13.650 11.740 21.629 1.00 98.25 330 THR A N 1
ATOM 2484 C CA . THR A 1 330 ? -13.690 12.608 22.817 1.00 98.25 330 THR A CA 1
ATOM 2485 C C . THR A 1 330 ? -13.413 14.068 22.470 1.00 98.25 330 THR A C 1
ATOM 2487 O O . THR A 1 330 ? -14.001 14.972 23.063 1.00 98.25 330 THR A O 1
ATOM 2490 N N . LYS A 1 331 ? -12.515 14.315 21.515 1.00 97.00 331 LYS A N 1
ATOM 2491 C CA . LYS A 1 331 ? -12.201 15.663 21.045 1.00 97.00 331 LYS A CA 1
ATOM 2492 C C . LYS A 1 331 ? -13.366 16.279 20.266 1.00 97.00 331 LYS A C 1
ATOM 2494 O O . LYS A 1 331 ? -13.672 17.450 20.481 1.00 97.00 331 LYS A O 1
ATOM 2499 N N . GLU A 1 332 ? -14.001 15.501 19.394 1.00 96.50 332 GLU A N 1
ATOM 2500 C CA . GLU A 1 332 ? -15.082 15.979 18.521 1.00 96.50 332 GLU A CA 1
ATOM 2501 C C . GLU A 1 332 ? -16.455 16.006 19.218 1.00 96.50 332 GLU A C 1
ATOM 2503 O O . GLU A 1 332 ? -17.288 16.859 18.913 1.00 96.50 332 GLU A O 1
ATOM 2508 N N . ASP A 1 333 ? -16.677 15.139 20.210 1.00 97.31 333 ASP A N 1
ATOM 2509 C CA . ASP A 1 333 ? -17.856 15.123 21.083 1.00 97.31 333 ASP A CA 1
ATOM 2510 C C . ASP A 1 333 ? -17.458 14.999 22.572 1.00 97.31 333 ASP A C 1
ATOM 2512 O O . ASP A 1 333 ? -17.538 13.918 23.170 1.00 97.31 333 ASP A O 1
ATOM 2516 N N . PRO A 1 334 ? -17.066 16.114 23.223 1.00 97.94 334 PRO A N 1
ATOM 2517 C CA . PRO A 1 334 ? -16.665 16.107 24.631 1.00 97.94 334 PRO A CA 1
ATOM 2518 C C . PRO A 1 334 ? -17.762 15.660 25.605 1.00 97.94 334 PRO A C 1
ATOM 2520 O O . PRO A 1 334 ? -17.452 15.189 26.699 1.00 97.94 334 PRO A O 1
ATOM 2523 N N . GLU A 1 335 ? -19.044 15.784 25.238 1.00 98.06 335 GLU A N 1
ATOM 2524 C CA . GLU A 1 335 ? -20.158 15.302 26.069 1.00 98.06 335 GLU A CA 1
ATOM 2525 C C . GLU A 1 335 ? -20.210 13.767 26.124 1.00 98.06 335 GLU A C 1
ATOM 2527 O O . GLU A 1 335 ? -20.698 13.198 27.101 1.00 98.06 335 GLU A O 1
ATOM 2532 N N . GLY A 1 336 ? -19.688 13.091 25.096 1.00 98.06 336 GLY A N 1
ATOM 2533 C CA . GLY A 1 336 ? -19.590 11.636 25.019 1.00 98.06 336 GLY A CA 1
ATOM 2534 C C . GLY A 1 336 ? -18.361 11.036 25.702 1.00 98.06 336 GLY A C 1
ATOM 2535 O O . GLY A 1 336 ? -18.286 9.815 25.817 1.00 98.06 336 GLY A O 1
ATOM 2536 N N . ALA A 1 337 ? -17.426 11.856 26.195 1.00 98.25 337 ALA A N 1
ATOM 2537 C CA . ALA A 1 337 ? -16.112 11.423 26.685 1.00 98.25 337 ALA A CA 1
ATOM 2538 C C . ALA A 1 337 ? -16.162 10.266 27.703 1.00 98.25 337 ALA A C 1
ATOM 2540 O O . ALA A 1 337 ? -15.388 9.313 27.613 1.00 98.25 337 ALA A O 1
ATOM 2541 N N . GLU A 1 338 ? -17.090 10.316 28.666 1.00 98.31 338 GLU A N 1
ATOM 2542 C CA . GLU A 1 338 ? -17.250 9.243 29.657 1.00 98.31 338 GLU A CA 1
ATOM 2543 C C . GLU A 1 338 ? -17.729 7.934 29.011 1.00 98.31 338 GLU A C 1
ATOM 2545 O O . GLU A 1 338 ? -17.234 6.862 29.361 1.00 98.31 338 GLU A O 1
ATOM 2550 N N . THR A 1 339 ? -18.638 8.028 28.033 1.00 98.56 339 THR A N 1
ATOM 2551 C CA . THR A 1 339 ? -19.157 6.876 27.278 1.00 98.56 339 THR A CA 1
ATOM 2552 C C . THR A 1 339 ? -18.052 6.254 26.430 1.00 98.56 339 THR A C 1
ATOM 2554 O O . THR A 1 339 ? -17.791 5.063 26.569 1.00 98.56 339 THR A O 1
ATOM 2557 N N . TYR A 1 340 ? -17.335 7.055 25.637 1.00 98.69 340 TYR A N 1
ATOM 2558 C CA . TYR A 1 340 ? -16.223 6.572 24.810 1.00 98.69 340 TYR A CA 1
ATOM 25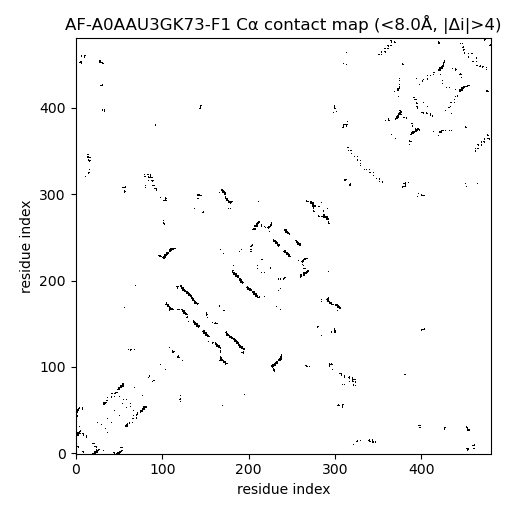59 C C . TYR A 1 340 ? -15.119 5.947 25.659 1.00 98.69 340 TYR A C 1
ATOM 2561 O O . TYR A 1 340 ? -14.615 4.876 25.336 1.00 98.69 340 TYR A O 1
ATOM 2569 N N . GLY A 1 341 ? -14.780 6.568 26.792 1.00 98.69 341 GLY A N 1
ATOM 2570 C CA . GLY A 1 341 ? -13.805 6.015 27.724 1.00 98.69 341 GLY A CA 1
ATOM 2571 C C . GLY A 1 341 ? -14.249 4.690 28.349 1.00 98.69 341 GLY A C 1
ATOM 2572 O O . GLY A 1 341 ? -13.418 3.803 28.531 1.00 98.69 341 GLY A O 1
ATOM 2573 N N . ALA A 1 342 ? -15.528 4.540 28.702 1.00 98.75 342 ALA A N 1
ATOM 2574 C CA . ALA A 1 342 ? -16.059 3.291 29.251 1.00 98.75 342 ALA A CA 1
ATOM 2575 C C . ALA A 1 342 ? -16.096 2.170 28.205 1.00 98.75 342 ALA A C 1
ATOM 2577 O O . ALA A 1 342 ? -15.620 1.072 28.490 1.00 98.75 342 ALA A O 1
ATOM 2578 N N . ASN A 1 343 ? -16.589 2.472 27.006 1.00 98.88 343 ASN A N 1
ATOM 2579 C CA . ASN A 1 343 ? -16.653 1.539 25.887 1.00 98.88 343 ASN A CA 1
ATOM 2580 C C . ASN A 1 343 ? -15.255 1.077 25.457 1.00 98.88 343 ASN A C 1
ATOM 2582 O O . ASN A 1 343 ? -15.012 -0.122 25.394 1.00 98.88 343 ASN A O 1
ATOM 2586 N N . SER A 1 344 ? -14.316 2.016 25.276 1.00 98.75 344 SER A N 1
ATOM 2587 C CA . SER A 1 344 ? -12.908 1.729 24.960 1.00 98.75 344 SER A CA 1
ATOM 2588 C C . SER A 1 344 ? -12.297 0.770 25.975 1.00 98.75 344 SER A C 1
ATOM 2590 O O . SER A 1 344 ? -11.794 -0.269 25.586 1.00 98.75 344 SER A O 1
ATOM 2592 N N . ARG A 1 345 ? -12.421 1.039 27.284 1.00 98.75 345 ARG A N 1
ATOM 2593 C CA . ARG A 1 345 ? -11.882 0.134 28.318 1.00 98.75 345 ARG A CA 1
ATOM 2594 C C . ARG A 1 345 ? -12.519 -1.254 28.299 1.00 98.75 345 ARG A C 1
ATOM 2596 O O . ARG A 1 345 ? -11.836 -2.223 28.605 1.00 98.75 345 ARG A O 1
ATOM 2603 N N . SER A 1 346 ? -13.819 -1.341 28.011 1.00 98.75 346 SER A N 1
ATOM 2604 C CA . SER A 1 346 ? -14.505 -2.631 27.890 1.00 98.75 346 SER A CA 1
ATOM 2605 C C . SER A 1 346 ? -13.959 -3.412 26.701 1.00 98.75 346 SER A C 1
ATOM 2607 O O . SER A 1 346 ? -13.586 -4.570 26.849 1.00 98.75 346 SER A O 1
ATOM 2609 N N . TYR A 1 347 ? -13.867 -2.756 25.547 1.00 98.75 347 TYR A N 1
ATOM 2610 C CA . TYR A 1 347 ? -13.447 -3.387 24.308 1.00 98.75 347 TYR A CA 1
ATOM 2611 C C . TYR A 1 347 ? -11.945 -3.701 24.282 1.00 98.75 347 TYR A C 1
ATOM 2613 O O . TYR A 1 347 ? -11.562 -4.763 23.819 1.00 98.75 347 TYR A O 1
ATOM 2621 N N . GLU A 1 348 ? -11.092 -2.860 24.877 1.00 98.69 348 GLU A N 1
ATOM 2622 C CA . GLU A 1 348 ? -9.674 -3.173 25.115 1.00 98.69 348 GLU A CA 1
ATOM 2623 C C . GLU A 1 348 ? -9.516 -4.475 25.923 1.00 98.69 348 GLU A C 1
ATOM 2625 O O . GLU A 1 348 ? -8.646 -5.277 25.608 1.00 98.69 348 GLU A O 1
ATOM 2630 N N . GLY A 1 349 ? -10.398 -4.740 26.896 1.00 98.69 349 GLY A N 1
ATOM 2631 C CA . GLY A 1 349 ? -10.419 -6.021 27.612 1.00 98.69 349 GLY A CA 1
ATOM 2632 C C . GLY A 1 349 ? -10.866 -7.206 26.746 1.00 98.69 349 GLY A C 1
ATOM 2633 O O . GLY A 1 349 ? -10.341 -8.305 26.891 1.00 98.69 349 GLY A O 1
ATOM 2634 N N . GLU A 1 350 ? -11.797 -7.001 25.811 1.00 98.69 350 GLU A N 1
ATOM 2635 C CA . GLU A 1 350 ? -12.163 -8.034 24.827 1.00 98.69 350 GLU A CA 1
ATOM 2636 C C . GLU A 1 350 ? -11.024 -8.319 23.836 1.00 98.69 350 GLU A C 1
ATOM 2638 O O . GLU A 1 350 ? -10.874 -9.457 23.381 1.00 98.69 350 GLU A O 1
ATOM 2643 N N . LEU A 1 351 ? -10.216 -7.301 23.524 1.00 98.75 351 LEU A N 1
ATOM 2644 C CA . LEU A 1 351 ? -9.014 -7.433 22.709 1.00 98.75 351 LEU A CA 1
ATOM 2645 C C . LEU A 1 351 ? -7.909 -8.195 23.457 1.00 98.75 351 LEU A C 1
ATOM 2647 O O . LEU A 1 351 ? -7.327 -9.107 22.881 1.00 98.75 351 LEU A O 1
ATOM 2651 N N . ASP A 1 352 ? -7.702 -7.934 24.752 1.00 98.69 352 ASP A N 1
ATOM 2652 C CA . ASP A 1 352 ? -6.818 -8.759 25.596 1.00 98.69 352 ASP A CA 1
ATOM 2653 C C . ASP A 1 352 ? -7.272 -10.236 25.602 1.00 98.69 352 ASP A C 1
ATOM 2655 O O . ASP A 1 352 ? -6.470 -11.168 25.488 1.00 98.69 352 ASP A O 1
ATOM 2659 N N . ASP A 1 353 ? -8.585 -10.469 25.695 1.00 98.56 353 ASP A N 1
ATOM 2660 C CA . ASP A 1 353 ? -9.168 -11.813 25.687 1.00 98.56 353 ASP A CA 1
ATOM 2661 C C . ASP A 1 353 ? -9.051 -12.517 24.324 1.00 98.56 353 ASP A C 1
ATOM 2663 O O . ASP A 1 353 ? -9.062 -13.756 24.269 1.00 98.56 353 ASP A O 1
ATOM 2667 N N . VAL A 1 354 ? -9.032 -11.777 23.208 1.00 98.38 354 VAL A N 1
ATOM 2668 C CA . VAL A 1 354 ? -8.834 -12.370 21.878 1.00 98.38 354 VAL A CA 1
ATOM 2669 C C . VAL A 1 354 ? -7.363 -12.611 21.587 1.00 98.38 354 VAL A C 1
ATOM 2671 O O . VAL A 1 354 ? -7.044 -13.666 21.043 1.00 98.38 354 VAL A O 1
ATOM 2674 N N . ASP A 1 355 ? -6.482 -11.721 22.031 1.00 98.56 355 ASP A N 1
ATOM 2675 C CA . ASP A 1 355 ? -5.036 -11.886 21.934 1.00 98.56 355 ASP A CA 1
ATOM 2676 C C . ASP A 1 355 ? -4.573 -13.166 22.648 1.00 98.56 355 ASP A C 1
ATOM 2678 O O . ASP A 1 355 ? -4.041 -14.093 22.030 1.00 98.56 355 ASP A O 1
ATOM 2682 N N . ALA A 1 356 ? -4.952 -13.321 23.922 1.00 98.56 356 ALA A N 1
ATOM 2683 C CA . ALA A 1 356 ? -4.656 -14.528 24.693 1.00 98.56 356 ALA A CA 1
ATOM 2684 C C . ALA A 1 356 ? -5.280 -15.797 24.075 1.00 98.56 356 ALA A C 1
ATOM 2686 O O . ALA A 1 356 ? -4.743 -16.907 24.194 1.00 98.56 356 ALA A O 1
ATOM 2687 N N . TYR A 1 357 ? -6.434 -15.664 23.410 1.00 98.38 357 TYR A N 1
ATOM 2688 C CA . TYR A 1 357 ? -7.056 -16.774 22.690 1.00 98.38 357 TYR A CA 1
ATOM 2689 C C . TYR A 1 357 ? -6.248 -17.166 21.451 1.00 98.38 357 TYR A C 1
ATOM 2691 O O . TYR A 1 357 ? -6.014 -18.360 21.243 1.00 98.38 357 TYR A O 1
ATOM 2699 N N . MET A 1 358 ? -5.797 -16.188 20.664 1.00 98.19 358 MET A N 1
ATOM 2700 C CA . MET A 1 358 ? -4.941 -16.384 19.494 1.00 98.19 358 MET A CA 1
ATOM 2701 C C . MET A 1 358 ? -3.653 -17.109 19.875 1.00 98.19 358 MET A C 1
ATOM 2703 O O . MET A 1 358 ? -3.384 -18.194 19.345 1.00 98.19 358 MET A O 1
ATOM 2707 N N . GLU A 1 359 ? -2.924 -16.592 20.869 1.00 97.38 359 GLU A N 1
ATOM 2708 C CA . GLU A 1 359 ? -1.704 -17.214 21.395 1.00 97.38 359 GLU A CA 1
ATOM 2709 C C . GLU A 1 359 ? -1.950 -18.662 21.840 1.00 97.38 359 GLU A C 1
ATOM 2711 O O . GLU A 1 359 ? -1.209 -19.583 21.481 1.00 97.38 359 GLU A O 1
ATOM 2716 N N . SER A 1 360 ? -3.029 -18.893 22.596 1.00 96.81 360 SER A N 1
ATOM 2717 C CA . SER A 1 360 ? -3.370 -20.221 23.105 1.00 96.81 360 SER A CA 1
ATOM 2718 C C . SER A 1 360 ? -3.677 -21.216 21.985 1.00 96.81 360 SER A C 1
ATOM 2720 O O . SER A 1 360 ? -3.232 -22.368 22.040 1.00 96.81 360 SER A O 1
ATOM 2722 N N . ARG A 1 361 ? -4.444 -20.812 20.965 1.00 96.62 361 ARG A N 1
ATOM 2723 C CA . ARG A 1 361 ? -4.836 -21.702 19.862 1.00 96.62 361 ARG A CA 1
ATOM 2724 C C . ARG A 1 361 ? -3.671 -21.972 18.925 1.00 96.62 361 ARG A C 1
ATOM 2726 O O . ARG A 1 361 ? -3.358 -23.139 18.690 1.00 96.62 361 ARG A O 1
ATOM 2733 N N . ILE A 1 362 ? -2.987 -20.932 18.461 1.00 95.50 362 ILE A N 1
ATOM 2734 C CA . ILE A 1 362 ? -1.851 -21.059 17.539 1.00 95.50 362 IL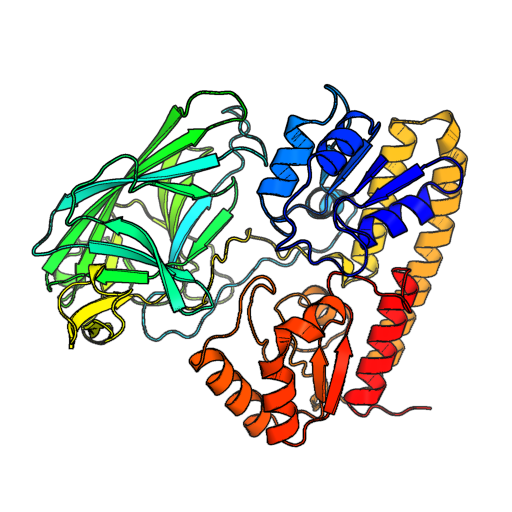E A CA 1
ATOM 2735 C C . ILE A 1 362 ? -0.676 -21.771 18.226 1.00 95.50 362 ILE A C 1
ATOM 2737 O O . ILE A 1 362 ? -0.022 -22.627 17.624 1.00 95.50 362 ILE A O 1
ATOM 2741 N N . GLY A 1 363 ? -0.476 -21.539 19.527 1.00 94.69 363 GLY A N 1
ATOM 2742 C CA . GLY A 1 363 ? 0.529 -22.218 20.348 1.00 94.69 363 GLY A CA 1
ATOM 2743 C C . GLY A 1 363 ? 0.416 -23.749 20.366 1.00 94.69 363 GLY A C 1
ATOM 2744 O O . GLY A 1 363 ? 1.416 -24.436 20.582 1.00 94.69 363 GLY A O 1
ATOM 2745 N N . ARG A 1 364 ? -0.768 -24.305 20.081 1.00 95.31 364 ARG A N 1
ATOM 2746 C CA . ARG A 1 364 ? -1.028 -25.760 20.025 1.00 95.31 364 ARG A CA 1
ATOM 2747 C C . ARG A 1 364 ? -0.721 -26.390 18.671 1.00 95.31 364 ARG A C 1
ATOM 2749 O O . ARG A 1 364 ? -0.796 -27.612 18.528 1.00 95.31 364 ARG A O 1
ATOM 2756 N N . ILE A 1 365 ? -0.397 -25.576 17.673 1.00 93.94 365 ILE A N 1
ATOM 2757 C CA . ILE A 1 365 ? 0.065 -26.037 16.369 1.00 93.94 365 ILE A CA 1
ATOM 2758 C C . ILE A 1 365 ? 1.560 -26.361 16.506 1.00 93.94 365 ILE A C 1
ATOM 2760 O O . ILE A 1 365 ? 2.304 -25.516 17.016 1.00 93.94 365 ILE A O 1
ATOM 2764 N N . PRO A 1 366 ? 2.038 -27.542 16.076 1.00 90.62 366 PRO A N 1
ATOM 2765 C CA . PRO A 1 366 ? 3.471 -27.837 16.047 1.00 90.62 366 PRO A CA 1
ATOM 2766 C C . PRO A 1 366 ? 4.228 -26.771 15.250 1.00 90.62 366 PRO A C 1
ATOM 2768 O O . PRO A 1 366 ? 3.762 -26.376 14.182 1.00 90.62 366 PRO A O 1
ATOM 2771 N N . SER A 1 367 ? 5.364 -26.280 15.753 1.00 87.81 367 SER A N 1
ATOM 2772 C CA . SER A 1 367 ? 6.063 -25.134 15.148 1.00 87.81 367 SER A CA 1
ATOM 2773 C C . SER A 1 367 ? 6.470 -25.394 13.697 1.00 87.81 367 SER A C 1
ATOM 2775 O O . SER A 1 367 ? 6.366 -24.504 12.860 1.00 87.81 367 SER A O 1
ATOM 2777 N N . GLU A 1 368 ? 6.824 -26.635 13.360 1.00 86.38 368 GLU A N 1
ATOM 2778 C CA . GLU A 1 368 ? 7.145 -27.066 11.998 1.00 86.38 368 GLU A CA 1
ATOM 2779 C C . GLU A 1 368 ? 5.950 -27.048 11.030 1.00 86.38 368 GLU A C 1
ATOM 2781 O O . GLU A 1 368 ? 6.137 -27.197 9.825 1.00 86.38 368 GLU A O 1
ATOM 2786 N N . ARG A 1 369 ? 4.724 -26.879 11.540 1.00 87.69 369 ARG A N 1
ATOM 2787 C CA . ARG A 1 369 ? 3.484 -26.820 10.753 1.00 87.69 369 ARG A CA 1
ATOM 2788 C C . ARG A 1 369 ? 2.863 -25.434 10.682 1.00 87.69 369 ARG A C 1
ATOM 2790 O O . ARG A 1 369 ? 1.847 -25.287 10.015 1.00 87.69 369 ARG A O 1
ATOM 2797 N N . ARG A 1 370 ? 3.445 -24.419 11.323 1.00 90.19 370 ARG A N 1
ATOM 2798 C CA . ARG A 1 370 ? 2.909 -23.044 11.340 1.00 90.19 370 ARG A CA 1
ATOM 2799 C C . ARG A 1 370 ? 3.232 -22.255 10.067 1.00 90.19 370 ARG A C 1
ATOM 2801 O O . ARG A 1 370 ? 3.460 -21.056 10.129 1.00 90.19 370 ARG A O 1
ATOM 2808 N N . GLN A 1 371 ? 3.299 -22.934 8.927 1.00 86.88 371 GLN A N 1
ATOM 2809 C CA . GLN A 1 371 ? 3.599 -22.331 7.633 1.00 86.88 371 GLN A CA 1
ATOM 2810 C C . GLN A 1 371 ? 2.297 -22.045 6.889 1.00 86.88 371 GLN A C 1
ATOM 2812 O O . GLN A 1 371 ? 1.518 -22.963 6.631 1.00 86.88 371 GLN A O 1
ATOM 2817 N N . LEU A 1 372 ? 2.075 -20.780 6.549 1.00 88.31 372 LEU A N 1
ATOM 2818 C CA . LEU A 1 372 ? 0.907 -20.308 5.822 1.00 88.31 372 LEU A CA 1
ATOM 2819 C C . LEU A 1 372 ? 1.251 -20.111 4.353 1.00 88.31 372 LEU A C 1
ATOM 2821 O O . LEU A 1 372 ? 2.309 -19.580 4.016 1.00 88.31 372 LEU A O 1
ATOM 2825 N N . VAL A 1 373 ? 0.325 -20.521 3.495 1.00 84.75 373 VAL A N 1
ATOM 2826 C CA . VAL A 1 373 ? 0.269 -20.078 2.106 1.00 84.75 373 VAL A CA 1
ATOM 2827 C C . VAL A 1 373 ? -1.066 -19.385 1.905 1.00 84.75 373 VAL A C 1
ATOM 2829 O O . VAL A 1 373 ? -2.100 -20.032 2.071 1.00 84.75 373 VAL A O 1
ATOM 2832 N N . THR A 1 374 ? -1.034 -18.087 1.614 1.00 84.62 374 THR A N 1
ATOM 2833 C CA . THR A 1 374 ? -2.208 -17.199 1.630 1.00 84.62 374 THR A CA 1
ATOM 2834 C C . THR A 1 374 ? -2.549 -16.674 0.237 1.00 84.62 374 THR A C 1
ATOM 2836 O O . THR A 1 374 ? -1.815 -16.883 -0.732 1.00 84.62 374 THR A O 1
ATOM 2839 N N . THR A 1 375 ? -3.684 -15.989 0.115 1.00 78.50 375 THR A N 1
ATOM 2840 C CA . THR A 1 375 ? -4.078 -15.264 -1.098 1.00 78.50 375 THR A CA 1
ATOM 2841 C C . THR A 1 375 ? -3.130 -14.110 -1.395 1.00 78.50 375 THR A C 1
ATOM 2843 O O . THR A 1 375 ? -2.595 -14.061 -2.504 1.00 78.50 375 THR A O 1
ATOM 2846 N N . HIS A 1 376 ? -2.861 -13.247 -0.414 1.00 80.56 376 HIS A N 1
ATOM 2847 C CA . HIS A 1 376 ? -1.905 -12.158 -0.574 1.00 80.56 376 HIS A CA 1
ATOM 2848 C C . HIS A 1 376 ? -1.059 -11.872 0.672 1.00 80.56 376 HIS A C 1
ATOM 2850 O O . HIS A 1 376 ? -1.188 -12.571 1.688 1.00 80.56 376 HIS A O 1
ATOM 2856 N N . ASP A 1 377 ? -0.138 -10.913 0.553 1.00 80.38 377 ASP A N 1
ATOM 2857 C CA . ASP A 1 377 ? 0.836 -10.567 1.590 1.00 80.38 377 ASP A CA 1
ATOM 2858 C C . ASP A 1 377 ? 0.252 -9.593 2.630 1.00 80.38 377 ASP A C 1
ATOM 2860 O O . ASP A 1 377 ? 0.540 -8.401 2.616 1.00 80.38 377 ASP A O 1
ATOM 2864 N N . ALA A 1 378 ? -0.620 -10.109 3.505 1.00 87.50 378 ALA A N 1
ATOM 2865 C CA . ALA A 1 378 ? -1.326 -9.318 4.528 1.00 87.50 378 ALA A CA 1
ATOM 2866 C C . ALA A 1 378 ? -1.108 -9.776 5.975 1.00 87.50 378 ALA A C 1
ATOM 2868 O O . ALA A 1 378 ? -1.650 -9.202 6.915 1.00 87.50 378 ALA A O 1
ATOM 2869 N N . PHE A 1 379 ? -0.352 -10.851 6.189 1.00 91.62 379 PHE A N 1
ATOM 2870 C CA . PHE A 1 379 ? -0.314 -11.544 7.482 1.00 91.62 379 PHE A CA 1
ATOM 2871 C C . PHE A 1 379 ? 1.029 -11.383 8.212 1.00 91.62 379 PHE A C 1
ATOM 2873 O O . PHE A 1 379 ? 1.371 -12.208 9.064 1.00 91.62 379 PHE A O 1
ATOM 2880 N N . GLY A 1 380 ? 1.792 -10.327 7.900 1.00 89.00 380 GLY A N 1
ATOM 2881 C CA . GLY A 1 380 ? 3.066 -10.006 8.553 1.00 89.00 380 GLY A CA 1
ATOM 2882 C C . GLY A 1 380 ? 2.916 -9.811 10.065 1.00 89.00 380 GLY A C 1
ATOM 2883 O O . GLY A 1 380 ? 3.594 -10.476 10.850 1.00 89.00 380 GLY A O 1
ATOM 2884 N N . TYR A 1 381 ? 1.943 -8.999 10.482 1.00 94.44 381 TYR A N 1
ATOM 2885 C CA . TYR A 1 381 ? 1.634 -8.762 11.898 1.00 94.44 381 TYR A CA 1
ATOM 2886 C C . TYR A 1 381 ? 1.146 -10.020 12.624 1.00 94.44 381 TYR A C 1
ATOM 2888 O O . TYR A 1 381 ? 1.583 -10.295 13.739 1.00 94.44 381 TYR A O 1
ATOM 2896 N N . LEU A 1 382 ? 0.331 -10.854 11.966 1.00 95.56 382 LEU A N 1
ATOM 2897 C CA . LEU A 1 382 ? -0.090 -12.152 12.509 1.00 95.56 382 LEU A CA 1
ATOM 2898 C C . LEU A 1 382 ? 1.118 -13.072 12.769 1.00 95.56 382 LEU A C 1
ATOM 2900 O O . LEU A 1 382 ? 1.177 -13.772 13.786 1.00 95.56 382 LEU A O 1
ATOM 2904 N N . LYS A 1 383 ? 2.080 -13.090 11.834 1.00 92.12 383 LYS A N 1
ATOM 2905 C CA . LYS A 1 383 ? 3.344 -13.826 11.959 1.00 92.12 383 LYS A CA 1
ATOM 2906 C C . LYS A 1 383 ? 4.127 -13.362 13.182 1.00 92.12 383 LYS A C 1
ATOM 2908 O O . LYS A 1 383 ? 4.527 -14.217 13.975 1.00 92.12 383 LYS A O 1
ATOM 2913 N N . ASP A 1 384 ? 4.339 -12.060 13.320 1.00 91.31 384 ASP A N 1
ATOM 2914 C CA . ASP A 1 384 ? 5.201 -11.516 14.366 1.00 91.31 384 ASP A CA 1
ATOM 2915 C C . ASP A 1 384 ? 4.555 -11.642 15.755 1.00 91.31 384 ASP A C 1
ATOM 2917 O O . ASP A 1 384 ? 5.235 -12.052 16.698 1.00 91.31 384 ASP A O 1
ATOM 2921 N N . ALA A 1 385 ? 3.244 -11.404 15.867 1.00 95.31 385 ALA A N 1
ATOM 2922 C CA . ALA A 1 385 ? 2.509 -11.509 17.128 1.00 95.31 385 ALA A CA 1
ATOM 2923 C C . ALA A 1 385 ? 2.343 -12.965 17.604 1.00 95.31 385 ALA A C 1
ATOM 2925 O O . ALA A 1 385 ? 2.588 -13.277 18.768 1.00 95.31 385 ALA A O 1
ATOM 2926 N N . TYR A 1 386 ? 1.976 -13.894 16.709 1.00 96.44 386 TYR A N 1
ATOM 2927 C CA . TYR A 1 386 ? 1.544 -15.245 17.111 1.00 96.44 386 TYR A CA 1
ATOM 2928 C C . TYR A 1 386 ? 2.476 -16.383 16.672 1.00 96.44 386 TYR A C 1
ATOM 2930 O O . TYR A 1 386 ? 2.194 -17.565 16.907 1.00 96.44 386 TYR A O 1
ATOM 2938 N N . GLY A 1 387 ? 3.617 -16.064 16.057 1.00 91.00 387 GLY A N 1
ATOM 2939 C CA . GLY A 1 387 ? 4.661 -17.035 15.730 1.00 91.00 387 GLY A CA 1
ATOM 2940 C C . GLY A 1 387 ? 4.256 -18.038 14.648 1.00 91.00 387 GLY A C 1
ATOM 2941 O O . GLY A 1 387 ? 4.589 -19.228 14.750 1.00 91.00 387 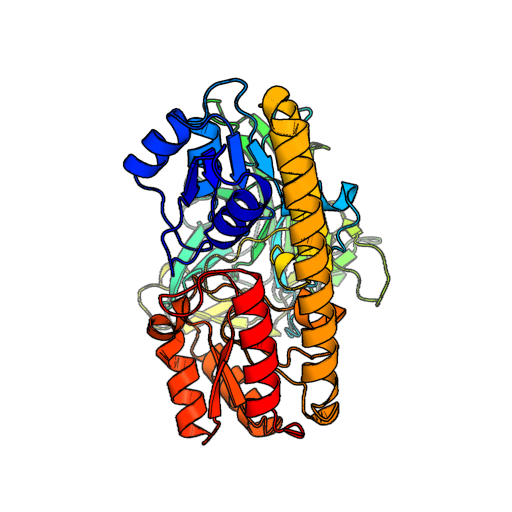GLY A O 1
ATOM 2942 N N . VAL A 1 388 ? 3.518 -17.573 13.636 1.00 91.00 388 VAL A N 1
ATOM 2943 C CA . VAL A 1 388 ? 3.340 -18.284 12.358 1.00 91.00 388 VAL A CA 1
ATOM 2944 C C . VAL A 1 388 ? 4.428 -17.871 11.363 1.00 91.00 388 VAL A C 1
ATOM 2946 O O . VAL A 1 388 ? 5.287 -17.055 11.665 1.00 91.00 388 VAL A O 1
ATOM 2949 N N . SER A 1 389 ? 4.490 -18.484 10.189 1.00 85.50 389 SER A N 1
ATOM 2950 C CA . SER A 1 389 ? 5.453 -18.144 9.137 1.00 85.50 389 SER A CA 1
ATOM 2951 C C . SER A 1 389 ? 4.740 -18.091 7.799 1.00 85.50 389 SER A C 1
ATOM 2953 O O . SER A 1 389 ? 3.995 -19.010 7.475 1.00 85.50 389 SER A O 1
ATOM 2955 N N . ILE A 1 390 ? 4.989 -17.056 7.003 1.00 82.50 390 ILE A N 1
ATOM 2956 C CA . ILE A 1 390 ? 4.431 -16.946 5.653 1.00 82.50 390 ILE A CA 1
ATOM 2957 C C . ILE A 1 390 ? 5.402 -17.630 4.691 1.00 82.50 390 ILE A C 1
ATOM 2959 O O . ILE A 1 390 ? 6.523 -17.175 4.490 1.00 82.50 390 ILE A O 1
ATOM 2963 N N . ALA A 1 391 ? 5.002 -18.784 4.163 1.00 71.62 391 ALA A N 1
ATOM 2964 C CA . ALA A 1 391 ? 5.808 -19.573 3.233 1.00 71.62 391 ALA A CA 1
ATOM 2965 C C . ALA A 1 391 ? 5.623 -19.139 1.770 1.00 71.62 391 ALA A C 1
ATOM 2967 O O . ALA A 1 391 ? 6.417 -19.510 0.904 1.00 71.62 391 ALA A O 1
ATOM 2968 N N . GLY A 1 392 ? 4.564 -18.381 1.494 1.00 70.25 392 GLY A N 1
ATOM 2969 C CA . GLY A 1 392 ? 4.301 -17.748 0.212 1.00 70.25 392 GLY A CA 1
ATOM 2970 C C . GLY A 1 392 ? 2.862 -17.256 0.116 1.00 70.25 392 GLY A C 1
ATOM 2971 O O . GLY A 1 392 ? 2.019 -17.595 0.941 1.00 70.25 392 GLY A O 1
ATOM 2972 N N . PHE A 1 393 ? 2.580 -16.501 -0.931 1.00 72.56 393 PHE A N 1
ATOM 2973 C CA . PHE A 1 393 ? 1.244 -16.028 -1.274 1.00 72.56 393 PHE A CA 1
ATOM 2974 C C . PHE A 1 393 ? 1.027 -16.150 -2.788 1.00 72.56 393 PHE A C 1
ATOM 2976 O O . PHE A 1 393 ? 1.966 -16.434 -3.538 1.00 72.56 393 PHE A O 1
ATOM 2983 N N . VAL A 1 394 ? -0.214 -15.983 -3.247 1.00 65.75 394 VAL A N 1
ATOM 2984 C CA . VAL A 1 394 ? -0.567 -16.089 -4.675 1.00 65.75 394 VAL A CA 1
ATOM 2985 C C . VAL A 1 394 ? -0.143 -14.834 -5.434 1.00 65.75 394 VAL A C 1
ATOM 2987 O O . VAL A 1 394 ? 0.475 -14.937 -6.492 1.00 65.75 394 VAL A O 1
ATOM 2990 N N . VAL A 1 395 ? -0.465 -13.667 -4.879 1.00 60.78 395 VAL A N 1
ATOM 2991 C CA . VAL A 1 395 ? -0.127 -12.334 -5.396 1.00 60.78 395 VAL A CA 1
ATOM 2992 C C . VAL A 1 395 ? 0.212 -11.413 -4.222 1.00 60.78 395 VAL A C 1
ATOM 2994 O O . VAL A 1 395 ? -0.394 -11.581 -3.177 1.00 60.78 395 VAL A O 1
ATOM 2997 N N . PRO A 1 396 ? 1.137 -10.447 -4.328 1.00 60.44 396 PRO A N 1
ATOM 2998 C CA . PRO A 1 396 ? 1.387 -9.497 -3.237 1.00 60.44 396 PRO A CA 1
ATOM 2999 C C . PRO A 1 396 ? 0.174 -8.625 -2.904 1.00 60.44 396 PRO A C 1
ATOM 3001 O O . PRO A 1 396 ? -0.126 -8.409 -1.739 1.00 60.44 396 PRO A O 1
ATOM 3004 N N . ASN A 1 397 ? -0.556 -8.178 -3.932 1.00 64.94 397 ASN A N 1
ATOM 3005 C CA . ASN A 1 397 ? -1.749 -7.348 -3.792 1.00 64.94 397 ASN A CA 1
ATOM 3006 C C . ASN A 1 397 ? -2.967 -8.072 -4.398 1.00 64.94 397 ASN A C 1
ATOM 3008 O O . ASN A 1 397 ? -2.889 -8.538 -5.541 1.00 64.94 397 ASN A O 1
ATOM 3012 N N . PRO A 1 398 ? -4.102 -8.146 -3.685 1.00 67.56 398 PRO A N 1
ATOM 3013 C CA . PRO A 1 398 ? -5.255 -8.946 -4.091 1.00 67.56 398 PRO A CA 1
ATOM 3014 C C . PRO A 1 398 ? -6.062 -8.334 -5.247 1.00 67.56 398 PRO A C 1
ATOM 3016 O O . PRO A 1 398 ? -6.848 -9.033 -5.893 1.00 67.56 398 PRO A O 1
ATOM 3019 N N . ALA A 1 399 ? -5.833 -7.058 -5.575 1.00 64.00 399 ALA A N 1
ATOM 3020 C CA . ALA A 1 399 ? -6.350 -6.413 -6.781 1.00 64.00 399 ALA A CA 1
ATOM 3021 C C . ALA A 1 399 ? -5.755 -7.004 -8.074 1.00 64.00 399 ALA A C 1
ATOM 3023 O O . ALA A 1 399 ? -6.204 -6.675 -9.177 1.00 64.00 399 ALA A O 1
ATOM 3024 N N . GLN A 1 400 ? -4.725 -7.845 -7.952 1.00 63.34 400 GLN A N 1
ATOM 3025 C CA . GLN A 1 400 ? -3.974 -8.420 -9.056 1.00 63.34 400 GLN A CA 1
ATOM 3026 C C . GLN A 1 400 ? -4.362 -9.888 -9.288 1.00 63.34 400 GLN A C 1
ATOM 3028 O O . GLN A 1 400 ? -4.480 -10.686 -8.366 1.00 63.34 400 GLN A O 1
ATOM 3033 N N . GLU A 1 401 ? -4.520 -10.272 -10.552 1.00 62.97 401 GLU A N 1
ATOM 3034 C CA . GLU A 1 401 ? -4.604 -11.682 -10.963 1.00 62.97 401 GLU A CA 1
ATOM 3035 C C . GLU A 1 401 ? -3.204 -12.346 -10.991 1.00 62.97 401 GLU A C 1
ATOM 3037 O O . GLU A 1 401 ? -2.228 -11.733 -11.436 1.00 62.97 401 GLU A O 1
ATOM 3042 N N . PRO A 1 402 ? -3.068 -13.618 -10.582 1.00 63.06 402 PRO A N 1
ATOM 3043 C CA . PRO A 1 402 ? -1.780 -14.308 -10.600 1.00 63.06 402 PRO A CA 1
ATOM 3044 C C . PRO A 1 402 ? -1.280 -14.617 -12.015 1.00 63.06 402 PRO A C 1
ATOM 3046 O O . PRO A 1 402 ? -2.030 -15.067 -12.886 1.00 63.06 402 PRO A O 1
ATOM 3049 N N . SER A 1 403 ? 0.030 -14.471 -12.236 1.00 63.78 403 SER A N 1
ATOM 3050 C CA . SER A 1 403 ? 0.666 -14.865 -13.494 1.00 63.78 403 SER A CA 1
ATOM 3051 C C . SER A 1 403 ? 0.836 -16.377 -13.617 1.00 63.78 403 SER A C 1
ATOM 3053 O O . SER A 1 403 ? 0.882 -17.103 -12.626 1.00 63.78 403 SER A O 1
ATOM 3055 N N . ALA A 1 404 ? 1.053 -16.875 -14.841 1.00 65.62 404 ALA A N 1
ATOM 3056 C CA . ALA A 1 404 ? 1.404 -18.281 -15.059 1.00 65.62 404 ALA A CA 1
ATOM 3057 C C . ALA A 1 404 ? 2.690 -18.700 -14.320 1.00 65.62 404 ALA A C 1
ATOM 3059 O O . ALA A 1 404 ? 2.885 -19.886 -14.049 1.00 65.62 404 ALA A O 1
ATOM 3060 N N . ASP A 1 405 ? 3.591 -17.761 -14.038 1.00 62.78 405 ASP A N 1
ATOM 3061 C CA . ASP A 1 405 ? 4.839 -18.000 -13.318 1.00 62.78 405 ASP A CA 1
ATOM 3062 C C . ASP A 1 405 ? 4.587 -18.075 -11.814 1.00 62.78 405 ASP A C 1
ATOM 3064 O O . ASP A 1 405 ? 5.108 -18.986 -11.170 1.00 62.78 405 ASP A O 1
ATOM 3068 N N . ASP A 1 406 ? 3.710 -17.218 -11.291 1.00 65.06 406 ASP A N 1
ATOM 3069 C CA . ASP A 1 406 ? 3.256 -17.238 -9.896 1.00 65.06 406 ASP A CA 1
ATOM 3070 C C . ASP A 1 406 ? 2.509 -18.533 -9.601 1.00 65.06 406 ASP A C 1
ATOM 3072 O O . ASP A 1 406 ? 2.843 -19.225 -8.643 1.00 65.06 406 ASP A O 1
ATOM 3076 N N . VAL A 1 407 ? 1.618 -18.969 -10.503 1.00 73.69 407 VAL A N 1
ATOM 3077 C CA . VAL A 1 407 ? 0.955 -20.281 -10.402 1.00 73.69 407 VAL A CA 1
ATOM 3078 C C . VAL A 1 407 ? 1.986 -21.409 -10.324 1.00 73.69 407 VAL A C 1
ATOM 3080 O O . VAL A 1 407 ? 1.858 -22.321 -9.503 1.00 73.69 407 VAL A O 1
ATOM 3083 N N . ARG A 1 408 ? 3.038 -21.373 -11.156 1.00 71.75 408 ARG A N 1
ATOM 3084 C CA . ARG A 1 408 ? 4.096 -22.400 -11.142 1.00 71.75 408 ARG A CA 1
ATOM 3085 C C . ARG A 1 408 ? 4.935 -22.348 -9.867 1.00 71.75 408 ARG A C 1
ATOM 3087 O O . ARG A 1 408 ? 5.263 -23.415 -9.343 1.00 71.75 408 ARG A O 1
ATOM 3094 N N . LYS A 1 409 ? 5.301 -21.157 -9.383 1.00 70.62 409 LYS A N 1
ATOM 3095 C CA . LYS A 1 409 ? 6.027 -20.963 -8.117 1.00 70.62 409 LYS A CA 1
ATOM 3096 C C . LYS A 1 409 ? 5.193 -21.489 -6.954 1.00 70.62 409 LYS A C 1
ATOM 3098 O O . LYS A 1 409 ? 5.659 -22.376 -6.251 1.00 70.62 409 LYS A O 1
ATOM 3103 N N . LEU A 1 410 ? 3.939 -21.060 -6.848 1.00 75.62 410 LEU A N 1
ATOM 3104 C CA . LEU A 1 410 ? 2.970 -21.514 -5.855 1.00 75.62 410 LEU A CA 1
ATOM 3105 C C . LEU A 1 410 ? 2.795 -23.038 -5.873 1.00 75.62 410 LEU A C 1
ATOM 3107 O O . LEU A 1 410 ? 2.925 -23.686 -4.839 1.00 75.62 410 LEU A O 1
ATOM 3111 N N . THR A 1 411 ? 2.599 -23.637 -7.054 1.00 78.62 411 THR A N 1
ATOM 3112 C CA . THR A 1 411 ? 2.491 -25.101 -7.206 1.00 78.62 411 THR A CA 1
ATOM 3113 C C . THR A 1 411 ? 3.739 -25.811 -6.672 1.00 78.62 411 THR A C 1
ATOM 3115 O O . THR A 1 411 ? 3.637 -26.829 -5.985 1.00 78.62 411 THR A O 1
ATOM 3118 N N . ARG A 1 412 ? 4.937 -25.277 -6.955 1.00 79.06 412 ARG A N 1
ATOM 3119 C CA . ARG A 1 412 ? 6.200 -25.823 -6.433 1.00 79.06 412 ARG A CA 1
ATOM 3120 C C . ARG A 1 412 ? 6.323 -25.638 -4.925 1.00 79.06 412 ARG A C 1
ATOM 3122 O O . ARG A 1 412 ? 6.748 -26.578 -4.262 1.00 79.06 412 ARG A O 1
ATOM 3129 N N . THR A 1 413 ? 5.953 -24.477 -4.391 1.00 77.88 413 THR A N 1
ATOM 3130 C CA . THR A 1 413 ? 5.948 -24.190 -2.950 1.00 77.88 413 THR A CA 1
ATOM 3131 C C . THR A 1 413 ? 5.071 -25.198 -2.216 1.00 77.88 413 THR A C 1
ATOM 3133 O O . THR A 1 413 ? 5.557 -25.898 -1.329 1.00 77.88 413 THR A O 1
ATOM 3136 N N . ILE A 1 414 ? 3.824 -25.369 -2.663 1.00 79.75 414 ILE A N 1
ATOM 3137 C CA . ILE A 1 414 ? 2.862 -26.315 -2.083 1.00 79.75 414 ILE A CA 1
ATOM 3138 C C . ILE A 1 414 ? 3.396 -27.756 -2.154 1.00 79.75 414 ILE A C 1
ATOM 3140 O O . ILE A 1 414 ? 3.406 -28.468 -1.147 1.00 79.75 414 ILE A O 1
ATOM 3144 N N . SER A 1 415 ? 3.915 -28.177 -3.313 1.00 80.38 415 SER A N 1
ATOM 3145 C CA . SER A 1 415 ? 4.449 -29.533 -3.509 1.00 80.38 415 SER A CA 1
ATOM 3146 C C . SER A 1 415 ? 5.698 -29.826 -2.660 1.00 80.38 415 SER A C 1
ATOM 3148 O O . SER A 1 415 ? 5.812 -30.907 -2.075 1.00 80.38 415 SER A O 1
ATOM 3150 N N . ASN A 1 416 ? 6.631 -28.873 -2.560 1.00 81.50 416 ASN A N 1
ATOM 3151 C CA . ASN A 1 416 ? 7.910 -29.061 -1.869 1.00 81.50 416 ASN A CA 1
ATOM 3152 C C . ASN A 1 416 ? 7.771 -29.005 -0.348 1.00 81.50 416 ASN A C 1
ATOM 3154 O O . ASN A 1 416 ? 8.368 -29.827 0.352 1.00 81.50 416 ASN A O 1
ATOM 3158 N N . LEU A 1 417 ? 7.000 -28.039 0.157 1.00 77.81 417 LEU A N 1
ATOM 3159 C CA . LEU A 1 417 ? 6.823 -27.829 1.592 1.00 77.81 417 LEU A CA 1
ATOM 3160 C C . LEU A 1 417 ? 5.875 -28.853 2.218 1.00 77.81 417 LEU A C 1
ATOM 3162 O O . LEU A 1 417 ? 5.945 -29.084 3.422 1.00 77.81 417 LEU A O 1
ATOM 3166 N N . LYS A 1 418 ? 5.033 -29.512 1.405 1.00 79.00 418 LYS A N 1
ATOM 3167 C CA . LYS A 1 418 ? 4.034 -30.491 1.866 1.00 79.00 418 LYS A CA 1
ATOM 3168 C C . LYS A 1 418 ? 3.145 -29.911 2.966 1.00 79.00 418 LYS A C 1
ATOM 3170 O O . LYS A 1 418 ? 2.872 -30.572 3.971 1.00 79.00 418 LYS A O 1
ATOM 3175 N N . ILE A 1 419 ? 2.737 -28.659 2.773 1.00 82.50 419 ILE A N 1
ATOM 3176 C CA . ILE A 1 419 ? 1.861 -27.959 3.704 1.00 82.50 419 ILE A CA 1
ATOM 3177 C C . ILE A 1 419 ? 0.514 -28.690 3.814 1.00 82.50 419 ILE A C 1
ATOM 3179 O O . ILE A 1 419 ? 0.037 -29.257 2.826 1.00 82.50 419 ILE A O 1
ATOM 3183 N N . PRO A 1 420 ? -0.106 -28.704 5.003 1.00 83.88 420 PRO A N 1
ATOM 3184 C CA . PRO A 1 420 ? -1.376 -29.392 5.206 1.00 83.88 420 PRO A CA 1
ATOM 3185 C C . PRO A 1 420 ? -2.568 -28.614 4.628 1.00 83.88 420 PRO A C 1
ATOM 3187 O O . PRO A 1 420 ? -3.571 -29.235 4.271 1.00 83.88 420 PRO A O 1
ATOM 3190 N N . ALA A 1 421 ? -2.453 -27.287 4.512 1.00 89.81 421 ALA A N 1
ATOM 3191 C CA . ALA A 1 421 ? -3.509 -26.417 4.016 1.00 89.81 421 ALA A CA 1
ATOM 3192 C C . ALA A 1 421 ? -2.963 -25.156 3.328 1.00 89.81 421 ALA A C 1
ATOM 3194 O O . ALA A 1 421 ? -1.853 -24.712 3.624 1.00 89.81 421 ALA A O 1
ATOM 3195 N N . VAL A 1 422 ? -3.780 -24.580 2.446 1.00 89.44 422 VAL A N 1
ATOM 3196 C CA . VAL A 1 422 ? -3.681 -23.196 1.963 1.00 89.44 422 VAL A CA 1
ATOM 3197 C C . VAL A 1 422 ? -4.838 -22.383 2.539 1.00 89.44 422 VAL A C 1
ATOM 3199 O O . VAL A 1 422 ? -5.894 -22.937 2.851 1.00 89.44 422 VAL A O 1
ATOM 3202 N N . PHE A 1 423 ? -4.649 -21.076 2.657 1.00 90.94 423 PHE A N 1
ATOM 3203 C CA . PHE A 1 423 ? -5.599 -20.162 3.276 1.00 90.94 423 PHE A CA 1
ATOM 3204 C C . PHE A 1 423 ? -6.076 -19.124 2.270 1.00 90.94 423 PHE A C 1
ATOM 3206 O O . PHE A 1 423 ? -5.274 -18.540 1.542 1.00 90.94 423 PHE A O 1
ATOM 3213 N N . MET A 1 424 ? -7.385 -18.907 2.226 1.00 88.06 424 MET A N 1
ATOM 3214 C CA . MET A 1 424 ? -8.009 -17.938 1.336 1.00 88.06 424 MET A CA 1
ATOM 3215 C C . MET A 1 424 ? -8.876 -16.970 2.109 1.00 88.06 424 MET A C 1
ATOM 3217 O O . MET A 1 424 ? -9.644 -17.371 2.985 1.00 88.06 424 MET A O 1
ATOM 3221 N N . GLU A 1 425 ? -8.812 -15.713 1.702 1.00 89.06 425 GLU A N 1
ATOM 3222 C CA . GLU A 1 425 ? -9.705 -14.694 2.222 1.00 89.06 425 GLU A CA 1
ATOM 3223 C C . GLU A 1 425 ? -11.092 -14.789 1.568 1.00 89.06 425 GLU A C 1
ATOM 3225 O O . GLU A 1 425 ? -11.181 -14.918 0.339 1.00 89.06 425 GLU A O 1
ATOM 3230 N N . PRO A 1 426 ? -12.185 -14.728 2.357 1.00 87.38 426 PRO A N 1
ATOM 3231 C CA . PRO A 1 426 ? -13.548 -14.930 1.861 1.00 87.38 426 PRO A CA 1
ATOM 3232 C C . PRO A 1 426 ? -13.941 -13.973 0.724 1.00 87.38 426 PRO A C 1
ATOM 3234 O O . PRO A 1 426 ? -14.541 -14.394 -0.270 1.00 87.38 426 PRO A O 1
ATOM 3237 N N . ASN A 1 427 ? -13.551 -12.700 0.823 1.00 83.56 427 ASN A N 1
ATOM 3238 C CA . ASN A 1 427 ? -13.787 -11.671 -0.196 1.00 83.56 427 ASN A CA 1
ATOM 3239 C C . ASN A 1 427 ? -13.038 -11.936 -1.515 1.00 83.56 427 ASN A C 1
ATOM 3241 O O . ASN A 1 427 ? -13.439 -11.436 -2.569 1.00 83.56 427 ASN A O 1
ATOM 3245 N N . LEU A 1 428 ? -11.987 -12.761 -1.492 1.00 78.75 428 LEU A N 1
ATOM 3246 C CA . LEU A 1 428 ? -11.151 -13.065 -2.654 1.00 78.75 428 LEU A CA 1
ATOM 3247 C C . LEU A 1 428 ? -11.424 -14.437 -3.271 1.00 78.75 428 LEU A C 1
ATOM 3249 O O . LEU A 1 428 ? -10.932 -14.704 -4.365 1.00 78.75 428 LEU A O 1
ATOM 3253 N N . VAL A 1 429 ? -12.242 -15.297 -2.651 1.00 73.25 429 VAL A N 1
ATOM 3254 C CA . VAL A 1 429 ? -12.491 -16.681 -3.116 1.00 73.25 429 VAL A CA 1
ATOM 3255 C C . VAL A 1 429 ? -12.915 -16.748 -4.588 1.00 73.25 429 VAL A C 1
ATOM 3257 O O . VAL A 1 429 ? -12.483 -17.636 -5.321 1.00 73.25 429 VAL A O 1
ATOM 3260 N N . GLN A 1 430 ? -13.738 -15.797 -5.042 1.00 67.00 430 GLN A N 1
ATOM 3261 C CA . GLN A 1 430 ? -14.216 -15.746 -6.431 1.00 67.00 430 GLN A CA 1
ATOM 3262 C C . GLN A 1 430 ? -13.126 -15.341 -7.435 1.00 67.00 430 GLN A C 1
ATOM 3264 O O . GLN A 1 430 ? -13.234 -15.673 -8.614 1.00 67.00 430 GLN A O 1
ATOM 3269 N N . ARG A 1 431 ? -12.091 -14.626 -6.982 1.00 64.25 431 ARG A N 1
ATOM 3270 C CA . ARG A 1 431 ? -10.960 -14.164 -7.803 1.00 64.25 431 ARG A CA 1
ATOM 3271 C C . ARG A 1 431 ? -9.788 -15.150 -7.732 1.00 64.25 431 ARG A C 1
ATOM 3273 O O . ARG A 1 431 ? -9.187 -15.484 -8.746 1.00 64.25 431 ARG A O 1
ATOM 3280 N N . ALA A 1 432 ? -9.556 -15.763 -6.573 1.00 65.75 432 ALA A N 1
ATOM 3281 C CA . ALA A 1 432 ? -8.494 -16.736 -6.316 1.00 65.75 432 ALA A CA 1
ATOM 3282 C C . ALA A 1 432 ? -8.796 -18.162 -6.839 1.00 65.75 432 ALA A C 1
ATOM 3284 O O . ALA A 1 432 ? -8.417 -19.164 -6.226 1.00 65.75 432 ALA A O 1
ATOM 3285 N N . THR A 1 433 ? -9.452 -18.287 -7.999 1.00 70.12 433 THR A N 1
ATOM 3286 C CA . THR A 1 433 ? -9.768 -19.590 -8.629 1.00 70.12 433 THR A CA 1
ATOM 3287 C C . THR A 1 433 ? -8.521 -20.440 -8.881 1.00 70.12 433 THR A C 1
ATOM 3289 O O . THR A 1 433 ? -8.564 -21.666 -8.797 1.00 70.12 433 THR A O 1
ATOM 3292 N N . VAL A 1 434 ? -7.387 -19.783 -9.124 1.00 69.94 434 VAL A N 1
ATOM 3293 C CA . VAL A 1 434 ? -6.084 -20.417 -9.322 1.00 69.94 434 VAL A CA 1
ATOM 3294 C C . VAL A 1 434 ? -5.590 -21.130 -8.066 1.00 69.94 434 VAL A C 1
ATOM 3296 O O . VAL A 1 434 ? -5.150 -22.271 -8.168 1.00 69.94 434 VAL A O 1
ATOM 3299 N N . LEU A 1 435 ? -5.665 -20.499 -6.889 1.00 72.94 435 LEU A N 1
ATOM 3300 C CA . LEU A 1 435 ? -5.206 -21.120 -5.642 1.00 72.94 435 LEU A CA 1
ATOM 3301 C C . LEU A 1 435 ? -6.056 -22.345 -5.303 1.00 72.94 435 LEU A C 1
ATOM 3303 O O . LEU A 1 435 ? -5.503 -23.387 -4.961 1.00 72.94 435 LEU A O 1
ATOM 3307 N N . ASN A 1 436 ? -7.374 -22.243 -5.498 1.00 78.44 436 ASN A N 1
ATOM 3308 C CA . ASN A 1 436 ? -8.291 -23.375 -5.381 1.00 78.44 436 ASN A CA 1
ATOM 3309 C C . ASN A 1 436 ? -7.890 -24.530 -6.301 1.00 78.44 436 ASN A C 1
ATOM 3311 O O . ASN A 1 436 ? -7.715 -25.651 -5.834 1.00 78.44 436 ASN A O 1
ATOM 3315 N N . GLN A 1 437 ? -7.676 -24.255 -7.591 1.00 79.94 437 GLN A N 1
ATOM 3316 C CA . GLN A 1 437 ? -7.297 -25.293 -8.548 1.00 79.94 437 GLN A CA 1
ATOM 3317 C C . GLN A 1 437 ? -5.952 -25.938 -8.195 1.00 79.94 437 GLN A C 1
ATOM 3319 O O . GLN A 1 437 ? -5.822 -27.159 -8.238 1.00 79.94 437 GLN A O 1
ATOM 3324 N N . VAL A 1 438 ? -4.946 -25.138 -7.825 1.00 80.94 438 VAL A N 1
ATOM 3325 C CA . VAL A 1 438 ? -3.627 -25.657 -7.437 1.00 80.94 438 VAL A CA 1
ATOM 3326 C C . VAL A 1 438 ? -3.734 -26.508 -6.170 1.00 80.94 438 VAL A C 1
ATOM 3328 O O . VAL A 1 438 ? -3.111 -27.567 -6.097 1.00 80.94 438 VAL A O 1
ATOM 3331 N N . ALA A 1 439 ? -4.523 -26.084 -5.182 1.00 83.44 439 ALA A N 1
ATOM 3332 C CA . ALA A 1 439 ? -4.742 -26.850 -3.961 1.00 83.44 439 ALA A CA 1
ATOM 3333 C C . ALA A 1 439 ? -5.460 -28.179 -4.240 1.00 83.44 439 ALA A C 1
ATOM 3335 O O . ALA A 1 439 ? -5.014 -29.219 -3.753 1.00 83.44 439 ALA A O 1
ATOM 3336 N N . GLU A 1 440 ? -6.499 -28.172 -5.082 1.00 86.25 440 GLU A N 1
ATOM 3337 C CA . GLU A 1 440 ? -7.188 -29.386 -5.539 1.00 86.25 440 GLU A CA 1
ATOM 3338 C C . GLU A 1 440 ? -6.229 -30.347 -6.257 1.00 86.25 440 GLU A C 1
ATOM 3340 O O . GLU A 1 440 ? -6.155 -31.527 -5.904 1.00 86.25 440 GLU A O 1
ATOM 3345 N N . ASP A 1 441 ? -5.436 -29.841 -7.205 1.00 85.56 441 ASP A N 1
ATOM 3346 C CA . ASP A 1 441 ? -4.473 -30.632 -7.982 1.00 85.56 441 ASP A CA 1
ATOM 3347 C C . ASP A 1 441 ? -3.377 -31.253 -7.099 1.00 85.56 441 ASP A C 1
ATOM 3349 O O . ASP A 1 441 ? -2.866 -32.337 -7.398 1.00 85.56 441 ASP A O 1
ATOM 3353 N N . GLN A 1 442 ? -3.002 -30.574 -6.011 1.00 84.06 442 GLN A N 1
ATOM 3354 C CA . GLN A 1 442 ? -2.020 -31.053 -5.033 1.00 84.06 442 GLN A CA 1
ATOM 3355 C C . GLN A 1 442 ? -2.650 -31.819 -3.856 1.00 84.06 442 GLN A C 1
ATOM 3357 O O . GLN A 1 442 ? -1.919 -32.298 -2.987 1.00 84.06 442 GLN A O 1
ATOM 3362 N N . ASN A 1 443 ? -3.980 -31.984 -3.833 1.00 86.06 443 ASN A N 1
ATOM 3363 C CA . ASN A 1 443 ? -4.735 -32.603 -2.740 1.00 86.06 443 ASN A CA 1
ATOM 3364 C C . ASN A 1 443 ? -4.413 -31.968 -1.368 1.00 86.06 443 ASN A C 1
ATOM 3366 O O . ASN A 1 443 ? -4.174 -32.666 -0.376 1.00 86.06 443 ASN A O 1
ATOM 3370 N N . VAL A 1 444 ? -4.383 -30.636 -1.337 1.00 88.31 444 VAL A N 1
ATOM 3371 C CA . VAL A 1 444 ? -4.168 -29.808 -0.145 1.00 88.31 444 VAL A CA 1
ATOM 3372 C C . VAL A 1 444 ? -5.493 -29.189 0.283 1.00 88.31 444 VAL A C 1
ATOM 3374 O O . VAL A 1 444 ? -6.306 -28.797 -0.551 1.00 88.31 444 VAL A O 1
ATOM 3377 N N . GLN A 1 445 ? -5.735 -29.137 1.593 1.00 89.88 445 GLN A N 1
ATOM 3378 C CA . GLN A 1 445 ? -6.961 -28.554 2.126 1.00 89.88 445 GLN A CA 1
ATOM 3379 C C . GLN A 1 445 ? -6.981 -27.043 1.873 1.00 89.88 445 GLN A C 1
ATOM 3381 O O . GLN A 1 445 ? -5.977 -26.364 2.067 1.00 89.88 445 GLN A O 1
ATOM 3386 N N . VAL A 1 446 ? -8.132 -26.516 1.475 1.00 89.62 446 VAL A N 1
ATOM 3387 C CA . VAL A 1 446 ? -8.365 -25.075 1.392 1.00 89.62 446 VAL A CA 1
ATOM 3388 C C . VAL A 1 446 ? -9.140 -24.644 2.633 1.00 89.62 446 VAL A C 1
ATOM 3390 O O . VAL A 1 446 ? -10.162 -25.253 2.953 1.00 89.62 446 VAL A O 1
ATOM 3393 N N . CYS A 1 447 ? -8.633 -23.635 3.332 1.00 92.75 447 CYS A N 1
ATOM 3394 C CA . CYS A 1 447 ? -9.191 -23.107 4.573 1.00 92.75 447 CYS A CA 1
ATOM 3395 C C . CYS A 1 447 ? -9.443 -21.605 4.472 1.00 92.75 447 CYS A C 1
ATOM 3397 O O . CYS A 1 447 ? -8.827 -20.926 3.647 1.00 92.75 447 CYS A O 1
ATOM 3399 N N . THR A 1 448 ? -10.328 -21.087 5.318 1.00 93.00 448 THR A N 1
ATOM 3400 C CA . THR A 1 448 ? -10.684 -19.662 5.312 1.00 93.00 448 THR A CA 1
ATOM 3401 C C . THR A 1 448 ? -9.830 -18.879 6.303 1.00 93.00 448 THR A C 1
ATOM 3403 O O . THR A 1 448 ? -9.736 -19.235 7.471 1.00 93.00 448 THR A O 1
ATOM 3406 N N . LEU A 1 449 ? -9.214 -17.788 5.863 1.00 94.19 449 LEU A N 1
ATOM 3407 C CA . LEU A 1 449 ? -8.482 -16.883 6.747 1.00 94.19 449 LEU A CA 1
ATOM 3408 C C . LEU A 1 449 ? -8.872 -15.453 6.405 1.00 94.19 449 LEU A C 1
ATOM 3410 O O . LEU A 1 449 ? -8.661 -15.022 5.280 1.00 94.19 449 LEU A O 1
ATOM 3414 N N . TYR A 1 450 ? -9.463 -14.736 7.351 1.00 95.12 450 TYR A N 1
ATOM 3415 C CA . TYR A 1 450 ? -9.913 -13.364 7.147 1.00 95.12 450 TYR A CA 1
ATOM 3416 C C . TYR A 1 450 ? -8.727 -12.393 7.223 1.00 95.12 450 TYR A C 1
ATOM 3418 O O . TYR A 1 450 ? -8.011 -12.367 8.228 1.00 95.12 450 TYR A O 1
ATOM 3426 N N . GLY A 1 451 ? -8.534 -11.609 6.163 1.00 92.44 451 GLY A N 1
ATOM 3427 C CA . GLY A 1 451 ? -7.513 -10.567 6.051 1.00 92.44 451 GLY A CA 1
ATOM 3428 C C . GLY A 1 451 ? -8.129 -9.174 6.164 1.00 92.44 451 GLY A C 1
ATOM 3429 O O . GLY A 1 451 ? -8.182 -8.591 7.250 1.00 92.44 451 GLY A O 1
ATOM 3430 N N . ASP A 1 452 ? -8.643 -8.686 5.034 1.00 91.94 452 ASP A N 1
ATOM 3431 C CA . ASP A 1 452 ? -9.018 -7.271 4.860 1.00 91.94 452 ASP A CA 1
ATOM 3432 C C . ASP A 1 452 ? -10.509 -6.959 4.992 1.00 91.94 452 ASP A C 1
ATOM 3434 O O . ASP A 1 452 ? -10.907 -5.792 5.062 1.00 91.94 452 ASP A O 1
ATOM 3438 N N . ALA A 1 453 ? -11.346 -7.992 4.988 1.00 92.12 453 ALA A N 1
ATOM 3439 C CA . ALA A 1 453 ? -12.791 -7.850 4.947 1.00 92.12 453 ALA A CA 1
ATOM 3440 C C . ALA A 1 453 ? -13.488 -8.914 5.791 1.00 92.12 453 ALA A C 1
ATOM 3442 O O . ALA A 1 453 ? -12.966 -10.007 6.014 1.00 92.12 453 ALA A O 1
ATOM 3443 N N . PHE A 1 454 ? -14.698 -8.579 6.216 1.00 93.75 454 PHE A N 1
ATOM 3444 C CA . PHE A 1 454 ? -15.658 -9.483 6.826 1.00 93.75 454 PHE A CA 1
ATOM 3445 C C . PHE A 1 454 ? -16.483 -10.198 5.749 1.00 93.75 454 PHE A C 1
ATOM 3447 O O . PHE A 1 454 ? -16.302 -10.005 4.543 1.00 93.75 454 PHE A O 1
ATOM 3454 N N . ASP A 1 455 ? -17.418 -11.029 6.192 1.00 91.19 455 ASP A N 1
ATOM 3455 C CA . ASP A 1 455 ? -18.460 -11.587 5.340 1.00 91.19 455 ASP A CA 1
ATOM 3456 C C . ASP A 1 455 ? -19.808 -11.635 6.075 1.00 91.19 455 ASP A C 1
ATOM 3458 O O . ASP A 1 455 ? -20.039 -10.954 7.077 1.00 91.19 455 ASP A O 1
ATOM 3462 N N . ASP A 1 456 ? -20.750 -12.416 5.550 1.00 89.38 456 ASP A N 1
ATOM 3463 C CA . ASP A 1 456 ? -22.068 -12.517 6.156 1.00 89.38 456 ASP A CA 1
ATOM 3464 C C . ASP A 1 456 ? -22.072 -13.217 7.525 1.00 89.38 456 ASP A C 1
ATOM 3466 O O . ASP A 1 456 ? -22.990 -12.934 8.308 1.00 89.38 456 ASP A O 1
ATOM 3470 N N . ASP A 1 457 ? -21.080 -14.064 7.813 1.00 90.62 457 ASP A N 1
ATOM 3471 C CA . ASP A 1 457 ? -20.989 -14.915 9.004 1.00 90.62 457 ASP A CA 1
ATOM 3472 C C . ASP A 1 457 ? -20.126 -14.284 10.110 1.00 90.62 457 ASP A C 1
ATOM 3474 O O . ASP A 1 457 ? -20.476 -14.366 11.290 1.00 90.62 457 ASP A O 1
ATOM 3478 N N . VAL A 1 458 ? -19.029 -13.619 9.746 1.00 94.12 458 VAL A N 1
ATOM 3479 C CA . VAL A 1 458 ? -18.102 -12.944 10.666 1.00 94.12 458 VAL A CA 1
ATOM 3480 C C . VAL A 1 458 ? -18.164 -11.449 10.404 1.00 94.12 458 VAL A C 1
ATOM 3482 O O . VAL A 1 458 ? -17.727 -11.018 9.350 1.00 94.12 458 VAL A O 1
ATOM 3485 N N . ARG A 1 459 ? -18.686 -10.656 11.354 1.00 92.81 459 ARG A N 1
ATOM 3486 C CA . ARG A 1 459 ? -18.936 -9.202 11.182 1.00 92.81 459 ARG A CA 1
ATOM 3487 C C . ARG A 1 459 ? -18.298 -8.303 12.241 1.00 92.81 459 ARG A C 1
ATOM 3489 O O . ARG A 1 459 ? -18.542 -7.096 12.244 1.00 92.81 459 ARG A O 1
ATOM 3496 N N . HIS A 1 460 ? -17.538 -8.894 13.155 1.00 96.56 460 HIS A N 1
ATOM 3497 C CA . HIS A 1 460 ? -16.844 -8.193 14.224 1.00 96.56 460 HIS A CA 1
ATOM 3498 C C . HIS A 1 460 ? -15.380 -8.601 14.237 1.00 96.56 460 HIS A C 1
ATOM 3500 O O . HIS A 1 460 ? -15.045 -9.765 14.002 1.00 96.56 460 HIS A O 1
ATOM 3506 N N . TYR A 1 461 ? -14.511 -7.649 14.559 1.00 98.00 461 TYR A N 1
ATOM 3507 C CA . TYR A 1 461 ? -13.069 -7.862 14.557 1.00 98.00 461 TYR A CA 1
ATOM 3508 C C . TYR A 1 461 ? -12.641 -8.984 15.521 1.00 98.00 461 TYR A C 1
ATOM 3510 O O . TYR A 1 461 ? -11.828 -9.839 15.175 1.00 98.00 461 TYR A O 1
ATOM 3518 N N . THR A 1 462 ? -13.233 -9.049 16.715 1.00 98.25 462 THR A N 1
ATOM 3519 C CA . THR A 1 462 ? -12.921 -10.105 17.691 1.00 98.25 462 THR A CA 1
ATOM 3520 C C . THR A 1 462 ? -13.358 -11.487 17.202 1.00 98.25 462 THR A C 1
ATOM 3522 O O . THR A 1 462 ? -12.624 -12.458 17.383 1.00 98.25 462 THR A O 1
ATOM 3525 N N . ASP A 1 463 ? -14.507 -11.593 16.530 1.00 97.88 463 ASP A N 1
ATOM 3526 C CA . ASP A 1 463 ? -14.973 -12.846 15.925 1.00 97.88 463 ASP A CA 1
ATOM 3527 C C . ASP A 1 463 ? -14.064 -13.285 14.770 1.00 97.88 463 ASP A C 1
ATOM 3529 O O . ASP A 1 463 ? -13.747 -14.469 14.654 1.00 97.88 463 ASP A O 1
ATOM 3533 N N . MET A 1 464 ? -13.586 -12.330 13.969 1.00 97.75 464 MET A N 1
ATOM 3534 C CA . MET A 1 464 ? -12.621 -12.554 12.891 1.00 97.75 464 MET A CA 1
ATOM 3535 C C . MET A 1 464 ? -11.321 -13.160 13.416 1.00 97.75 464 MET A C 1
ATOM 3537 O O . MET A 1 464 ? -10.887 -14.209 12.939 1.00 97.75 464 MET A O 1
ATOM 3541 N N . MET A 1 465 ? -10.742 -12.558 14.455 1.00 98.38 465 MET A N 1
ATOM 3542 C CA . MET A 1 465 ? -9.524 -13.074 15.079 1.00 98.38 465 MET A CA 1
ATOM 3543 C C . MET A 1 465 ? -9.760 -14.471 15.675 1.00 98.38 465 MET A C 1
ATOM 3545 O O . MET A 1 465 ? -8.998 -15.400 15.407 1.00 98.38 465 MET A O 1
ATOM 3549 N N . ARG A 1 466 ? -10.866 -14.692 16.403 1.00 98.38 466 ARG A N 1
ATOM 3550 C CA . ARG A 1 466 ? -11.199 -16.025 16.952 1.00 98.38 466 ARG A CA 1
ATOM 3551 C C . ARG A 1 466 ? -11.374 -17.081 15.864 1.00 98.38 466 ARG A C 1
ATOM 3553 O O . ARG A 1 466 ? -10.891 -18.202 16.041 1.00 98.38 466 ARG A O 1
ATOM 3560 N N . HIS A 1 467 ? -12.042 -16.732 14.765 1.00 97.94 467 HIS A N 1
ATOM 3561 C CA . HIS A 1 467 ? -12.189 -17.606 13.608 1.00 97.94 467 HIS A CA 1
ATOM 3562 C C . HIS A 1 467 ? -10.820 -17.982 13.045 1.00 97.94 467 HIS A C 1
ATOM 3564 O O . HIS A 1 467 ? -10.528 -19.169 12.917 1.00 97.94 467 HIS A O 1
ATOM 3570 N N . ASN A 1 468 ? -9.964 -16.992 12.775 1.00 97.75 468 ASN A N 1
ATOM 3571 C CA . ASN A 1 468 ? -8.622 -17.217 12.241 1.00 97.75 468 ASN A CA 1
ATOM 3572 C C . ASN A 1 468 ? -7.818 -18.170 13.138 1.00 97.75 468 ASN A C 1
ATOM 3574 O O . ASN A 1 468 ? -7.259 -19.148 12.644 1.00 97.75 468 ASN A O 1
ATOM 3578 N N . ALA A 1 469 ? -7.820 -17.969 14.460 1.00 97.56 469 ALA A N 1
ATOM 3579 C CA . ALA A 1 469 ? -7.164 -18.879 15.407 1.00 97.56 469 ALA A CA 1
ATOM 3580 C C . ALA A 1 469 ? -7.666 -20.328 15.301 1.00 97.56 469 ALA A C 1
ATOM 3582 O O . ALA A 1 469 ? -6.878 -21.281 15.336 1.00 97.56 469 ALA A O 1
ATOM 3583 N N . ASP A 1 470 ? -8.984 -20.500 15.212 1.00 97.19 470 ASP A N 1
ATOM 3584 C CA . ASP A 1 470 ? -9.627 -21.810 15.172 1.00 97.19 470 ASP A CA 1
ATOM 3585 C C . ASP A 1 470 ? -9.397 -22.533 13.850 1.00 97.19 470 ASP A C 1
ATOM 3587 O O . ASP A 1 470 ? -9.100 -23.736 13.854 1.00 97.19 470 ASP A O 1
ATOM 3591 N N . GLU A 1 471 ? -9.470 -21.806 12.739 1.00 96.25 471 GLU A N 1
ATOM 3592 C CA . GLU A 1 471 ? -9.201 -22.352 11.418 1.00 96.25 471 GLU A CA 1
ATOM 3593 C C . GLU A 1 471 ? -7.726 -22.745 11.288 1.00 96.25 471 GLU A C 1
ATOM 3595 O O . GLU A 1 471 ? -7.428 -23.882 10.913 1.00 96.25 471 GLU A O 1
ATOM 3600 N N . LEU A 1 472 ? -6.793 -21.878 11.703 1.00 95.88 472 LEU A N 1
ATOM 3601 C CA . LEU A 1 472 ? -5.359 -22.182 11.732 1.00 95.88 472 LEU A CA 1
ATOM 3602 C C . LEU A 1 472 ? -5.074 -23.450 12.542 1.00 95.88 472 LEU A C 1
ATOM 3604 O O . LEU A 1 472 ? -4.399 -24.365 12.060 1.00 95.88 472 LEU A O 1
ATOM 3608 N N . LEU A 1 473 ? -5.633 -23.554 13.752 1.00 95.19 473 LEU A N 1
ATOM 3609 C CA . LEU A 1 473 ? -5.468 -24.735 14.598 1.00 95.19 473 LEU A CA 1
ATOM 3610 C C . LEU A 1 473 ? -6.012 -26.004 13.928 1.00 95.19 473 LEU A C 1
ATOM 3612 O O . LEU A 1 473 ? -5.377 -27.065 13.977 1.00 95.19 473 LEU A O 1
ATOM 3616 N N . SER A 1 474 ? -7.192 -25.910 13.315 1.00 94.19 474 SER A N 1
ATOM 3617 C CA . SER A 1 474 ? -7.862 -27.039 12.673 1.00 94.19 474 SER A CA 1
ATOM 3618 C C . SER A 1 474 ? -7.124 -27.506 11.415 1.00 94.19 474 SER A C 1
ATOM 3620 O O . SER A 1 474 ? -6.903 -28.709 11.254 1.00 94.19 474 SER A O 1
ATOM 3622 N N . CYS A 1 475 ? -6.709 -26.573 10.561 1.00 93.62 475 CYS A N 1
ATOM 3623 C CA . CYS A 1 475 ? -6.124 -26.835 9.248 1.00 93.62 475 CYS A CA 1
ATOM 3624 C C . CYS A 1 475 ? -4.640 -27.201 9.298 1.00 93.62 475 CYS A C 1
ATOM 3626 O O . CYS A 1 475 ? -4.177 -28.020 8.506 1.00 93.62 475 CYS A O 1
ATOM 3628 N N . LEU A 1 476 ? -3.893 -26.668 10.267 1.00 91.06 476 LEU A N 1
ATOM 3629 C CA . LEU A 1 476 ? -2.480 -27.013 10.464 1.00 91.06 476 LEU A CA 1
ATOM 3630 C C . LEU A 1 476 ? -2.291 -28.225 11.394 1.00 91.06 476 LEU A C 1
ATOM 3632 O O . LEU A 1 476 ? -1.173 -28.702 11.611 1.00 91.06 476 LEU A O 1
ATOM 3636 N N . GLY A 1 477 ? -3.397 -28.784 11.896 1.00 82.31 477 GLY A N 1
ATOM 3637 C CA . GLY A 1 477 ? -3.431 -30.059 12.603 1.00 82.31 477 GLY A CA 1
ATOM 3638 C C . GLY A 1 477 ? -2.871 -29.998 14.022 1.00 82.31 477 GLY A C 1
ATOM 3639 O O . GLY A 1 477 ? -2.128 -30.904 14.408 1.00 82.31 477 GLY A O 1
ATOM 3640 N N . GLY A 1 478 ? -3.203 -28.955 14.787 1.00 73.12 478 GLY A N 1
ATOM 3641 C CA . GLY A 1 478 ? -2.892 -28.914 16.217 1.00 73.12 478 GLY A CA 1
ATOM 3642 C C . GLY A 1 478 ? -3.887 -29.704 17.074 1.00 73.12 478 GLY A C 1
ATOM 3643 O O . GLY A 1 478 ? -4.954 -30.144 16.629 1.00 73.12 478 GLY A O 1
ATOM 3644 N N . GLU A 1 479 ? -3.516 -29.942 18.330 1.00 68.56 479 GLU A N 1
ATOM 3645 C CA . GLU A 1 479 ? -4.312 -30.762 19.247 1.00 68.56 479 GLU A CA 1
ATOM 3646 C C . GLU A 1 479 ? -5.591 -30.027 19.666 1.00 68.56 479 GLU A C 1
ATOM 3648 O O . GLU A 1 479 ? -5.514 -28.908 20.155 1.00 68.56 479 GLU A O 1
ATOM 3653 N N . LYS A 1 480 ? -6.770 -30.653 19.507 1.00 58.00 480 LYS A N 1
ATOM 3654 C CA . LYS A 1 480 ? -8.090 -30.025 19.756 1.00 58.00 480 LYS A CA 1
ATOM 3655 C C . LYS A 1 480 ? -8.584 -30.069 21.216 1.00 58.00 480 LYS A C 1
ATOM 3657 O O . LYS A 1 480 ? -9.714 -29.654 21.470 1.00 58.00 480 LYS A O 1
ATOM 3662 N N . LYS A 1 481 ? -7.803 -30.587 22.175 1.00 50.53 481 LYS A N 1
ATOM 3663 C CA . LYS A 1 481 ? -8.162 -30.579 23.612 1.00 50.53 481 LYS A CA 1
ATOM 3664 C C . LYS A 1 481 ? -7.170 -29.849 24.483 1.00 50.53 481 LYS A C 1
ATOM 3666 O O . LYS A 1 481 ? -5.973 -30.159 24.355 1.00 50.53 481 LYS A O 1
#

Mean predicted aligned error: 8.47 Å

pLDDT: mean 88.19, std 11.95, range [36.06, 98.88]

Radius of gyration: 23.65 Å; Cα contacts (8 Å, |Δi|>4): 1096; chains: 1; bounding box: 62×56×63 Å

InterPro domains:
  IPR006127 Periplasmic solute binding protein, ZnuA-like [PF01297] (2-83)
  IPR006127 Periplasmic solute binding protein, ZnuA-like [PF01297] (300-474)
  IPR006129 Adhesin B [PR00691] (23-41)
  IPR006129 Adhesin B [PR00691] (42-61)
  IPR022434 ABC transporter, LPXTG-anchor lipoprotein, actinobacteria [TIGR03772] (1-477)
  IPR022435 Surface-anchored repeat, actinobacteria [TIGR03769] (170-211)
  IPR050492 Bacterial metal-binding protein 9 [PTHR42953] (287-480)

Nearest PDB structures (foldseek):
  8svc-assembly1_A  TM=8.780E-01  e=3.199E-17  Klebsiella pneumoniae
  3zk8-assembly2_B  TM=8.298E-01  e=6.301E-18  Streptococcus pneumoniae
  3zka-assembly2_B  TM=8.461E-01  e=2.131E-17  Streptococcus pneumoniae
  7me1-assembly2_B  TM=8.919E-01  e=2.739E-16  Yersinia pestis
  5z2k-assembly1_A  TM=8.158E-01  e=1.754E-15  Candidatus Liberibacter asiaticus str. psy62

Solvent-accessible surface area (backbone atoms only — not comparable to full-atom values): 25034 Å² total; per-residue (Å²): 57,32,19,45,38,50,62,57,28,40,53,48,43,58,26,42,42,96,82,52,60,68,44,41,63,34,50,89,32,38,56,50,56,61,46,80,74,48,76,65,46,36,54,51,33,46,68,27,68,36,37,41,35,53,43,55,54,43,45,26,67,68,37,51,33,43,44,70,73,31,41,43,92,87,43,53,74,45,44,41,55,70,58,14,47,85,58,68,28,77,83,53,68,60,79,74,86,67,93,52,85,52,34,38,52,30,40,32,31,39,48,64,19,60,95,77,65,36,45,88,57,17,37,37,34,45,25,46,69,48,75,50,53,80,51,45,48,35,35,30,36,44,32,31,90,70,48,66,47,74,35,30,50,55,81,84,48,65,46,89,69,16,43,43,73,39,41,51,42,20,33,35,53,27,24,41,36,30,57,48,64,41,60,34,38,42,28,38,38,34,26,45,26,36,82,97,54,71,70,40,86,43,31,62,41,50,41,36,36,21,24,58,46,68,44,79,79,71,42,59,98,83,41,44,77,46,58,55,52,39,35,22,53,23,38,29,54,65,80,30,44,40,28,36,37,32,65,46,100,43,97,92,49,72,72,44,78,42,47,31,89,46,39,32,39,44,40,48,68,86,30,55,45,57,30,51,84,52,78,80,40,49,88,77,44,58,66,65,37,66,29,37,40,40,56,43,93,63,54,22,94,54,63,41,36,62,41,58,51,46,44,67,54,21,47,67,31,40,40,13,38,43,53,52,49,32,53,51,48,28,70,79,36,62,89,45,32,68,56,21,54,51,31,33,58,53,49,46,51,53,34,53,58,42,41,56,45,34,44,58,36,40,66,44,28,53,80,94,45,36,54,40,34,33,49,36,74,53,54,64,39,35,22,72,72,52,70,43,42,83,75,47,48,53,28,73,50,80,72,31,48,63,42,79,62,40,53,51,50,48,46,48,50,51,66,73,68,62,54,62,35,37,35,36,32,75,63,42,53,87,73,45,52,62,60,54,51,48,29,58,76,68,74,33,44,81,43,67,36,69,76,82,44,45,52,98,88,40,79,43,65,65,55,42,51,52,47,35,24,51,41,52,19,64,50,46,64,26,71,92,123